Protein AF-A0AAD3DLG8-F1 (afdb_monomer_lite)

Secondary structure (DSSP, 8-state):
-HHHHTTT----HHHHHTT--------------TT---THHHHSTT----------------SSHHHHHHTT--PPPPPPPPP---------PPPP-PPPPPPPPP------TT-----TTHHHHHHHHHHHHHHHHHHHHHHHHTTT--S--SS-----HHHHHHHHHHHHHHHTGGGTTTS-EEE--HHHHHHHHHHHHHHHHHHHHHHHHHHHTS-------PPBPTTSSBPBPTTSHHHHHHHHHHHHHIIIIIIIIHHHHHHHSSTTTT-TTSHHHHHHHHHHHHHHHHHHHHTTB-EEEEETTEEEEE--HHHHHHHHHHHSSHHHHHHHHHHHHHHHHHHHHTTTS---THHHHHHHHHHGGGHHHHHHHHHHHHHHHHTT---HHHHHS-HHHHHHHHHHHHHHHHHHHHHHHHHHHHHHH-STTSTTTT-TTS-TTTS-HHHHHHHHHHHHHHHHTT--

Organism: NCBI:txid47775

InterPro domains:
  IPR045319 Potassium channel KAT/AKT [PTHR45743] (227-468)

Structure (mmCIF, N/CA/C/O backbone):
data_AF-A0AAD3DLG8-F1
#
_entry.id   AF-A0AAD3DLG8-F1
#
loop_
_atom_site.group_PDB
_atom_site.id
_atom_site.type_symbol
_atom_site.label_atom_id
_atom_site.label_alt_id
_atom_site.label_comp_id
_atom_site.label_asym_id
_atom_site.label_entity_id
_atom_site.label_seq_id
_atom_site.pdbx_PDB_ins_code
_atom_site.Cartn_x
_atom_site.Cartn_y
_atom_site.Cartn_z
_atom_site.occupancy
_atom_site.B_iso_or_equiv
_atom_site.auth_seq_id
_atom_site.auth_comp_id
_atom_site.auth_asym_id
_atom_site.auth_atom_id
_atom_site.pdbx_PDB_model_num
ATOM 1 N N . LEU A 1 1 ? 9.004 18.865 -30.058 1.00 33.94 1 LEU A N 1
ATOM 2 C CA . LEU A 1 1 ? 8.272 17.715 -29.467 1.00 33.94 1 LEU A CA 1
ATOM 3 C C . LEU A 1 1 ? 8.240 17.766 -27.930 1.00 33.94 1 LEU A C 1
ATOM 5 O O . LEU A 1 1 ? 7.163 17.664 -27.359 1.00 33.94 1 LEU A O 1
ATOM 9 N N . THR A 1 2 ? 9.367 18.032 -27.261 1.00 30.72 2 THR A N 1
ATOM 10 C CA . THR A 1 2 ? 9.490 18.245 -25.797 1.00 30.72 2 THR A CA 1
ATOM 11 C C . THR A 1 2 ? 8.631 19.395 -25.248 1.00 30.72 2 THR A C 1
ATOM 13 O O . THR A 1 2 ? 7.982 19.227 -24.222 1.00 30.72 2 THR A O 1
ATOM 16 N N . LYS A 1 3 ? 8.484 20.511 -25.980 1.00 27.61 3 LYS A N 1
ATOM 17 C CA . LYS A 1 3 ? 7.552 21.598 -25.599 1.00 27.61 3 LYS A CA 1
ATOM 18 C C . LYS A 1 3 ? 6.062 21.222 -25.681 1.00 27.61 3 LYS A C 1
ATOM 20 O O . LYS A 1 3 ? 5.253 21.828 -24.991 1.00 27.61 3 LYS A O 1
ATOM 25 N N . HIS A 1 4 ? 5.686 20.222 -26.486 1.00 29.34 4 HIS A N 1
ATOM 26 C CA . HIS A 1 4 ? 4.276 19.849 -26.677 1.00 29.34 4 HIS A CA 1
ATOM 27 C C . HIS A 1 4 ? 3.800 18.731 -25.737 1.00 29.34 4 HIS A C 1
ATOM 29 O O . HIS A 1 4 ? 2.608 18.655 -25.448 1.00 29.34 4 HIS A O 1
ATOM 35 N N . LEU A 1 5 ? 4.716 17.903 -25.221 1.00 29.98 5 LEU A N 1
ATOM 36 C CA . LEU A 1 5 ? 4.410 16.875 -24.216 1.00 29.98 5 LEU A CA 1
ATOM 37 C C . LEU A 1 5 ? 4.395 17.438 -22.784 1.00 29.98 5 LEU A C 1
ATOM 39 O O . LEU A 1 5 ? 3.574 17.003 -21.978 1.00 29.98 5 LEU A O 1
ATOM 43 N N . ALA A 1 6 ? 5.198 18.469 -22.493 1.00 31.70 6 ALA A N 1
ATOM 44 C CA . ALA A 1 6 ? 5.201 19.135 -21.187 1.00 31.70 6 ALA A CA 1
ATOM 45 C C . ALA A 1 6 ? 3.881 19.868 -20.865 1.00 31.70 6 ALA A C 1
ATOM 47 O O . ALA A 1 6 ? 3.528 20.004 -19.701 1.00 31.70 6 ALA A O 1
ATOM 48 N N . SER A 1 7 ? 3.104 20.290 -21.873 1.00 28.27 7 SER A N 1
ATOM 49 C CA . SER A 1 7 ? 1.857 21.043 -21.651 1.00 28.27 7 SER A CA 1
ATOM 50 C C . SER A 1 7 ? 0.609 20.169 -21.445 1.00 28.27 7 SER A C 1
ATOM 52 O O . SER A 1 7 ? -0.453 20.709 -21.138 1.00 28.27 7 SER A O 1
ATOM 54 N N . ARG A 1 8 ? 0.685 18.845 -21.655 1.00 29.75 8 ARG A N 1
ATOM 55 C CA . ARG A 1 8 ? -0.499 17.956 -21.606 1.00 29.75 8 ARG A CA 1
ATOM 56 C C . ARG A 1 8 ? -0.412 16.810 -20.596 1.00 29.75 8 ARG A C 1
ATOM 58 O O . ARG A 1 8 ? -1.425 16.173 -20.338 1.00 29.75 8 ARG A O 1
ATOM 65 N N . CYS A 1 9 ? 0.751 16.601 -19.982 1.00 27.88 9 CYS A N 1
ATOM 66 C CA . CYS A 1 9 ? 0.955 15.667 -18.873 1.00 27.88 9 CYS A CA 1
ATOM 67 C C . CYS A 1 9 ? 1.584 16.377 -17.668 1.00 27.88 9 CYS A C 1
ATOM 69 O O . CYS A 1 9 ? 2.534 15.882 -17.071 1.00 27.88 9 CYS A O 1
ATOM 71 N N . VAL A 1 10 ? 1.049 17.535 -17.282 1.00 29.94 10 VAL A N 1
ATOM 72 C CA . VAL A 1 10 ? 1.199 17.966 -15.891 1.00 29.94 10 VAL A CA 1
ATOM 73 C C . VAL A 1 10 ? 0.147 17.185 -15.118 1.00 29.94 10 VAL A C 1
ATOM 75 O O . VAL A 1 10 ? -1.040 17.495 -15.173 1.00 29.94 10 VAL A O 1
ATOM 78 N N . ILE A 1 11 ? 0.571 16.110 -14.452 1.00 32.16 11 ILE A N 1
ATOM 79 C CA . ILE A 1 11 ? -0.170 15.640 -13.285 1.00 32.16 11 ILE A CA 1
ATOM 80 C C . ILE A 1 11 ? -0.136 16.832 -12.339 1.00 32.16 11 ILE A C 1
ATOM 82 O O . ILE A 1 11 ? 0.924 17.179 -11.825 1.00 32.16 11 ILE A O 1
ATOM 86 N N . ASP A 1 12 ? -1.266 17.512 -12.194 1.00 30.84 12 ASP A N 1
ATOM 87 C CA . ASP A 1 12 ? -1.404 18.594 -11.236 1.00 30.84 12 ASP A CA 1
ATOM 88 C C . ASP A 1 12 ? -1.341 17.967 -9.835 1.00 30.84 12 ASP A C 1
ATOM 90 O O . ASP A 1 12 ? -2.344 17.526 -9.269 1.00 30.84 12 ASP A O 1
ATOM 94 N N . VAL A 1 13 ? -0.117 17.830 -9.312 1.00 35.28 13 VAL A N 1
ATOM 95 C CA . VAL A 1 13 ? 0.181 17.268 -7.984 1.00 35.28 13 VAL A CA 1
ATOM 96 C C . VAL A 1 13 ? -0.584 18.039 -6.902 1.00 35.28 13 VAL A C 1
ATOM 98 O O . VAL A 1 13 ? -0.978 17.469 -5.886 1.00 35.28 13 VAL A O 1
ATOM 101 N N . THR A 1 14 ? -0.912 19.304 -7.165 1.00 33.06 14 THR A N 1
ATOM 102 C CA . THR A 1 14 ? -1.756 20.144 -6.318 1.00 33.06 14 THR A CA 1
ATOM 103 C C . THR A 1 14 ? -3.177 19.577 -6.173 1.00 33.06 14 THR A C 1
ATOM 105 O O . THR A 1 14 ? -3.701 19.533 -5.061 1.00 33.06 14 THR A O 1
ATOM 108 N N . GLN A 1 15 ? -3.795 19.013 -7.220 1.00 36.56 15 GLN A N 1
ATOM 109 C CA . GLN A 1 15 ? -5.122 18.383 -7.086 1.00 36.56 15 GLN A CA 1
ATOM 110 C C . GLN A 1 15 ? -5.102 17.073 -6.287 1.00 36.56 15 GLN A C 1
ATOM 112 O O . GLN A 1 15 ? -6.091 16.738 -5.630 1.00 36.56 15 GLN A O 1
ATOM 117 N N . VAL A 1 16 ? -3.976 16.354 -6.287 1.00 40.12 16 VAL A N 1
ATOM 118 C CA . VAL A 1 16 ? -3.799 15.134 -5.479 1.00 40.12 16 VAL A CA 1
ATOM 119 C C . VAL A 1 16 ? -3.734 15.468 -3.981 1.00 40.12 16 VAL A C 1
ATOM 121 O O . VAL A 1 16 ? -4.196 14.677 -3.156 1.00 40.12 16 VAL A O 1
ATOM 124 N N . LEU A 1 17 ? -3.231 16.654 -3.622 1.00 35.53 17 LEU A N 1
ATOM 125 C CA . LEU A 1 17 ? -3.059 17.089 -2.232 1.00 35.53 17 LEU A CA 1
ATOM 126 C C . LEU A 1 17 ? -4.314 17.751 -1.622 1.00 35.53 17 LEU A C 1
ATOM 128 O O . LEU A 1 17 ? -4.545 17.599 -0.424 1.00 35.53 17 LEU A O 1
ATOM 132 N N . TYR A 1 18 ? -5.175 18.406 -2.415 1.00 33.59 18 TYR A N 1
ATOM 133 C CA . TYR A 1 18 ? -6.282 19.240 -1.899 1.00 33.59 18 TYR A CA 1
ATOM 134 C C . TYR A 1 18 ? -7.674 18.577 -1.781 1.00 33.59 18 TYR A C 1
ATOM 136 O O . TYR A 1 18 ? -8.673 19.256 -1.564 1.00 33.59 18 TYR A O 1
ATOM 144 N N . GLY A 1 19 ? -7.777 17.246 -1.827 1.00 35.56 19 GLY A N 1
ATOM 145 C CA . GLY A 1 19 ? -8.959 16.559 -1.280 1.00 35.56 19 GLY A CA 1
ATOM 146 C C . GLY A 1 19 ? -10.269 16.679 -2.074 1.00 35.56 19 GLY A C 1
ATOM 147 O O . GLY A 1 19 ? -11.343 16.621 -1.474 1.00 35.56 19 GLY A O 1
ATOM 148 N N . TYR A 1 20 ? -10.222 16.758 -3.405 1.00 28.61 20 TYR A N 1
ATOM 149 C CA . TYR A 1 20 ? -11.436 16.629 -4.214 1.00 28.61 20 TYR A CA 1
ATOM 150 C C . TYR A 1 20 ? -11.901 15.169 -4.343 1.00 28.61 20 TYR A C 1
ATOM 152 O O . TYR A 1 20 ? -11.121 14.217 -4.380 1.00 28.61 20 TYR A O 1
ATOM 160 N N . LYS A 1 21 ? -13.226 15.003 -4.380 1.00 30.28 21 LYS A N 1
ATOM 161 C CA . LYS A 1 21 ? -13.953 13.745 -4.595 1.00 30.28 21 LYS A CA 1
ATOM 162 C C . LYS A 1 21 ? -13.419 13.056 -5.862 1.00 30.28 21 LYS A C 1
ATOM 164 O O . LYS A 1 21 ? -13.547 13.602 -6.954 1.00 30.28 21 LYS A O 1
ATOM 169 N N . TRP A 1 22 ? -12.850 11.858 -5.728 1.00 29.28 22 TRP A N 1
ATOM 170 C CA . TRP A 1 22 ? -12.370 11.071 -6.867 1.00 29.28 22 TRP A CA 1
ATOM 171 C C . TRP A 1 22 ? -13.564 10.634 -7.726 1.00 29.28 22 TRP A C 1
ATOM 173 O O . TRP A 1 22 ? -14.292 9.711 -7.370 1.00 29.28 22 TRP A O 1
ATOM 183 N N . SER A 1 23 ? -13.784 11.316 -8.849 1.00 25.92 23 SER A N 1
ATOM 184 C CA . SER A 1 23 ? -14.665 10.856 -9.920 1.00 25.92 23 SER A CA 1
ATOM 185 C C . SER A 1 23 ? -13.781 10.403 -11.074 1.00 25.92 23 SER A C 1
ATOM 187 O O . SER A 1 23 ? -13.117 11.218 -11.712 1.00 25.92 23 SER A O 1
ATOM 189 N N . TRP A 1 24 ? -13.734 9.094 -11.321 1.00 26.17 24 TRP A N 1
ATOM 190 C CA . TRP A 1 24 ? -13.016 8.523 -12.457 1.00 26.17 24 TRP A CA 1
ATOM 191 C C . TRP A 1 24 ? -13.777 8.848 -13.749 1.00 26.17 24 TRP A C 1
ATOM 193 O O . TRP A 1 24 ? -14.564 8.045 -14.241 1.00 26.17 24 TRP A O 1
ATOM 203 N N . LYS A 1 25 ? -13.554 10.034 -14.323 1.00 26.19 25 LYS A N 1
ATOM 204 C CA . LYS A 1 25 ? -13.780 10.246 -15.758 1.00 26.19 25 LYS A CA 1
ATOM 205 C C . LYS A 1 25 ? -12.484 9.893 -16.476 1.00 26.19 25 LYS A C 1
ATOM 207 O O . LYS A 1 25 ? -11.546 10.682 -16.504 1.00 26.19 25 LYS A O 1
ATOM 212 N N . CYS A 1 26 ? -12.419 8.678 -17.017 1.00 26.58 26 CYS A N 1
ATOM 213 C CA . CYS A 1 26 ? -11.320 8.240 -17.871 1.00 26.58 26 CYS A CA 1
ATOM 214 C C . CYS A 1 26 ? -11.215 9.139 -19.115 1.00 26.58 26 CYS A C 1
ATOM 216 O O . CYS A 1 26 ? -11.919 8.927 -20.097 1.00 26.58 26 CYS A O 1
ATOM 218 N N . CYS A 1 27 ? -10.291 10.099 -19.102 1.00 26.02 27 CYS A N 1
ATOM 219 C CA . CYS A 1 27 ? -9.741 10.705 -20.315 1.00 26.02 27 CYS A CA 1
ATOM 220 C C . CYS A 1 27 ? -8.628 9.801 -20.865 1.00 26.02 27 CYS A C 1
ATOM 222 O O . CYS A 1 27 ? -7.448 10.123 -20.803 1.00 26.02 27 CYS A O 1
ATOM 224 N N . LEU A 1 28 ? -9.017 8.634 -21.373 1.00 27.25 28 LEU A N 1
ATOM 225 C CA . LEU A 1 28 ? -8.188 7.787 -22.229 1.00 27.25 28 LEU A CA 1
ATOM 226 C C . LEU A 1 28 ? -9.082 7.320 -23.378 1.00 27.25 28 LEU A C 1
ATOM 228 O O . LEU A 1 28 ? -9.632 6.226 -23.351 1.00 27.25 28 LEU A O 1
ATOM 232 N N . THR A 1 29 ? -9.250 8.170 -24.387 1.00 26.81 29 THR A N 1
ATOM 233 C CA . THR A 1 29 ? -9.666 7.737 -25.723 1.00 26.81 29 THR A CA 1
ATOM 234 C C . THR A 1 29 ? -8.423 7.639 -26.604 1.00 26.81 29 THR A C 1
ATOM 236 O O . THR A 1 29 ? -8.066 8.604 -27.279 1.00 26.81 29 THR A O 1
ATOM 239 N N . PRO A 1 30 ? -7.723 6.492 -26.638 1.00 35.53 30 PRO A N 1
ATOM 240 C CA . PRO A 1 30 ? -6.946 6.174 -27.817 1.00 35.53 30 PRO A CA 1
ATOM 241 C C . PRO A 1 30 ? -7.926 5.843 -28.951 1.00 35.53 30 PRO A C 1
AT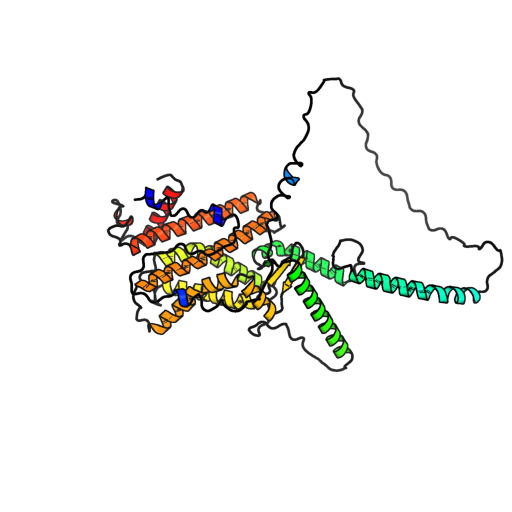OM 243 O O . PRO A 1 30 ? -8.931 5.158 -28.750 1.00 35.53 30 PRO A O 1
ATOM 246 N N . ARG A 1 31 ? -7.629 6.330 -30.158 1.00 33.31 31 ARG A N 1
ATOM 247 C CA . ARG A 1 31 ? -8.188 5.785 -31.400 1.00 33.31 31 ARG A CA 1
ATOM 248 C C . ARG A 1 31 ? -7.796 4.300 -31.434 1.00 33.31 31 ARG A C 1
ATOM 250 O O . ARG A 1 31 ? -6.625 3.988 -31.620 1.00 33.31 31 ARG A O 1
ATOM 257 N N . LEU A 1 32 ? -8.744 3.415 -31.134 1.00 34.94 32 LEU A N 1
ATOM 258 C CA . LEU A 1 32 ? -8.570 1.963 -31.182 1.00 34.94 32 LEU A CA 1
ATOM 259 C C . LEU A 1 32 ? -8.808 1.477 -32.614 1.00 34.94 32 LEU A C 1
ATOM 261 O O . LEU A 1 32 ? -9.820 1.826 -33.221 1.00 34.94 32 LEU A O 1
ATOM 265 N N . ASP A 1 33 ? -7.882 0.664 -33.121 1.00 33.91 33 ASP A N 1
ATOM 266 C CA . ASP A 1 33 ? -8.068 -0.128 -34.336 1.00 33.91 33 ASP A CA 1
ATOM 267 C C . ASP A 1 33 ? -9.276 -1.080 -34.197 1.00 33.91 33 ASP A C 1
ATOM 269 O O . ASP A 1 33 ? -9.522 -1.619 -33.106 1.00 33.91 33 ASP A O 1
ATOM 273 N N . PRO A 1 34 ? -10.027 -1.335 -35.285 1.00 38.38 34 PRO A N 1
ATOM 274 C CA . PRO A 1 34 ? -11.205 -2.196 -35.276 1.00 38.38 34 PRO A CA 1
ATOM 275 C C . PRO A 1 34 ? -10.788 -3.674 -35.199 1.00 38.38 34 PRO A C 1
ATOM 277 O O . PRO A 1 34 ? -10.686 -4.363 -36.208 1.00 38.38 34 PRO A O 1
ATOM 280 N N . GLY A 1 35 ? -10.511 -4.170 -33.991 1.00 35.41 35 GLY A N 1
ATOM 281 C CA . GLY A 1 35 ? -10.180 -5.587 -33.790 1.00 35.41 35 GLY A CA 1
ATOM 282 C C . GLY A 1 35 ? -10.023 -6.080 -32.347 1.00 35.41 35 GLY A C 1
ATOM 283 O O . GLY A 1 35 ? -9.716 -7.254 -32.155 1.00 35.41 35 GLY A O 1
ATOM 284 N N . MET A 1 36 ? -10.216 -5.242 -31.320 1.00 35.12 36 MET A N 1
ATOM 285 C CA . MET A 1 36 ? -10.103 -5.680 -29.919 1.00 35.12 36 MET A CA 1
ATOM 286 C C . MET A 1 36 ? -11.465 -6.002 -29.275 1.00 35.12 36 MET A C 1
ATOM 288 O O . MET A 1 36 ? -12.389 -5.194 -29.379 1.00 35.12 36 MET A O 1
ATOM 292 N N . PRO A 1 37 ? -11.596 -7.122 -28.535 1.00 40.72 37 PRO A N 1
ATOM 293 C CA . PRO A 1 37 ? -12.753 -7.377 -27.685 1.00 40.72 37 PRO A CA 1
ATOM 294 C C . PRO A 1 37 ? -12.784 -6.432 -26.470 1.00 40.72 37 PRO A C 1
ATOM 296 O O . PRO A 1 37 ? -11.765 -6.081 -25.874 1.00 40.72 37 PRO A O 1
ATOM 299 N N . ASN A 1 38 ? -13.995 -6.005 -26.117 1.00 37.72 38 ASN A N 1
ATOM 300 C CA . ASN A 1 38 ? -14.296 -4.876 -25.241 1.00 37.72 38 ASN A CA 1
ATOM 301 C C . ASN A 1 38 ? -14.111 -5.225 -23.742 1.00 37.72 38 ASN A C 1
ATOM 303 O O . ASN A 1 38 ? -15.034 -5.698 -23.080 1.00 37.72 38 ASN A O 1
ATOM 307 N N . ILE A 1 39 ? -12.916 -4.993 -23.183 1.00 40.03 39 ILE A N 1
ATOM 308 C CA . ILE A 1 39 ? -12.570 -5.302 -21.772 1.00 40.03 39 ILE A CA 1
ATOM 309 C C . ILE A 1 39 ? -13.311 -4.416 -20.750 1.00 40.03 39 ILE A C 1
ATOM 311 O O . ILE A 1 39 ? -13.474 -4.803 -19.592 1.00 40.03 39 ILE A O 1
ATOM 315 N N . LEU A 1 40 ? -13.864 -3.275 -21.173 1.00 36.97 40 LEU A N 1
ATOM 316 C CA . LEU A 1 40 ? -14.707 -2.426 -20.320 1.00 36.97 40 LEU A CA 1
ATOM 317 C C . LEU A 1 40 ? -16.016 -3.111 -19.872 1.00 36.97 40 LEU A C 1
ATOM 319 O O . LEU A 1 40 ? -16.623 -2.670 -18.900 1.00 36.97 40 LEU A O 1
ATOM 323 N N . GLY A 1 41 ? -16.424 -4.218 -20.507 1.00 37.03 41 GLY A N 1
ATOM 324 C CA . GLY A 1 41 ? -17.600 -4.996 -20.099 1.00 37.03 41 GLY A CA 1
ATOM 325 C C . GLY A 1 41 ? -17.428 -5.782 -18.790 1.00 37.03 41 GLY A C 1
ATOM 326 O O . GLY A 1 41 ? -18.399 -5.955 -18.058 1.00 37.03 41 GLY A O 1
ATOM 327 N N . LEU A 1 42 ? -16.205 -6.203 -18.443 1.00 34.19 42 LEU A N 1
ATOM 328 C CA . LEU A 1 42 ? -15.946 -7.044 -17.259 1.00 34.19 42 LEU A CA 1
ATOM 329 C C . LEU A 1 42 ? -15.830 -6.248 -15.951 1.00 34.19 42 LEU A C 1
ATOM 331 O O . LEU A 1 42 ? -16.123 -6.779 -14.885 1.00 34.19 42 LEU A O 1
ATOM 335 N N . LEU A 1 43 ? -15.470 -4.963 -16.018 1.00 33.28 43 LEU A N 1
ATOM 336 C CA . LEU A 1 43 ? -15.455 -4.075 -14.846 1.00 33.28 43 LEU A CA 1
ATOM 337 C C . LEU A 1 43 ? -16.818 -3.421 -14.570 1.00 33.28 43 LEU A C 1
ATOM 339 O O . LEU A 1 43 ? -17.030 -2.893 -13.482 1.00 33.28 43 LEU A O 1
ATOM 343 N N . ASN A 1 44 ? -17.760 -3.494 -15.515 1.00 32.16 44 ASN A N 1
ATOM 344 C CA . ASN A 1 44 ? -19.086 -2.880 -15.392 1.00 32.16 44 ASN A CA 1
ATOM 345 C C . ASN A 1 44 ? -20.174 -3.854 -14.882 1.00 32.16 44 ASN A C 1
ATOM 347 O O . ASN A 1 44 ? -21.318 -3.459 -14.679 1.00 32.16 44 ASN A O 1
ATOM 351 N N . TRP A 1 45 ? -19.835 -5.127 -14.644 1.00 30.22 45 TRP A N 1
ATOM 352 C CA . TRP A 1 45 ? -20.797 -6.184 -14.284 1.00 30.22 45 TRP A CA 1
ATOM 353 C C . TRP A 1 45 ? -21.092 -6.332 -12.778 1.00 30.22 45 TRP A C 1
ATOM 355 O O . TRP A 1 45 ? -21.858 -7.205 -12.384 1.00 30.22 45 TRP A O 1
ATOM 365 N N . GLY A 1 46 ? -20.532 -5.474 -11.918 1.00 31.31 46 GLY A N 1
ATOM 366 C CA . GLY A 1 46 ? -20.705 -5.565 -10.458 1.00 31.31 46 GLY A CA 1
ATOM 367 C C . GLY A 1 46 ? -21.550 -4.469 -9.800 1.00 31.31 46 GLY A C 1
ATOM 368 O O . GLY A 1 46 ? -21.706 -4.486 -8.582 1.00 31.31 46 GLY A O 1
ATOM 369 N N . TRP A 1 47 ? -22.064 -3.490 -10.553 1.00 32.75 47 TRP A N 1
ATOM 370 C CA . TRP A 1 47 ? -22.527 -2.224 -9.961 1.00 32.75 47 TRP A CA 1
ATOM 371 C C . TRP A 1 47 ? -23.834 -1.697 -10.566 1.00 32.75 47 TRP A C 1
ATOM 373 O O . TRP A 1 47 ? -23.954 -0.551 -10.989 1.00 32.75 47 TRP A O 1
ATOM 383 N N . SER A 1 48 ? -24.858 -2.547 -10.621 1.00 29.78 48 SER A N 1
ATOM 384 C CA . SER A 1 48 ? -26.219 -2.150 -11.009 1.00 29.78 48 SER A CA 1
ATOM 385 C C . SER A 1 48 ? -27.247 -2.924 -10.190 1.00 29.78 48 SER A C 1
ATOM 387 O O . SER A 1 48 ? -27.826 -3.899 -10.652 1.00 29.78 48 SER A O 1
ATOM 389 N N . GLY A 1 49 ? -27.448 -2.511 -8.938 1.00 31.19 49 GLY A N 1
ATOM 390 C CA . GLY A 1 49 ? -28.344 -3.218 -8.025 1.00 31.19 49 GLY A CA 1
ATOM 391 C C . GLY A 1 49 ? -28.781 -2.414 -6.806 1.00 31.19 49 GLY A C 1
ATOM 392 O O . GLY A 1 49 ? -28.735 -2.944 -5.706 1.00 31.19 49 GLY A O 1
ATOM 393 N N . ALA A 1 50 ? -29.175 -1.148 -6.978 1.00 29.67 50 ALA A N 1
ATOM 394 C CA . ALA A 1 50 ? -30.029 -0.434 -6.020 1.00 29.67 50 ALA A CA 1
ATOM 395 C C . ALA A 1 50 ? -30.581 0.857 -6.654 1.00 29.67 50 ALA A C 1
ATOM 397 O O . ALA A 1 50 ? -29.929 1.897 -6.639 1.00 29.67 50 ALA A O 1
ATOM 398 N N . ARG A 1 51 ? -31.796 0.800 -7.212 1.00 33.28 51 ARG A N 1
ATOM 399 C CA . ARG A 1 51 ? -32.631 1.998 -7.404 1.00 33.28 51 ARG A CA 1
ATOM 400 C C . ARG A 1 51 ? -33.473 2.199 -6.145 1.00 33.28 51 ARG A C 1
ATOM 402 O O . ARG A 1 51 ? -34.031 1.222 -5.649 1.00 33.28 51 ARG A O 1
ATOM 409 N N . PRO A 1 52 ? -33.702 3.451 -5.737 1.00 36.50 52 PRO A N 1
ATOM 410 C CA . PRO A 1 52 ? -35.035 3.837 -5.314 1.00 36.50 52 PRO A CA 1
ATOM 411 C C . PRO A 1 52 ? -35.612 4.913 -6.242 1.00 36.50 52 PRO A C 1
ATOM 413 O O . PRO A 1 52 ? -34.913 5.789 -6.749 1.00 36.50 52 PRO A O 1
ATOM 416 N N . LEU A 1 53 ? -36.913 4.771 -6.486 1.00 33.00 53 LEU A N 1
ATOM 417 C CA . LEU A 1 53 ? -37.787 5.681 -7.217 1.00 33.00 53 LEU A CA 1
ATOM 418 C C . LEU A 1 53 ? -37.952 7.037 -6.502 1.00 33.00 53 LEU A C 1
ATOM 420 O O . LEU A 1 53 ? -38.071 7.045 -5.283 1.00 33.00 53 LEU A O 1
ATOM 424 N N . ALA A 1 54 ? -38.035 8.104 -7.320 1.00 33.19 54 ALA A N 1
ATOM 425 C CA . ALA A 1 54 ? -38.941 9.278 -7.275 1.00 33.19 54 ALA A CA 1
ATOM 426 C C . ALA A 1 54 ? -39.118 10.049 -5.940 1.00 33.19 54 ALA A C 1
ATOM 428 O O . ALA A 1 54 ? -39.280 9.463 -4.886 1.00 33.19 54 ALA A O 1
ATOM 429 N N . THR A 1 55 ? -39.237 11.374 -5.829 1.00 33.22 55 THR A N 1
ATOM 430 C CA . THR A 1 55 ? -39.369 12.555 -6.708 1.00 33.22 55 THR A CA 1
ATOM 431 C C . THR A 1 55 ? -39.433 13.750 -5.742 1.00 33.22 55 THR A C 1
ATOM 433 O O . THR A 1 55 ? -40.136 13.637 -4.739 1.00 33.22 55 THR A O 1
ATOM 436 N N . LYS A 1 56 ? -38.810 14.895 -6.052 1.00 29.25 56 LYS A N 1
ATOM 437 C CA . LYS A 1 56 ? -39.432 16.242 -6.019 1.00 29.25 56 LYS A CA 1
ATOM 438 C C . LYS A 1 56 ? -38.400 17.328 -6.336 1.00 29.25 56 LYS A C 1
ATOM 440 O O . LYS A 1 56 ? -37.251 17.256 -5.916 1.00 29.25 56 LYS A O 1
ATOM 445 N N . ALA A 1 57 ? -38.854 18.295 -7.126 1.00 42.09 57 ALA A N 1
ATOM 446 C CA . ALA A 1 57 ? -38.123 19.450 -7.623 1.00 42.09 57 ALA A CA 1
ATOM 447 C C . ALA A 1 57 ? -37.588 20.351 -6.498 1.00 42.09 57 ALA A C 1
ATOM 449 O O . ALA A 1 57 ? -38.264 20.554 -5.490 1.00 42.09 57 ALA A O 1
ATOM 450 N N . GLN A 1 58 ? -36.409 20.939 -6.715 1.00 32.94 58 GLN A N 1
ATOM 451 C CA . GLN A 1 58 ? -35.845 21.977 -5.857 1.00 32.94 58 GLN A CA 1
ATOM 452 C C . GLN A 1 58 ? -35.254 23.093 -6.729 1.00 32.94 58 GLN A C 1
ATOM 454 O O . GLN A 1 58 ? -34.358 22.860 -7.538 1.00 32.94 58 GLN A O 1
ATOM 459 N N . ALA A 1 59 ? -35.836 24.283 -6.584 1.00 36.81 59 ALA A N 1
ATOM 460 C CA . ALA A 1 59 ? -35.389 25.551 -7.153 1.00 36.81 59 ALA A CA 1
ATOM 461 C C . ALA A 1 59 ? -34.157 26.093 -6.388 1.00 36.81 59 ALA A C 1
ATOM 463 O O . ALA A 1 59 ? -33.927 25.677 -5.248 1.00 36.81 59 ALA A O 1
ATOM 464 N N . PRO A 1 60 ? -33.357 27.005 -6.973 1.00 40.72 60 PRO A N 1
ATOM 465 C CA . PRO A 1 60 ? -32.072 27.395 -6.403 1.00 40.72 60 PRO A CA 1
ATOM 466 C C . PRO A 1 60 ? -32.223 28.471 -5.315 1.00 40.72 60 PRO A C 1
ATOM 468 O O . PRO A 1 60 ? -32.589 29.609 -5.593 1.00 40.72 60 PRO A O 1
ATOM 471 N N . LEU A 1 61 ? -31.880 28.119 -4.072 1.00 40.38 61 LEU A N 1
ATOM 472 C CA . LEU A 1 61 ? -31.538 29.062 -3.002 1.00 40.38 61 LEU A CA 1
ATOM 473 C C . LEU A 1 61 ? -30.016 29.262 -3.034 1.00 40.38 61 LEU A C 1
ATOM 475 O O . LEU A 1 61 ? -29.274 28.450 -2.488 1.00 40.38 61 LEU A O 1
ATOM 479 N N . GLN A 1 62 ? -29.548 30.311 -3.710 1.00 41.53 62 GLN A N 1
ATOM 480 C CA . GLN A 1 62 ? -28.122 30.670 -3.735 1.00 41.53 62 GLN A CA 1
ATOM 481 C C . GLN A 1 62 ? -27.829 32.128 -3.355 1.00 41.53 62 GLN A C 1
ATOM 483 O O . GLN A 1 62 ? -26.675 32.525 -3.358 1.00 41.53 62 GLN A O 1
ATOM 488 N N . THR A 1 63 ? -28.824 32.920 -2.952 1.00 43.66 63 THR A N 1
ATOM 489 C CA . THR A 1 63 ? -28.643 34.373 -2.765 1.00 43.66 63 THR A CA 1
ATOM 490 C C . THR A 1 63 ? -28.645 34.873 -1.319 1.00 43.66 63 THR A C 1
ATOM 492 O O . THR A 1 63 ? -28.439 36.059 -1.107 1.00 43.66 63 THR A O 1
ATOM 495 N N . VAL A 1 64 ? -28.813 34.017 -0.304 1.00 45.75 64 VAL A N 1
ATOM 496 C CA . VAL A 1 64 ? -28.904 34.483 1.102 1.00 45.75 64 VAL A CA 1
ATOM 497 C C . VAL A 1 64 ? -27.585 34.339 1.876 1.00 45.75 64 VAL A C 1
ATOM 499 O O . VAL A 1 64 ? -27.359 35.041 2.856 1.00 45.75 64 VAL A O 1
ATOM 502 N N . GLN A 1 65 ? -26.666 33.481 1.427 1.00 43.84 65 GLN A N 1
ATOM 503 C CA . GLN A 1 65 ? -25.440 33.195 2.182 1.00 43.84 65 GLN A CA 1
ATOM 504 C C . GLN A 1 65 ? -24.295 34.181 1.886 1.00 43.84 65 GLN A C 1
ATOM 506 O O . GLN A 1 65 ? -23.439 34.393 2.736 1.00 43.84 65 GLN A O 1
ATOM 511 N N . GLU A 1 66 ? -24.328 34.853 0.732 1.00 46.44 66 GLU A N 1
ATOM 512 C CA . GLU A 1 66 ? -23.289 35.807 0.312 1.00 46.44 66 GLU A CA 1
ATOM 513 C C . GLU A 1 66 ? -23.479 37.217 0.913 1.00 46.44 66 GLU A C 1
ATOM 515 O O . GLU A 1 66 ? -22.528 37.990 1.022 1.00 46.44 66 GLU A O 1
ATOM 520 N N . GLN A 1 67 ? -24.691 37.549 1.377 1.00 43.53 67 GLN A N 1
ATOM 521 C CA . GLN A 1 67 ? -24.960 38.810 2.083 1.00 43.53 67 GLN A CA 1
ATOM 522 C C . GLN A 1 67 ? -24.537 38.770 3.560 1.00 43.53 67 GLN A C 1
ATOM 524 O O . GLN A 1 67 ? -24.103 39.789 4.089 1.00 43.53 67 GLN A O 1
ATOM 529 N N . ALA A 1 68 ? -24.564 37.599 4.204 1.00 43.84 68 ALA A N 1
ATOM 530 C CA . ALA A 1 68 ? -24.203 37.457 5.617 1.00 43.84 68 ALA A CA 1
ATOM 531 C C . ALA A 1 68 ? -22.683 37.535 5.885 1.00 43.84 68 ALA A C 1
ATOM 533 O O . ALA A 1 68 ? -22.270 37.856 6.998 1.00 43.84 68 ALA A O 1
ATOM 534 N N . GLU A 1 69 ? -21.831 37.275 4.885 1.00 48.41 69 GLU A N 1
ATOM 535 C CA . GLU A 1 69 ? -20.369 37.393 5.033 1.00 48.41 69 GLU A CA 1
ATOM 536 C C . GLU A 1 69 ? -19.839 38.812 4.777 1.00 48.41 69 GLU A C 1
ATOM 538 O O . GLU A 1 69 ? -18.772 39.163 5.286 1.00 48.41 69 GLU A O 1
ATOM 543 N N . ARG A 1 70 ? -20.590 39.666 4.066 1.00 45.94 70 ARG A N 1
ATOM 544 C CA . ARG A 1 70 ? -20.182 41.059 3.805 1.00 45.94 70 ARG A CA 1
ATOM 545 C C . ARG A 1 70 ? -20.376 41.996 4.997 1.00 45.94 70 ARG A C 1
ATOM 547 O O . ARG A 1 70 ? -19.654 42.982 5.097 1.00 45.94 70 ARG A O 1
ATOM 554 N N . GLU A 1 71 ? -21.270 41.679 5.929 1.00 48.22 71 GLU A N 1
ATOM 555 C CA . GLU A 1 71 ? -21.490 42.501 7.131 1.00 48.22 71 GLU A CA 1
ATOM 556 C C . GLU A 1 71 ? -20.473 42.230 8.254 1.00 48.22 71 GLU A C 1
ATOM 558 O O . GLU A 1 71 ? -20.422 42.963 9.238 1.00 48.22 71 GLU A O 1
ATOM 563 N N . ARG A 1 72 ? -19.609 41.213 8.115 1.00 43.03 72 ARG A N 1
ATOM 564 C CA . ARG A 1 72 ? -18.698 40.784 9.192 1.00 43.03 72 ARG A CA 1
ATOM 565 C C . ARG A 1 72 ? -17.349 41.514 9.249 1.00 43.03 72 ARG A C 1
ATOM 567 O O . ARG A 1 72 ? -16.593 41.265 10.182 1.00 43.03 72 ARG A O 1
ATOM 574 N N . TRP A 1 73 ? -17.041 42.396 8.292 1.00 47.38 73 TRP A N 1
ATOM 575 C CA . TRP A 1 73 ? -15.703 43.002 8.145 1.00 47.38 73 TRP A CA 1
ATOM 576 C C . TRP A 1 73 ? -15.660 44.540 8.126 1.00 47.38 73 TRP A C 1
ATOM 578 O O . TRP A 1 73 ? -14.629 45.116 7.789 1.00 47.38 73 TRP A O 1
ATOM 588 N N . ALA A 1 74 ? -16.727 45.230 8.528 1.00 45.16 74 ALA A N 1
ATOM 589 C CA . ALA A 1 74 ? -16.691 46.686 8.682 1.00 45.16 74 ALA A CA 1
ATOM 590 C C . ALA A 1 74 ? -16.271 47.075 10.114 1.00 45.16 74 ALA A C 1
ATOM 592 O O . ALA A 1 74 ? -17.110 47.176 11.006 1.00 45.16 74 ALA A O 1
ATOM 593 N N . LEU A 1 75 ? -14.970 47.289 10.340 1.00 50.94 75 LEU A N 1
ATOM 594 C CA . LEU A 1 75 ? -14.458 47.993 11.525 1.00 50.94 75 LEU A CA 1
ATOM 595 C C . LEU A 1 75 ? -14.277 49.493 11.210 1.00 50.94 75 LEU A C 1
ATOM 597 O O . LEU A 1 75 ? -13.883 49.825 10.089 1.00 50.94 75 LEU A O 1
ATOM 601 N N . PRO A 1 76 ? -14.553 50.403 12.164 1.00 49.16 76 PRO A N 1
ATOM 602 C CA . PRO A 1 76 ? -14.393 51.844 11.972 1.00 49.16 76 PRO A CA 1
ATOM 603 C C . PRO A 1 76 ? -12.923 52.296 12.120 1.00 49.16 76 PRO A C 1
ATOM 605 O O . PRO A 1 76 ? -12.136 51.611 12.773 1.00 49.16 76 PRO A O 1
ATOM 608 N N . PRO A 1 77 ? -12.540 53.446 11.530 1.00 45.97 77 PRO A N 1
ATOM 609 C CA . PRO A 1 77 ? -11.159 53.928 11.532 1.00 45.97 77 PRO A CA 1
ATOM 610 C C . PRO A 1 77 ? -10.737 54.526 12.885 1.00 45.97 77 PRO A C 1
ATOM 612 O O . PRO A 1 77 ? -11.452 55.343 13.466 1.00 45.97 77 PRO A O 1
ATOM 615 N N . GLU A 1 78 ? -9.544 54.148 13.350 1.00 38.91 78 GLU A N 1
ATOM 616 C CA . GLU A 1 78 ? -8.874 54.728 14.518 1.00 38.91 78 GLU A CA 1
ATOM 617 C C . GLU A 1 78 ? -8.288 56.116 14.202 1.00 38.91 78 GLU A C 1
ATOM 619 O O . GLU A 1 78 ? -7.653 56.328 13.166 1.00 38.91 78 GLU A O 1
ATOM 624 N N . GLY A 1 79 ? -8.512 57.068 15.112 1.00 47.38 79 GLY A N 1
ATOM 625 C CA . GLY A 1 79 ? -7.903 58.399 15.102 1.00 47.38 79 GLY A CA 1
ATOM 626 C C . GLY A 1 79 ? -6.538 58.436 15.813 1.00 47.38 79 GLY A C 1
ATOM 627 O O . GLY A 1 79 ? -6.212 57.524 16.571 1.00 47.38 79 GLY A O 1
ATOM 628 N N . PRO A 1 80 ? -5.724 59.483 15.576 1.00 47.84 80 PRO A N 1
ATOM 629 C CA . PRO A 1 80 ? -4.322 59.530 15.992 1.00 47.84 80 PRO A CA 1
ATOM 630 C C . PRO A 1 80 ? -4.123 59.872 17.486 1.00 47.84 80 PRO A C 1
ATOM 632 O O . PRO A 1 80 ? -4.983 60.514 18.093 1.00 47.84 80 PRO A O 1
ATOM 635 N N . PRO A 1 81 ? -2.972 59.492 18.081 1.00 46.59 81 PRO A N 1
ATOM 636 C CA . PRO A 1 81 ? -2.752 59.572 19.521 1.00 46.59 81 PRO A CA 1
ATOM 637 C C . PRO A 1 81 ? -2.215 60.937 19.974 1.00 46.59 81 PRO A C 1
ATOM 639 O O . PRO A 1 81 ? -1.289 61.495 19.385 1.00 46.59 81 PRO A O 1
ATOM 642 N N . SER A 1 82 ? -2.752 61.436 21.089 1.00 39.69 82 SER A N 1
ATOM 643 C CA . SER A 1 82 ? -2.226 62.578 21.840 1.00 39.69 82 SER A CA 1
ATOM 644 C C . SER A 1 82 ? -1.369 62.120 23.025 1.00 39.69 82 SER A C 1
ATOM 646 O O . SER A 1 82 ? -1.796 61.298 23.835 1.00 39.69 82 SER A O 1
ATOM 648 N N . LEU A 1 83 ? -0.176 62.707 23.130 1.00 45.19 83 LEU A N 1
ATOM 649 C CA . LEU A 1 83 ? 0.747 62.649 24.266 1.00 45.19 83 LEU A CA 1
ATOM 650 C C . LEU A 1 83 ? 0.183 63.344 25.519 1.00 45.19 83 LEU A C 1
ATOM 652 O O . LEU A 1 83 ? -0.231 64.495 25.424 1.00 45.19 83 LEU A O 1
ATOM 656 N N . ALA A 1 84 ? 0.294 62.700 26.686 1.00 35.41 84 ALA A N 1
ATOM 657 C CA . ALA A 1 84 ? 0.436 63.319 28.018 1.00 35.41 84 ALA A CA 1
ATOM 658 C C . ALA A 1 84 ? 0.755 62.200 29.036 1.00 35.41 84 ALA A C 1
ATOM 660 O O . ALA A 1 84 ? 0.023 61.225 29.137 1.00 35.41 84 ALA A O 1
ATOM 661 N N . SER A 1 85 ? 1.973 62.157 29.584 1.00 34.97 85 SER A N 1
ATOM 662 C CA . SER A 1 85 ? 2.387 62.718 30.887 1.00 34.97 85 SER A CA 1
ATOM 663 C C . SER A 1 85 ? 2.271 61.710 32.038 1.00 34.97 85 SER A C 1
ATOM 665 O O . SER A 1 85 ? 1.205 61.159 32.293 1.00 34.97 85 SER A O 1
ATOM 667 N N . GLY A 1 86 ? 3.404 61.466 32.697 1.00 38.62 86 GLY A N 1
ATOM 668 C CA . GLY A 1 86 ? 3.605 60.398 33.668 1.00 38.62 86 GLY A CA 1
ATOM 669 C C . GLY A 1 86 ? 3.105 60.664 35.087 1.00 38.62 86 GLY A C 1
ATOM 670 O O . GLY A 1 86 ? 2.761 61.778 35.470 1.00 38.62 86 GLY A O 1
ATOM 671 N N . GLY A 1 87 ? 3.156 59.593 35.874 1.00 35.34 87 GLY A N 1
ATOM 672 C CA . GLY A 1 87 ? 2.993 59.563 37.323 1.00 35.34 87 GLY A CA 1
ATOM 673 C C . GLY A 1 87 ? 3.440 58.187 37.842 1.00 35.34 87 GLY A C 1
ATOM 674 O O . GLY A 1 87 ? 3.045 57.183 37.247 1.00 35.34 87 GLY A O 1
ATOM 675 N N . PRO A 1 88 ? 4.291 58.102 38.882 1.00 48.78 88 PRO A N 1
ATOM 676 C CA . PRO A 1 88 ? 4.826 56.838 39.378 1.00 48.78 88 PRO A CA 1
ATOM 677 C C . PRO A 1 88 ? 3.891 56.250 40.440 1.00 48.78 88 PRO A C 1
ATOM 679 O O . PRO A 1 88 ? 3.466 56.961 41.350 1.00 48.78 88 PRO A O 1
ATOM 682 N N . VAL A 1 89 ? 3.590 54.952 40.363 1.00 39.56 89 VAL A N 1
ATOM 683 C CA . VAL A 1 89 ? 2.854 54.252 41.425 1.00 39.56 89 VAL A CA 1
ATOM 684 C C . VAL A 1 89 ? 3.591 52.983 41.834 1.00 39.56 89 VAL A C 1
ATOM 686 O O . VAL A 1 89 ? 4.068 52.206 41.011 1.00 39.56 89 VAL A O 1
ATOM 689 N N . ALA A 1 90 ? 3.701 52.875 43.153 1.00 37.03 90 ALA A N 1
ATOM 690 C CA . ALA A 1 90 ? 4.447 51.942 43.967 1.00 37.03 90 ALA A CA 1
ATOM 691 C C . ALA A 1 90 ? 4.142 50.454 43.732 1.00 37.03 90 ALA A C 1
ATOM 693 O O . ALA A 1 90 ? 3.015 50.044 43.461 1.00 37.03 90 ALA A O 1
ATOM 694 N N . SER A 1 91 ? 5.184 49.653 43.954 1.00 46.47 91 SER A N 1
ATOM 695 C CA . SER A 1 91 ? 5.164 48.203 44.130 1.00 46.47 91 SER A CA 1
ATOM 696 C C . SER A 1 91 ? 4.292 47.772 45.317 1.00 46.47 91 SER A C 1
ATOM 698 O O . SER A 1 91 ? 4.395 48.394 46.378 1.00 46.47 91 SER A O 1
ATOM 700 N N . PRO A 1 92 ? 3.556 46.649 45.228 1.00 40.59 92 PRO A N 1
ATOM 701 C CA . PRO A 1 92 ? 3.059 45.964 46.403 1.00 40.59 92 PRO A CA 1
ATOM 702 C C . PRO A 1 92 ? 3.855 44.693 46.712 1.00 40.59 92 PRO A C 1
ATOM 704 O O . PRO A 1 92 ? 4.173 43.858 45.865 1.00 40.59 92 PRO A O 1
ATOM 707 N N . SER A 1 93 ? 4.142 44.615 47.999 1.00 33.28 93 SER A N 1
ATOM 708 C CA . SER A 1 93 ? 4.736 43.564 48.802 1.00 33.28 93 SER A CA 1
ATOM 709 C C . SER A 1 93 ? 3.977 42.235 48.772 1.00 33.28 93 SER A C 1
ATOM 711 O O . SER A 1 93 ? 2.749 42.173 48.776 1.00 33.28 93 SER A O 1
ATOM 713 N N . SER A 1 94 ? 4.763 41.166 48.841 1.00 36.03 94 SER A N 1
ATOM 714 C CA . SER A 1 94 ? 4.387 39.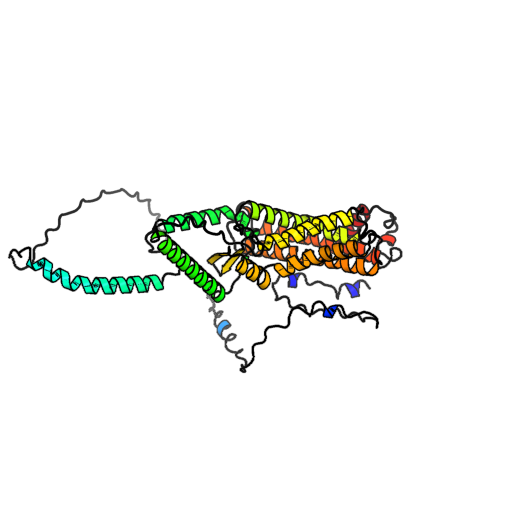782 49.110 1.00 36.03 94 SER A CA 1
ATOM 715 C C . SER A 1 94 ? 3.673 39.618 50.458 1.00 36.03 94 SER A C 1
ATOM 717 O O . SER A 1 94 ? 4.270 39.894 51.500 1.00 36.03 94 SER A O 1
ATOM 719 N N . HIS A 1 95 ? 2.441 39.101 50.444 1.00 37.28 95 HIS A N 1
ATOM 720 C CA . HIS A 1 95 ? 1.753 38.605 51.638 1.00 37.28 95 HIS A CA 1
ATOM 721 C C . HIS A 1 95 ? 1.776 37.074 51.695 1.00 37.28 95 HIS A C 1
ATOM 723 O O . HIS A 1 95 ? 1.376 36.370 50.770 1.00 37.28 95 HIS A O 1
ATOM 729 N N . GLN A 1 96 ? 2.281 36.606 52.829 1.00 32.00 96 GLN A N 1
ATOM 730 C CA . GLN A 1 96 ? 2.438 35.239 53.294 1.00 32.00 96 GLN A CA 1
ATOM 731 C C . GLN A 1 96 ? 1.105 34.769 53.903 1.00 32.00 96 GLN A C 1
ATOM 733 O O . GLN A 1 96 ? 0.587 35.415 54.811 1.00 32.00 96 GLN A O 1
ATOM 738 N N . TYR A 1 97 ? 0.532 33.672 53.399 1.00 34.34 97 TYR A N 1
ATOM 739 C CA . TYR A 1 97 ? -0.678 33.064 53.965 1.00 34.34 97 TYR A CA 1
ATOM 740 C C . TYR A 1 97 ? -0.309 32.200 55.182 1.00 34.34 97 TYR A C 1
ATOM 742 O O . TYR A 1 97 ? 0.402 31.203 55.050 1.00 34.34 97 TYR A O 1
ATOM 750 N N . GLN A 1 98 ? -0.792 32.601 56.360 1.00 31.70 98 GLN A N 1
ATOM 751 C CA . GLN A 1 98 ? -0.870 31.784 57.573 1.00 31.70 98 GLN A CA 1
ATOM 752 C C . GLN A 1 98 ? -2.179 30.983 57.568 1.00 31.70 98 GLN A C 1
ATOM 754 O O . GLN A 1 98 ? -3.238 31.499 57.221 1.00 31.70 98 GLN A O 1
ATOM 759 N N . SER A 1 99 ? -2.084 29.714 57.953 1.00 34.06 99 SER A N 1
ATOM 760 C CA . SER A 1 99 ? -3.185 28.771 58.144 1.00 34.06 99 SER A CA 1
ATOM 761 C C . SER A 1 99 ? -3.793 28.901 59.548 1.00 34.06 99 SER A C 1
ATOM 763 O O . SER A 1 99 ? -3.062 28.746 60.528 1.00 34.06 99 SER A O 1
ATOM 765 N N . GLU A 1 100 ? -5.110 29.107 59.644 1.00 38.44 100 GLU A N 1
ATOM 766 C CA . GLU A 1 100 ? -5.900 28.975 60.883 1.00 38.44 100 GLU A CA 1
ATOM 767 C C . GLU A 1 100 ? -6.677 27.638 60.935 1.00 38.44 100 GLU A C 1
ATOM 769 O O . GLU A 1 100 ? -6.963 27.061 59.881 1.00 38.44 100 GLU A O 1
ATOM 774 N N . PRO A 1 101 ? -7.003 27.120 62.140 1.00 43.72 101 PRO A N 1
ATOM 775 C CA . PRO A 1 101 ? -7.595 25.795 62.333 1.00 43.72 101 PRO A CA 1
ATOM 776 C C . PRO A 1 101 ? -9.137 25.781 62.356 1.00 43.72 101 PRO A C 1
ATOM 778 O O . PRO A 1 101 ? -9.793 26.757 62.713 1.00 43.72 101 PRO A O 1
ATOM 781 N N . GLU A 1 102 ? -9.701 24.618 62.012 1.00 39.12 102 GLU A N 1
ATOM 782 C CA . GLU A 1 102 ? -11.142 24.331 61.959 1.00 39.12 102 GLU A CA 1
ATOM 783 C C . GLU A 1 102 ? -11.871 24.403 63.320 1.00 39.12 102 GLU A C 1
ATOM 785 O O . GLU A 1 102 ? -11.342 23.926 64.329 1.00 39.12 102 GLU A O 1
ATOM 790 N N . PRO A 1 103 ? -13.139 24.869 63.352 1.00 42.66 103 PRO A N 1
ATOM 791 C CA . PRO A 1 103 ? -14.030 24.704 64.494 1.00 42.66 103 PRO A CA 1
ATOM 792 C C . PRO A 1 103 ? -14.883 23.423 64.386 1.00 42.66 103 PRO A C 1
ATOM 794 O O . PRO A 1 103 ? -15.454 23.106 63.342 1.00 42.66 103 PRO A O 1
ATOM 797 N N . GLY A 1 104 ? -14.992 22.693 65.501 1.00 43.25 104 GLY A N 1
ATOM 798 C CA . GLY A 1 104 ? -15.785 21.465 65.633 1.00 43.25 104 GLY A CA 1
ATOM 799 C C . GLY A 1 104 ? -17.313 21.676 65.609 1.00 43.25 104 GLY A C 1
ATOM 800 O O . GLY A 1 104 ? -17.795 22.806 65.696 1.00 43.25 104 GLY A O 1
ATOM 801 N N . PRO A 1 105 ? -18.106 20.592 65.494 1.00 49.16 105 PRO A N 1
ATOM 802 C CA . PRO A 1 105 ? -19.527 20.698 65.185 1.00 49.16 105 PRO A CA 1
ATOM 803 C C . PRO A 1 105 ? -20.407 20.920 66.425 1.00 49.16 105 PRO A C 1
ATOM 805 O O . PRO A 1 105 ? -20.481 20.082 67.328 1.00 49.16 105 PRO A O 1
ATOM 808 N N . ASP A 1 106 ? -21.159 22.020 66.395 1.00 38.16 106 ASP A N 1
ATOM 809 C CA . ASP A 1 106 ? -22.212 22.359 67.351 1.00 38.16 106 ASP A CA 1
ATOM 810 C C . ASP A 1 106 ? -23.476 21.499 67.176 1.00 38.16 106 ASP A C 1
ATOM 812 O O . ASP A 1 106 ? -24.068 21.374 66.098 1.00 38.16 106 ASP A O 1
ATOM 816 N N . ARG A 1 107 ? -23.945 20.944 68.296 1.00 39.88 107 ARG A N 1
ATOM 817 C CA . ARG A 1 107 ? -25.189 20.174 68.422 1.00 39.88 107 ARG A CA 1
ATOM 818 C C . ARG A 1 107 ? -26.394 21.125 68.415 1.00 39.88 107 ARG A C 1
ATOM 820 O O . ARG A 1 107 ? -26.746 21.705 69.440 1.00 39.88 107 ARG A O 1
ATOM 827 N N . LYS A 1 108 ? -27.084 21.254 67.277 1.00 38.78 108 LYS A N 1
ATOM 828 C CA . LYS A 1 108 ? -28.361 21.989 67.201 1.00 38.78 108 LYS A CA 1
ATOM 829 C C . LYS A 1 108 ? -29.506 21.177 67.817 1.00 38.78 108 LYS A C 1
ATOM 831 O O . LYS A 1 108 ? -29.858 20.099 67.343 1.00 38.78 108 LYS A O 1
ATOM 836 N N . SER A 1 109 ? -30.091 21.729 68.877 1.00 41.19 109 SER A N 1
ATOM 837 C CA . SER A 1 109 ? -31.311 21.256 69.534 1.00 41.19 109 SER A CA 1
ATOM 838 C C . SER A 1 109 ? -32.530 21.887 68.857 1.00 41.19 109 SER A C 1
ATOM 840 O O . SER A 1 109 ? -32.696 23.105 68.890 1.00 41.19 109 SER A O 1
ATOM 842 N N . TYR A 1 110 ? -33.381 21.075 68.228 1.00 41.53 110 TYR A N 1
ATOM 843 C CA . TYR A 1 110 ? -34.650 21.533 67.660 1.00 41.53 110 TYR A CA 1
ATOM 844 C C . TYR A 1 110 ? -35.742 21.494 68.739 1.00 41.53 110 TYR A C 1
ATOM 846 O O . TYR A 1 110 ? -36.154 20.421 69.182 1.00 41.53 110 TYR A O 1
ATOM 854 N N . ARG A 1 111 ? -36.233 22.668 69.155 1.00 43.16 111 ARG A N 1
ATOM 855 C CA . ARG A 1 111 ? -37.499 22.826 69.891 1.00 43.16 111 ARG A CA 1
ATOM 856 C C . ARG A 1 111 ? -38.554 23.396 68.946 1.00 43.16 111 ARG A C 1
ATOM 858 O O . ARG A 1 111 ? -38.288 24.371 68.253 1.00 43.16 111 ARG A O 1
ATOM 865 N N . ASN A 1 112 ? -39.754 22.818 68.962 1.00 48.03 112 ASN A N 1
ATOM 866 C CA . ASN A 1 112 ? -40.919 23.382 68.280 1.00 48.03 112 ASN A CA 1
ATOM 867 C C . ASN A 1 112 ? -41.613 24.460 69.131 1.00 48.03 112 ASN A C 1
ATOM 869 O O . ASN A 1 112 ? -41.618 24.405 70.362 1.00 48.03 112 ASN A O 1
ATOM 873 N N . LEU A 1 113 ? -42.259 25.394 68.429 1.00 54.03 113 LEU A N 1
ATOM 874 C CA . LEU A 1 113 ? -42.923 26.622 68.895 1.00 54.03 113 LEU A CA 1
ATOM 875 C C . LEU A 1 113 ? -44.205 26.440 69.745 1.00 54.03 113 LEU A C 1
ATOM 877 O O . LEU A 1 113 ? -44.981 27.379 69.874 1.00 54.03 113 LEU A O 1
ATOM 881 N N . SER A 1 114 ? -44.457 25.280 70.359 1.00 54.28 114 SER A N 1
ATOM 882 C CA . SER A 1 114 ? -45.680 25.075 71.169 1.00 54.28 114 SER A CA 1
ATOM 883 C C . SER A 1 114 ? -45.506 24.312 72.486 1.00 54.28 114 SER A C 1
ATOM 885 O O . SER A 1 114 ? -46.494 23.995 73.143 1.00 54.28 114 SER A O 1
ATOM 887 N N . GLY A 1 115 ? -44.270 24.053 72.929 1.00 47.00 115 GLY A N 1
ATOM 888 C CA . GLY A 1 115 ? -44.000 23.689 74.328 1.00 47.00 115 GLY A CA 1
ATOM 889 C C . GLY A 1 115 ? -44.724 22.447 74.874 1.00 47.00 115 GLY A C 1
ATOM 890 O O . GLY A 1 115 ? -44.942 22.367 76.081 1.00 47.00 115 GLY A O 1
ATOM 891 N N . ARG A 1 116 ? -45.093 21.467 74.035 1.00 45.66 116 ARG A N 1
ATOM 892 C CA . ARG A 1 116 ? -45.641 20.176 74.490 1.00 45.66 116 ARG A CA 1
ATOM 893 C C . ARG A 1 116 ? -44.898 18.985 73.869 1.00 45.66 116 ARG A C 1
ATOM 895 O O . ARG A 1 116 ? -44.575 19.032 72.682 1.00 45.66 116 ARG A O 1
ATOM 902 N N . PRO A 1 117 ? -44.627 17.915 74.642 1.00 40.66 117 PRO A N 1
ATOM 903 C CA . PRO A 1 117 ? -43.983 16.712 74.127 1.00 40.66 117 PRO A CA 1
ATOM 904 C C . PRO A 1 117 ? -44.944 15.950 73.203 1.00 40.66 117 PRO A C 1
ATOM 906 O O . PRO A 1 117 ? -45.985 15.458 73.633 1.00 40.66 117 PRO A O 1
ATOM 909 N N . LEU A 1 118 ? -44.591 15.865 71.919 1.00 48.25 118 LEU A N 1
ATOM 910 C CA . LEU A 1 118 ? -45.280 15.037 70.928 1.00 48.25 118 LEU A CA 1
ATOM 911 C C . LEU A 1 118 ? -44.950 13.560 71.172 1.00 48.25 118 LEU A C 1
ATOM 913 O O . LEU A 1 118 ? -43.780 13.185 71.277 1.00 48.25 118 LEU A O 1
ATOM 917 N N . SER A 1 119 ? -45.983 12.719 71.262 1.00 57.09 119 SER A N 1
ATOM 918 C CA . SER A 1 119 ? -45.803 11.277 71.417 1.00 57.09 119 SER A CA 1
ATOM 919 C C . SER A 1 119 ? -45.218 10.667 70.137 1.00 57.09 119 SER A C 1
ATOM 921 O O . SER A 1 119 ? -45.543 11.047 69.010 1.00 57.09 119 SER A O 1
ATOM 923 N N . ARG A 1 120 ? -44.314 9.703 70.333 1.00 53.31 120 ARG A N 1
ATOM 924 C CA . ARG A 1 120 ? -43.449 9.092 69.311 1.00 53.31 120 ARG A CA 1
ATOM 925 C C . ARG A 1 120 ? -44.206 8.321 68.219 1.00 53.31 120 ARG A C 1
ATOM 927 O O . ARG A 1 120 ? -43.597 7.924 67.230 1.00 53.31 120 ARG A O 1
ATOM 934 N N . THR A 1 121 ? -45.503 8.090 68.402 1.00 56.00 121 THR A N 1
ATOM 935 C CA . THR A 1 121 ? -46.357 7.314 67.497 1.00 56.00 121 THR A CA 1
ATOM 936 C C . THR A 1 121 ? -47.096 8.182 66.478 1.00 56.00 121 THR A C 1
ATOM 938 O O . THR A 1 121 ? -47.250 7.746 65.347 1.00 56.00 121 THR A O 1
ATOM 941 N N . ALA A 1 122 ? -47.436 9.437 66.790 1.00 53.62 122 ALA A N 1
ATOM 942 C CA . ALA A 1 122 ? -48.164 10.305 65.851 1.00 53.62 122 ALA A CA 1
ATOM 943 C C . ALA A 1 122 ? -47.282 10.892 64.727 1.00 53.62 122 ALA A C 1
ATOM 945 O O . ALA A 1 122 ? -47.771 11.203 63.644 1.00 53.62 122 ALA A O 1
ATOM 946 N N . LEU A 1 123 ? -45.966 11.006 64.949 1.00 50.34 123 LEU A N 1
ATOM 947 C CA . LEU A 1 123 ? -45.022 11.537 63.953 1.00 50.34 123 LEU A CA 1
ATOM 948 C C . LEU A 1 123 ? -44.686 10.518 62.844 1.00 50.34 123 LEU A C 1
ATOM 950 O O . LEU A 1 123 ? -44.219 10.897 61.774 1.00 50.34 123 LEU A O 1
ATOM 954 N N . LYS A 1 124 ? -44.903 9.219 63.088 1.00 53.00 124 LYS A N 1
ATOM 955 C CA . LYS A 1 124 ? -44.551 8.155 62.134 1.00 53.00 124 LYS A CA 1
ATOM 956 C C . LYS A 1 124 ? -45.581 7.993 61.015 1.00 53.00 124 LYS A C 1
ATOM 958 O O . LYS A 1 124 ? -45.190 7.688 59.892 1.00 53.00 124 LYS A O 1
ATOM 963 N N . ASP A 1 125 ? -46.849 8.277 61.296 1.00 53.75 125 ASP A N 1
ATOM 964 C CA . ASP A 1 125 ? -47.931 8.042 60.335 1.00 53.75 125 ASP A CA 1
ATOM 965 C C . ASP A 1 125 ? -48.133 9.220 59.368 1.00 53.75 125 ASP A C 1
ATOM 967 O O . ASP A 1 125 ? -48.481 9.006 58.209 1.00 53.75 125 ASP A O 1
ATOM 971 N N . GLN A 1 126 ? -47.805 10.457 59.770 1.00 51.41 126 GLN A N 1
ATOM 972 C CA . GLN A 1 126 ? -47.833 11.611 58.855 1.00 51.41 126 GLN A CA 1
ATOM 973 C C . GLN A 1 126 ? -46.611 11.691 57.926 1.00 51.41 126 GLN A C 1
ATOM 975 O O . GLN A 1 126 ? -46.752 12.109 56.780 1.00 51.41 126 GLN A O 1
ATOM 980 N N . LEU A 1 127 ? -45.430 11.233 58.358 1.00 54.28 127 LEU A N 1
ATOM 981 C CA . LEU A 1 127 ? -44.244 11.182 57.489 1.00 54.28 127 LEU A CA 1
ATOM 982 C C . LEU A 1 127 ? -44.248 9.993 56.509 1.00 54.28 127 LEU A C 1
ATOM 984 O O . LEU A 1 127 ? -43.460 9.984 55.566 1.00 54.28 127 LEU A O 1
ATOM 988 N N . GLY A 1 128 ? -45.122 8.998 56.693 1.00 49.53 128 GLY A N 1
ATOM 989 C CA . GLY A 1 128 ? -45.198 7.823 55.818 1.00 49.53 128 GLY A CA 1
ATOM 990 C C . GLY A 1 128 ? -45.939 8.057 54.496 1.00 49.53 128 GLY A C 1
ATOM 991 O O . GLY A 1 128 ? -45.575 7.463 53.482 1.00 49.53 128 GLY A O 1
ATOM 992 N N . ALA A 1 129 ? -46.951 8.929 54.484 1.00 50.31 129 ALA A N 1
ATOM 993 C CA . ALA A 1 129 ? -47.816 9.121 53.316 1.00 50.31 129 ALA A CA 1
ATOM 994 C C . ALA A 1 129 ? -47.235 10.098 52.275 1.00 50.31 129 ALA A C 1
ATOM 996 O O . ALA A 1 129 ? -47.412 9.890 51.075 1.00 50.31 129 ALA A O 1
ATOM 997 N N . ASP A 1 130 ? -46.479 11.111 52.708 1.00 49.16 130 ASP A N 1
ATOM 998 C CA . ASP A 1 130 ? -45.946 12.151 51.812 1.00 49.16 130 ASP A CA 1
ATOM 999 C C . ASP A 1 130 ? -44.613 11.741 51.142 1.00 49.16 130 ASP A C 1
ATOM 1001 O O . ASP A 1 130 ? -44.271 12.157 50.035 1.00 49.16 130 ASP A O 1
ATOM 1005 N N . TYR A 1 131 ? -43.881 10.799 51.751 1.00 52.22 131 TYR A N 1
ATOM 1006 C CA . TYR A 1 131 ? -42.632 10.268 51.193 1.00 52.22 131 TYR A CA 1
ATOM 1007 C C . TYR A 1 131 ? -42.832 9.350 49.976 1.00 52.22 131 TYR A C 1
ATOM 1009 O O . TYR A 1 131 ? -41.893 9.147 49.203 1.00 52.22 131 TYR A O 1
ATOM 1017 N N . GLY A 1 132 ? -44.032 8.795 49.775 1.00 52.53 132 GLY A N 1
ATOM 1018 C CA . GLY A 1 132 ? -44.322 7.892 48.655 1.00 52.53 132 GLY A CA 1
ATOM 1019 C C . GLY A 1 132 ? -44.385 8.608 47.304 1.00 52.53 132 GLY A C 1
ATOM 1020 O O . GL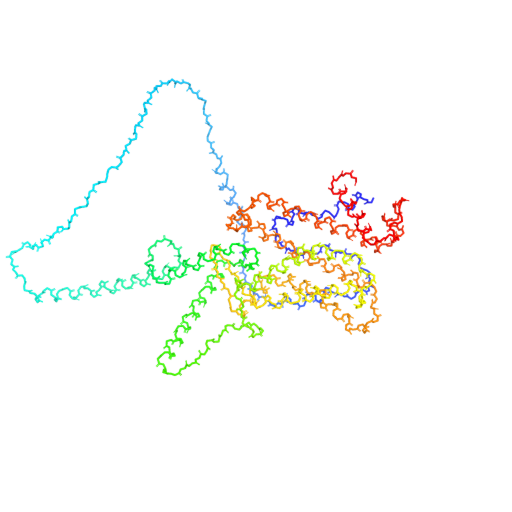Y A 1 132 ? -43.830 8.125 46.314 1.00 52.53 132 GLY A O 1
ATOM 1021 N N . HIS A 1 133 ? -45.002 9.793 47.269 1.00 54.28 133 HIS A N 1
ATOM 1022 C CA . HIS A 1 133 ? -45.191 10.558 46.034 1.00 54.28 133 HIS A CA 1
ATOM 1023 C C . HIS A 1 133 ? -43.897 11.239 45.566 1.00 54.28 133 HIS A C 1
ATOM 1025 O O . HIS A 1 133 ? -43.599 11.245 44.368 1.00 54.28 133 HIS A O 1
ATOM 1031 N N . VAL A 1 134 ? -43.076 11.711 46.511 1.00 61.28 134 VAL A N 1
ATOM 1032 C CA . VAL A 1 134 ? -41.754 12.289 46.223 1.00 61.28 134 VAL A CA 1
ATOM 1033 C C . VAL A 1 134 ? -40.783 11.219 45.715 1.00 61.28 134 VAL A C 1
ATOM 1035 O O . VAL A 1 134 ? -40.032 11.481 44.780 1.00 61.28 134 VAL A O 1
ATOM 1038 N N . ARG A 1 135 ? -40.834 9.980 46.229 1.00 62.69 135 ARG A N 1
ATOM 1039 C CA . ARG A 1 135 ? -39.986 8.879 45.729 1.00 62.69 135 ARG A CA 1
ATOM 1040 C C . ARG A 1 135 ? -40.348 8.435 44.314 1.00 62.69 135 ARG A C 1
ATOM 1042 O O . ARG A 1 135 ? -39.452 8.124 43.536 1.00 62.69 135 ARG A O 1
ATOM 1049 N N . LEU A 1 136 ? -41.636 8.416 43.968 1.00 66.94 136 LEU A N 1
ATOM 1050 C CA . LEU A 1 136 ? -42.095 8.069 42.619 1.00 66.94 136 LEU A CA 1
ATOM 1051 C C . LEU A 1 136 ? -41.769 9.167 41.598 1.00 66.94 136 LEU A C 1
ATOM 1053 O O . LEU A 1 136 ? -41.352 8.847 40.485 1.00 66.94 136 LEU A O 1
ATOM 1057 N N . GLN A 1 137 ? -41.879 10.445 41.975 1.00 67.00 137 GLN A N 1
ATOM 1058 C CA . GLN A 1 137 ? -41.451 11.556 41.118 1.00 67.00 137 GLN A CA 1
ATOM 1059 C C . GLN A 1 137 ? -39.926 11.659 41.006 1.00 67.00 137 GLN A C 1
ATOM 1061 O O . GLN A 1 137 ? -39.432 11.890 39.906 1.00 67.00 137 GLN A O 1
ATOM 1066 N N . ALA A 1 138 ? -39.175 11.405 42.082 1.00 64.38 138 ALA A N 1
ATOM 1067 C CA . ALA A 1 138 ? -37.713 11.346 42.046 1.00 64.38 138 ALA A CA 1
ATOM 1068 C C . ALA A 1 138 ? -37.213 10.171 41.191 1.00 64.38 138 ALA A C 1
ATOM 1070 O O . ALA A 1 138 ? -36.347 10.370 40.348 1.00 64.38 138 ALA A O 1
ATOM 1071 N N . ALA A 1 139 ? -37.824 8.985 41.300 1.00 67.31 139 ALA A N 1
ATOM 1072 C CA . ALA A 1 139 ? -37.482 7.834 40.463 1.00 67.31 139 ALA A CA 1
ATOM 1073 C C . ALA A 1 139 ? -37.866 8.044 38.984 1.00 67.31 139 ALA A C 1
ATOM 1075 O O . ALA A 1 139 ? -37.148 7.608 38.083 1.00 67.31 139 ALA A O 1
ATOM 1076 N N . ALA A 1 140 ? -38.978 8.736 38.704 1.00 65.25 140 ALA A N 1
ATOM 1077 C CA . ALA A 1 140 ? -39.364 9.104 37.341 1.00 65.25 140 ALA A CA 1
ATOM 1078 C C . ALA A 1 140 ? -38.461 10.207 36.755 1.00 65.25 140 ALA A C 1
ATOM 1080 O O . ALA A 1 140 ? -38.136 10.156 35.567 1.00 65.25 140 ALA A O 1
ATOM 1081 N N . ALA A 1 141 ? -38.015 11.162 37.577 1.00 60.12 141 ALA A N 1
ATOM 1082 C CA . ALA A 1 141 ? -37.059 12.201 37.203 1.00 60.12 141 ALA A CA 1
ATOM 1083 C C . ALA A 1 141 ? -35.646 11.629 36.991 1.00 60.12 141 ALA A C 1
ATOM 1085 O O . ALA A 1 141 ? -35.019 11.965 35.990 1.00 60.12 141 ALA A O 1
ATOM 1086 N N . GLU A 1 142 ? -35.186 10.690 37.825 1.00 58.47 142 GLU A N 1
ATOM 1087 C CA . GLU A 1 142 ? -33.950 9.922 37.609 1.00 58.47 142 GLU A CA 1
ATOM 1088 C C . GLU A 1 142 ? -34.038 9.065 36.344 1.00 58.47 142 GLU A C 1
ATOM 1090 O O . GLU A 1 142 ? -33.108 9.052 35.542 1.00 58.47 142 GLU A O 1
ATOM 1095 N N . ALA A 1 143 ? -35.168 8.400 36.088 1.00 54.53 143 ALA A N 1
ATOM 1096 C CA . ALA A 1 143 ? -35.360 7.622 34.864 1.00 54.53 143 ALA A CA 1
ATOM 1097 C C . ALA A 1 143 ? -35.454 8.504 33.600 1.00 54.53 143 ALA A C 1
ATOM 1099 O O . ALA A 1 143 ? -35.090 8.060 32.505 1.00 54.53 143 ALA A O 1
ATOM 1100 N N . ALA A 1 144 ? -35.927 9.749 33.726 1.00 49.31 144 ALA A N 1
ATOM 1101 C CA . ALA A 1 144 ? -35.947 10.739 32.650 1.00 49.31 144 ALA A CA 1
ATOM 1102 C C . ALA A 1 144 ? -34.571 11.403 32.436 1.00 49.31 144 ALA A C 1
ATOM 1104 O O . ALA A 1 144 ? -34.179 11.629 31.288 1.00 49.31 144 ALA A O 1
ATOM 1105 N N . ALA A 1 145 ? -33.803 11.635 33.505 1.00 46.47 145 ALA A N 1
ATOM 1106 C CA . ALA A 1 145 ? -32.427 12.132 33.468 1.00 46.47 145 ALA A CA 1
ATOM 1107 C C . ALA A 1 145 ? -31.451 11.071 32.922 1.00 46.47 145 ALA A C 1
ATOM 1109 O O . ALA A 1 145 ? -30.651 11.361 32.031 1.00 46.47 145 ALA A O 1
ATOM 1110 N N . ALA A 1 146 ? -31.616 9.804 33.312 1.00 44.09 146 ALA A N 1
ATOM 1111 C CA . ALA A 1 146 ? -30.866 8.662 32.782 1.00 44.09 146 ALA A CA 1
ATOM 1112 C C . ALA A 1 146 ? -31.137 8.402 31.287 1.00 44.09 146 ALA A C 1
ATOM 1114 O O . ALA A 1 146 ? -30.314 7.803 30.595 1.00 44.09 146 ALA A O 1
ATOM 1115 N N . LYS A 1 147 ? -32.266 8.885 30.748 1.00 44.22 147 LYS A N 1
ATOM 1116 C CA . LYS A 1 147 ? -32.551 8.864 29.302 1.00 44.22 147 LYS A CA 1
ATOM 1117 C C . LYS A 1 147 ? -31.926 10.038 28.536 1.00 44.22 147 LYS A C 1
ATOM 1119 O O . LYS A 1 147 ? -31.857 9.962 27.309 1.00 44.22 147 LYS A O 1
ATOM 1124 N N . ARG A 1 148 ? -31.449 11.091 29.215 1.00 36.72 148 ARG A N 1
ATOM 1125 C CA . ARG A 1 148 ? -30.766 12.249 28.599 1.00 36.72 148 ARG A CA 1
ATOM 1126 C C . ARG A 1 148 ? -29.236 12.206 28.699 1.00 36.72 148 ARG A C 1
ATOM 1128 O O . ARG A 1 148 ? -28.576 12.875 27.909 1.00 36.72 148 ARG A O 1
ATOM 1135 N N . ALA A 1 149 ? -28.661 11.363 29.552 1.00 34.94 149 ALA A N 1
ATOM 1136 C CA . ALA A 1 149 ? -27.212 11.223 29.697 1.00 34.94 149 ALA A CA 1
ATOM 1137 C C . ALA A 1 149 ? -26.619 10.133 28.774 1.00 34.94 149 ALA A C 1
ATOM 1139 O O . ALA A 1 149 ? -26.197 9.064 29.204 1.00 34.94 149 ALA A O 1
ATOM 1140 N N . VAL A 1 150 ? -26.564 10.415 27.467 1.00 38.97 150 VAL A N 1
ATOM 1141 C CA . VAL A 1 150 ? -25.572 9.806 26.549 1.00 38.97 150 VAL A CA 1
ATOM 1142 C C . VAL A 1 150 ? -24.731 10.926 25.938 1.00 38.97 150 VAL A C 1
ATOM 1144 O O . VAL A 1 150 ? -24.568 11.066 24.723 1.00 38.97 150 VAL A O 1
ATOM 1147 N N . TYR A 1 151 ? -24.209 11.763 26.822 1.00 34.22 151 TYR A N 1
ATOM 1148 C CA . TYR A 1 151 ? -23.086 12.643 26.570 1.00 34.22 151 TYR A CA 1
ATOM 1149 C C . TYR A 1 151 ? -22.204 12.505 27.801 1.00 34.22 151 TYR A C 1
ATOM 1151 O O . TYR A 1 151 ? -22.657 12.750 28.912 1.00 34.22 151 TYR A O 1
ATOM 1159 N N . ILE A 1 152 ? -20.980 12.018 27.598 1.00 37.06 152 ILE A N 1
ATOM 1160 C CA . ILE A 1 152 ? -19.919 12.194 28.583 1.00 37.06 152 ILE A CA 1
ATOM 1161 C C . ILE A 1 152 ? -19.651 13.696 28.555 1.00 37.06 152 ILE A C 1
ATOM 1163 O O . ILE A 1 152 ? -18.988 14.194 27.648 1.00 37.06 152 ILE A O 1
ATOM 1167 N N . GLN A 1 153 ? -20.325 14.405 29.447 1.00 33.19 153 GLN A N 1
ATOM 1168 C CA . GLN A 1 153 ? -19.940 15.723 29.895 1.00 33.19 153 GLN A CA 1
ATOM 1169 C C . GLN A 1 153 ? -19.304 15.454 31.256 1.00 33.19 153 GLN A C 1
ATOM 1171 O O . GLN A 1 153 ? -19.918 14.813 32.107 1.00 33.19 153 GLN A O 1
ATOM 1176 N N . GLU A 1 154 ? -18.025 15.792 31.388 1.00 39.44 154 GLU A N 1
ATOM 1177 C CA . GLU A 1 154 ? -17.303 15.722 32.655 1.00 39.44 154 GLU A CA 1
ATOM 1178 C C . GLU A 1 154 ? -18.051 16.590 33.671 1.00 39.44 154 GLU A C 1
ATOM 1180 O O . GLU A 1 154 ? -18.104 17.809 33.534 1.00 39.44 154 GLU A O 1
ATOM 1185 N N . GLY A 1 155 ? -18.711 15.945 34.628 1.00 38.75 155 GLY A N 1
ATOM 1186 C CA . GLY A 1 155 ? -19.529 16.603 35.641 1.00 38.75 155 GLY A CA 1
ATOM 1187 C C . GLY A 1 155 ? -20.719 15.729 36.021 1.00 38.75 155 GLY A C 1
ATOM 1188 O O . GLY A 1 155 ? -21.650 15.570 35.241 1.00 38.75 155 GLY A O 1
ATOM 1189 N N . ASP A 1 156 ? -20.662 15.169 37.226 1.00 30.73 156 ASP A N 1
ATOM 1190 C CA . ASP A 1 156 ? -21.792 14.596 37.975 1.00 30.73 156 ASP A CA 1
ATOM 1191 C C . ASP A 1 156 ? -22.280 13.181 37.615 1.00 30.73 156 ASP A C 1
ATOM 1193 O O . ASP A 1 156 ? -23.463 12.862 37.738 1.00 30.73 156 ASP A O 1
ATOM 1197 N N . VAL A 1 157 ? -21.365 12.269 37.275 1.00 40.09 157 VAL A N 1
ATOM 1198 C CA . VAL A 1 157 ? -21.613 10.828 37.464 1.00 40.09 157 VAL A CA 1
ATOM 1199 C C . VAL A 1 157 ? -20.749 10.360 38.625 1.00 40.09 157 VAL A C 1
ATOM 1201 O O . VAL A 1 157 ? -19.523 10.365 38.510 1.00 40.09 157 VAL A O 1
ATOM 1204 N N . GLU A 1 158 ? -21.370 9.955 39.739 1.00 41.50 158 GLU A N 1
ATOM 1205 C CA . GLU A 1 158 ? -20.634 9.287 40.814 1.00 41.50 158 GLU A CA 1
ATOM 1206 C C . GLU A 1 158 ? -19.865 8.098 40.219 1.00 41.50 158 GLU A C 1
ATOM 1208 O O . GLU A 1 158 ? -20.464 7.253 39.538 1.00 41.50 158 GLU A O 1
ATOM 1213 N N . PRO A 1 159 ? -18.537 8.032 40.410 1.00 46.88 159 PRO A N 1
ATOM 1214 C CA . PRO A 1 159 ? -17.701 7.062 39.732 1.00 46.88 159 PRO A CA 1
ATOM 1215 C C . PRO A 1 159 ? -17.937 5.678 40.338 1.00 46.88 159 PRO A C 1
ATOM 1217 O O . PRO A 1 159 ? -17.207 5.223 41.217 1.00 46.88 159 PRO A O 1
ATOM 1220 N N . GLY A 1 160 ? -18.949 4.975 39.832 1.00 61.59 160 GLY A N 1
ATOM 1221 C CA . GLY A 1 160 ? -19.051 3.532 39.997 1.00 61.59 160 GLY A CA 1
ATOM 1222 C C . GLY A 1 160 ? -17.782 2.861 39.463 1.00 61.59 160 GLY A C 1
ATOM 1223 O O . GLY A 1 160 ? -17.073 3.425 38.628 1.00 61.59 160 GLY A O 1
ATOM 1224 N N . ASN A 1 161 ? -17.483 1.642 39.916 1.00 68.19 161 ASN A N 1
ATOM 1225 C CA . ASN A 1 161 ? -16.279 0.906 39.495 1.00 68.19 161 ASN A CA 1
ATOM 1226 C C . ASN A 1 161 ? -16.120 0.812 37.957 1.00 68.19 161 ASN A C 1
ATOM 1228 O O . ASN A 1 161 ? -14.994 0.810 37.461 1.00 68.19 161 ASN A O 1
ATOM 1232 N N . ASP A 1 162 ? -17.225 0.861 37.205 1.00 58.09 162 ASP A N 1
ATOM 1233 C CA . ASP A 1 162 ? -17.243 0.941 35.738 1.00 58.09 162 ASP A CA 1
ATOM 1234 C C . ASP A 1 162 ? -16.583 2.222 35.185 1.00 58.09 162 ASP A C 1
ATOM 1236 O O . ASP A 1 162 ? -15.952 2.184 34.128 1.00 58.09 162 ASP A O 1
ATOM 1240 N N . PHE A 1 163 ? -16.678 3.360 35.881 1.00 62.41 163 PHE A N 1
ATOM 1241 C CA . PHE A 1 163 ? -16.053 4.619 35.465 1.00 62.41 163 PHE A CA 1
ATOM 1242 C C . PHE A 1 163 ? -14.535 4.563 35.610 1.00 62.41 163 PHE A C 1
ATOM 1244 O O . PHE A 1 163 ? -13.828 4.904 34.669 1.00 62.41 163 PHE A O 1
ATOM 1251 N N . LYS A 1 164 ? -14.019 4.055 36.739 1.00 66.25 164 LYS A N 1
ATOM 1252 C CA . LYS A 1 164 ? -12.568 3.875 36.931 1.00 66.25 164 LYS A CA 1
ATOM 1253 C C . LYS A 1 164 ? -11.974 2.946 35.876 1.00 66.25 164 LYS A C 1
ATOM 1255 O O . LYS A 1 164 ? -10.889 3.217 35.376 1.00 66.25 164 LYS A O 1
ATOM 1260 N N . GLN A 1 165 ? -12.701 1.896 35.500 1.00 68.56 165 GLN A N 1
ATOM 1261 C CA . GLN A 1 165 ? -12.276 0.988 34.440 1.00 68.56 165 GLN A CA 1
ATOM 1262 C C . GLN A 1 165 ? -12.338 1.655 33.060 1.00 68.56 165 GLN A C 1
ATOM 1264 O O . GLN A 1 165 ? -11.407 1.516 32.278 1.00 68.56 165 GLN A O 1
ATOM 1269 N N . THR A 1 166 ? -13.363 2.471 32.800 1.00 61.59 166 THR A N 1
ATOM 1270 C CA . THR A 1 166 ? -13.470 3.257 31.560 1.00 61.59 166 THR A CA 1
ATOM 1271 C C . THR A 1 166 ? -12.357 4.303 31.449 1.00 61.59 166 THR A C 1
ATOM 1273 O O . THR A 1 166 ? -11.788 4.467 30.378 1.00 61.59 166 THR A O 1
ATOM 1276 N N . VAL A 1 167 ? -12.008 4.987 32.542 1.00 60.56 167 VAL A N 1
ATOM 1277 C CA . VAL A 1 167 ? -10.908 5.964 32.586 1.00 60.56 167 VAL A CA 1
ATOM 1278 C C . VAL A 1 167 ? -9.552 5.272 32.461 1.00 60.56 167 VAL A C 1
ATOM 1280 O O . VAL A 1 167 ? -8.699 5.755 31.728 1.00 60.56 167 VAL A O 1
ATOM 1283 N N . ALA A 1 168 ? -9.353 4.115 33.097 1.00 65.44 168 ALA A N 1
ATOM 1284 C CA . ALA A 1 168 ? -8.135 3.321 32.930 1.00 65.44 168 ALA A CA 1
ATOM 1285 C C . ALA A 1 168 ? -7.983 2.773 31.499 1.00 65.44 168 ALA A C 1
ATOM 1287 O O . ALA A 1 168 ? -6.874 2.747 30.968 1.00 65.44 168 ALA A O 1
ATOM 1288 N N . ASP A 1 169 ? -9.085 2.378 30.858 1.00 60.88 169 ASP A N 1
ATOM 1289 C CA . ASP A 1 169 ? -9.096 1.962 29.454 1.00 60.88 169 ASP A CA 1
ATOM 1290 C C . ASP A 1 169 ? -8.832 3.151 28.513 1.00 60.88 169 ASP A C 1
ATOM 1292 O O . ASP A 1 169 ? -8.105 2.996 27.534 1.00 60.88 169 ASP A O 1
ATOM 1296 N N . LEU A 1 170 ? -9.346 4.347 28.828 1.00 56.91 170 LEU A N 1
ATOM 1297 C CA . LEU A 1 170 ? -9.061 5.583 28.084 1.00 56.91 170 LEU A CA 1
ATOM 1298 C C . LEU A 1 170 ? -7.600 6.035 28.241 1.00 56.91 170 LEU A C 1
ATOM 1300 O O . LEU A 1 170 ? -6.971 6.399 27.252 1.00 56.91 170 LEU A O 1
ATOM 1304 N N . LEU A 1 171 ? -7.037 5.945 29.449 1.00 57.62 171 LEU A N 1
ATOM 1305 C CA . LEU A 1 171 ? -5.621 6.230 29.713 1.00 57.62 171 LEU A CA 1
ATOM 1306 C C . LEU A 1 171 ? -4.704 5.219 29.008 1.00 57.62 171 LEU A C 1
ATOM 1308 O O . LEU A 1 171 ? -3.691 5.604 28.428 1.00 57.62 171 LEU A O 1
ATOM 1312 N N . LYS A 1 172 ? -5.089 3.935 28.959 1.00 60.66 172 LYS A N 1
ATOM 1313 C CA . LYS A 1 172 ? -4.403 2.943 28.114 1.00 60.66 172 LYS A CA 1
ATOM 1314 C C . LYS A 1 172 ? -4.525 3.269 26.625 1.00 60.66 172 LYS A C 1
ATOM 1316 O O . LYS A 1 172 ? -3.566 3.075 25.886 1.00 60.66 172 LYS A O 1
ATOM 1321 N N . GLU A 1 173 ? -5.671 3.771 26.159 1.00 56.34 173 GLU A N 1
ATOM 1322 C CA . GLU A 1 173 ? -5.845 4.207 24.764 1.00 56.34 173 GLU A CA 1
ATOM 1323 C C . GLU A 1 173 ? -4.967 5.417 24.387 1.00 56.34 173 GLU A C 1
ATOM 1325 O O . GLU A 1 173 ? -4.596 5.542 23.214 1.00 56.34 173 GLU A O 1
ATOM 1330 N N . GLU A 1 174 ? -4.608 6.287 25.336 1.00 55.47 174 GLU A N 1
ATOM 1331 C CA . GLU A 1 174 ? -3.633 7.370 25.123 1.00 55.47 174 GLU A CA 1
ATOM 1332 C C . GLU A 1 174 ? -2.193 6.854 25.025 1.00 55.47 174 GLU A C 1
ATOM 1334 O O . GLU A 1 174 ? -1.432 7.303 24.164 1.00 55.47 174 GLU A O 1
ATOM 1339 N N . GLU A 1 175 ? -1.837 5.842 25.818 1.00 54.53 175 GLU A N 1
ATOM 1340 C CA . GLU A 1 175 ? -0.506 5.219 25.794 1.00 54.53 175 GLU A CA 1
ATOM 1341 C C . GLU A 1 175 ? -0.189 4.565 24.430 1.00 54.53 175 GLU A C 1
ATOM 1343 O O . GLU A 1 175 ? 0.955 4.529 23.974 1.00 54.53 175 GLU A O 1
ATOM 1348 N N . TYR A 1 176 ? -1.225 4.146 23.699 1.00 51.88 176 TYR A N 1
ATOM 1349 C CA . TYR A 1 176 ? -1.130 3.580 22.352 1.00 51.88 176 TYR A CA 1
ATOM 1350 C C . TYR A 1 176 ? -1.056 4.623 21.222 1.00 51.88 176 TYR A C 1
ATOM 1352 O O . TYR A 1 176 ? -1.327 4.297 20.063 1.00 51.88 176 TYR A O 1
ATOM 1360 N N . GLY A 1 177 ? -0.653 5.867 21.507 1.00 49.06 177 GLY A N 1
ATOM 1361 C CA . GLY A 1 177 ? -0.558 6.959 20.527 1.00 49.06 177 GLY A CA 1
ATOM 1362 C C . GLY A 1 177 ? 0.222 6.626 19.241 1.00 49.06 177 GLY A C 1
ATOM 1363 O O . GLY A 1 177 ? -0.143 7.107 18.172 1.00 49.06 177 GLY A O 1
ATOM 1364 N N . VAL A 1 178 ? 1.224 5.735 19.301 1.00 45.28 178 VAL A N 1
ATOM 1365 C CA . VAL A 1 178 ? 1.980 5.231 18.124 1.00 45.28 178 VAL A CA 1
ATOM 1366 C C . VAL A 1 178 ? 1.082 4.503 17.114 1.00 45.28 178 VAL A C 1
ATOM 1368 O O . VAL A 1 178 ? 1.366 4.451 15.920 1.00 45.28 178 VAL A O 1
ATOM 1371 N N . LEU A 1 179 ? -0.025 3.933 17.578 1.00 53.72 179 LEU A N 1
ATOM 1372 C CA . LEU A 1 179 ? -0.783 2.918 16.854 1.00 53.72 179 LEU A CA 1
ATOM 1373 C C . LEU A 1 179 ? -2.002 3.494 16.137 1.00 53.72 179 LEU A C 1
ATOM 1375 O O . LEU A 1 179 ? -2.620 2.800 15.332 1.00 53.72 179 LEU A O 1
ATOM 1379 N N . ARG A 1 180 ? -2.326 4.777 16.354 1.00 55.81 180 ARG A N 1
ATOM 1380 C CA . ARG A 1 180 ? -3.401 5.476 15.625 1.00 55.81 180 ARG A CA 1
ATOM 1381 C C . ARG A 1 180 ? -3.117 5.602 14.131 1.00 55.81 180 ARG A C 1
ATOM 1383 O O . ARG A 1 180 ? -4.036 5.453 13.333 1.00 55.81 180 ARG A O 1
ATOM 1390 N N . LEU A 1 181 ? -1.850 5.787 13.768 1.00 55.06 181 LEU A N 1
ATOM 1391 C CA . LEU A 1 181 ? -1.369 5.793 12.383 1.00 55.06 181 LEU A CA 1
ATOM 1392 C C . LEU A 1 181 ? -1.633 4.476 11.653 1.00 55.06 181 LEU A C 1
ATOM 1394 O O . LEU A 1 181 ? -1.805 4.439 10.434 1.00 55.06 181 LEU A O 1
ATOM 1398 N N . VAL A 1 182 ? -1.657 3.397 12.425 1.00 59.94 182 VAL A N 1
ATOM 1399 C CA . VAL A 1 182 ? -1.626 2.036 11.922 1.00 59.94 182 VAL A CA 1
ATOM 1400 C C . VAL A 1 182 ? -3.037 1.438 11.907 1.00 59.94 182 VAL A C 1
ATOM 1402 O O . VAL A 1 182 ? -3.412 0.761 10.951 1.00 59.94 182 VAL A O 1
ATOM 1405 N N . VAL A 1 183 ? -3.854 1.745 12.919 1.00 74.19 183 VAL A N 1
ATOM 1406 C CA . VAL A 1 183 ? -5.216 1.220 13.044 1.00 74.19 183 VAL A CA 1
ATOM 1407 C C . VAL A 1 183 ? -6.147 1.873 12.009 1.00 74.19 183 VAL A C 1
ATOM 1409 O O . VAL A 1 183 ? -6.330 3.095 12.014 1.00 74.19 183 VAL A O 1
ATOM 1412 N N . PRO A 1 184 ? -6.799 1.088 11.133 1.00 77.56 184 PRO A N 1
ATOM 1413 C CA . PRO A 1 184 ? -7.742 1.627 10.169 1.00 77.56 184 PRO A CA 1
ATOM 1414 C C . PRO A 1 184 ? -8.934 2.251 10.899 1.00 77.56 184 PRO A C 1
ATOM 1416 O O . PRO A 1 184 ? -9.593 1.604 11.720 1.00 77.56 184 PRO A O 1
ATOM 1419 N N . HIS A 1 185 ? -9.222 3.511 10.569 1.00 84.38 185 HIS A N 1
ATOM 1420 C CA . HIS A 1 185 ? -10.412 4.203 11.034 1.00 84.38 185 HIS A CA 1
ATOM 1421 C C . HIS A 1 185 ? -11.372 4.467 9.878 1.00 84.38 185 HIS A C 1
ATOM 1423 O O . HIS A 1 185 ? -10.958 4.827 8.775 1.00 84.38 185 HIS A O 1
ATOM 1429 N N . ILE A 1 186 ? -12.664 4.296 10.142 1.00 87.94 186 ILE A N 1
ATOM 1430 C CA . ILE A 1 186 ? -13.732 4.689 9.220 1.00 87.94 186 ILE A CA 1
ATOM 1431 C C . ILE A 1 186 ? -14.497 5.837 9.861 1.00 87.94 186 ILE A C 1
ATOM 1433 O O . ILE A 1 186 ? -15.019 5.701 10.972 1.00 87.94 186 ILE A O 1
ATOM 1437 N N . SER A 1 187 ? -14.558 6.962 9.151 1.00 88.12 187 SER A N 1
ATOM 1438 C CA . SER A 1 187 ? -15.420 8.077 9.514 1.00 88.12 187 SER A CA 1
ATOM 1439 C C . SER A 1 187 ? -16.855 7.743 9.120 1.00 88.12 187 SER A C 1
ATOM 1441 O O . SER A 1 187 ? -17.182 7.583 7.944 1.00 88.12 187 SER A O 1
ATOM 1443 N N . LEU A 1 188 ? -17.724 7.604 10.117 1.00 90.75 188 LEU A N 1
ATOM 1444 C CA . LEU A 1 188 ? -19.160 7.480 9.883 1.00 90.75 188 LEU A CA 1
ATOM 1445 C C . LEU A 1 188 ? -19.839 8.827 10.096 1.00 90.75 188 LEU A C 1
ATOM 1447 O O . LEU A 1 188 ? -19.422 9.628 10.934 1.00 90.75 188 LEU A O 1
ATOM 1451 N N . SER A 1 189 ? -20.935 9.047 9.371 1.00 93.12 189 SER A N 1
ATOM 1452 C CA . SER A 1 189 ? -21.849 10.136 9.714 1.00 93.12 189 SER A CA 1
ATOM 1453 C C . SER A 1 189 ? -22.405 9.931 11.127 1.00 93.12 189 SER A C 1
ATOM 1455 O O . SER A 1 189 ? -22.581 8.793 11.579 1.00 93.12 189 SER A O 1
ATOM 1457 N N . ARG A 1 190 ? -22.735 11.032 11.813 1.00 92.88 190 ARG A N 1
ATOM 1458 C CA . ARG A 1 190 ? -23.288 11.004 13.177 1.00 92.88 190 ARG A CA 1
ATOM 1459 C C . ARG A 1 190 ? -24.483 10.054 13.293 1.00 92.88 190 ARG A C 1
ATOM 1461 O O . ARG A 1 190 ? -24.538 9.235 14.202 1.00 92.88 190 ARG A O 1
ATOM 1468 N N . GLU A 1 191 ? -25.391 10.081 12.321 1.00 95.38 191 GLU A N 1
ATOM 1469 C CA . GLU A 1 191 ? -26.566 9.206 12.306 1.00 95.38 191 GLU A CA 1
ATOM 1470 C C . GLU A 1 191 ? -26.231 7.717 12.152 1.00 95.38 191 GLU A C 1
ATOM 1472 O O . GLU A 1 191 ? -26.886 6.863 12.757 1.00 95.38 191 GLU A O 1
ATOM 1477 N N . GLN A 1 192 ? -25.254 7.379 11.305 1.00 92.38 192 GLN A N 1
ATOM 1478 C CA . GLN A 1 192 ? -24.798 5.998 11.125 1.00 92.38 192 GLN A CA 1
ATOM 1479 C C . GLN A 1 192 ? -24.086 5.502 12.384 1.00 92.38 192 GLN A C 1
ATOM 1481 O O . GLN A 1 192 ? -24.329 4.377 12.826 1.00 92.38 192 GLN A O 1
ATOM 1486 N N . PHE A 1 193 ? -23.271 6.361 12.996 1.00 93.19 193 PHE A N 1
ATOM 1487 C CA . PHE A 1 193 ? -22.607 6.082 14.260 1.00 93.19 193 PHE A CA 1
ATOM 1488 C C . PHE A 1 193 ? -23.616 5.838 15.388 1.00 93.19 193 PHE A C 1
ATOM 1490 O O . PHE A 1 193 ? -23.555 4.811 16.060 1.00 93.19 193 PHE A O 1
ATOM 1497 N N . ASP A 1 194 ? -24.607 6.715 15.550 1.00 93.00 194 ASP A N 1
ATOM 1498 C CA . ASP A 1 194 ? -25.633 6.580 16.588 1.00 93.00 194 ASP A CA 1
ATOM 1499 C C . ASP A 1 194 ? -26.524 5.350 16.359 1.00 93.00 194 ASP A C 1
ATOM 1501 O O . ASP A 1 194 ? -26.932 4.677 17.310 1.00 93.00 194 ASP A O 1
ATOM 1505 N N . ARG A 1 195 ? -26.815 4.995 15.098 1.00 93.94 195 ARG A N 1
ATOM 1506 C CA . ARG A 1 195 ? -27.465 3.715 14.757 1.00 93.94 195 ARG A CA 1
ATOM 1507 C C . ARG A 1 195 ? -26.613 2.520 15.185 1.00 93.94 195 ARG A C 1
ATOM 1509 O O . ARG A 1 195 ? -27.143 1.576 15.774 1.00 93.94 195 ARG A O 1
ATOM 1516 N N . TYR A 1 196 ? -25.307 2.565 14.930 1.00 90.44 196 TYR A N 1
ATOM 1517 C CA . TYR A 1 196 ? -24.380 1.511 15.332 1.00 90.44 196 TYR A CA 1
ATOM 1518 C C . TYR A 1 196 ? -24.301 1.364 16.860 1.00 90.44 196 TYR A C 1
ATOM 1520 O O . TYR A 1 196 ? -24.450 0.253 17.372 1.00 90.44 196 TYR A O 1
ATOM 1528 N N . VAL A 1 197 ? -24.160 2.472 17.595 1.00 91.38 197 VAL A N 1
ATOM 1529 C CA . VAL A 1 197 ? -24.109 2.482 19.067 1.00 91.38 197 VAL A CA 1
ATOM 1530 C C . VAL A 1 197 ? -25.410 1.961 19.676 1.00 91.38 197 VAL A C 1
ATOM 1532 O O . VAL A 1 197 ? -25.368 1.123 20.577 1.00 91.38 197 VAL A O 1
ATOM 1535 N N . ARG A 1 198 ? -26.573 2.389 19.165 1.00 94.50 198 ARG A N 1
ATOM 1536 C CA . ARG A 1 198 ? -27.875 1.884 19.632 1.00 94.50 198 ARG A CA 1
ATOM 1537 C C . ARG A 1 198 ? -27.991 0.375 19.469 1.00 94.50 198 ARG A C 1
ATOM 1539 O O . ARG A 1 198 ? -28.385 -0.306 20.413 1.00 94.50 198 ARG A O 1
ATOM 1546 N N . TRP A 1 199 ? -27.605 -0.156 18.311 1.00 93.25 199 TRP A N 1
ATOM 1547 C CA . TRP A 1 199 ? -27.587 -1.601 18.101 1.00 93.25 199 TRP A CA 1
ATOM 1548 C C . TRP A 1 199 ? -26.637 -2.318 19.072 1.00 93.25 199 TRP A C 1
ATOM 1550 O O . TRP A 1 199 ? -26.989 -3.359 19.624 1.00 93.25 199 TRP A O 1
ATOM 1560 N N . LEU A 1 200 ? -25.449 -1.760 19.315 1.00 90.19 200 LEU A N 1
ATOM 1561 C CA . LEU A 1 200 ? -24.460 -2.364 20.209 1.00 90.19 200 LEU A CA 1
ATOM 1562 C C . LEU A 1 200 ? -24.980 -2.424 21.652 1.00 90.19 200 LEU A C 1
ATOM 1564 O O . LEU A 1 200 ? -24.826 -3.437 22.334 1.00 90.19 200 LEU A O 1
ATOM 1568 N N . ASN A 1 201 ? -25.678 -1.375 22.090 1.00 91.06 201 ASN A N 1
ATOM 1569 C CA . ASN A 1 201 ? -26.351 -1.348 23.386 1.00 91.06 201 ASN A CA 1
ATOM 1570 C C . ASN A 1 201 ? -27.488 -2.380 23.462 1.00 91.06 201 ASN A C 1
ATOM 1572 O O . ASN A 1 201 ? -27.607 -3.070 24.473 1.00 91.06 201 ASN A O 1
ATOM 1576 N N . GLN A 1 202 ? -28.274 -2.551 22.392 1.00 94.00 202 GLN A N 1
ATOM 1577 C CA . GLN A 1 202 ? -29.304 -3.595 22.322 1.00 94.00 202 GLN A CA 1
ATOM 1578 C C . GLN A 1 202 ? -28.702 -5.004 22.435 1.00 94.00 202 GLN A C 1
ATOM 1580 O O . GLN A 1 202 ? -29.233 -5.833 23.170 1.00 94.00 202 GLN A O 1
ATOM 1585 N N . GLN A 1 203 ? -27.574 -5.275 21.771 1.00 90.00 203 GLN A N 1
ATOM 1586 C CA . GLN A 1 203 ? -26.877 -6.563 21.877 1.00 90.00 203 GLN A CA 1
ATOM 1587 C C . GLN A 1 203 ? -26.366 -6.828 23.294 1.00 90.00 203 GLN A C 1
ATOM 1589 O O . GLN A 1 203 ? -26.609 -7.903 23.839 1.00 90.00 203 GLN A O 1
ATOM 1594 N N . LYS A 1 204 ? -25.736 -5.835 23.934 1.00 88.31 204 LYS A N 1
ATOM 1595 C CA . LYS A 1 204 ? -25.302 -5.950 25.336 1.00 88.31 204 LYS A CA 1
ATOM 1596 C C . LYS A 1 204 ? -26.475 -6.224 26.277 1.00 88.31 204 LYS A C 1
ATOM 1598 O O . LYS A 1 204 ? -26.369 -7.064 27.164 1.00 88.31 204 LYS A O 1
ATOM 1603 N N . GLN A 1 205 ? -27.611 -5.554 26.076 1.00 93.00 205 GLN A N 1
ATOM 1604 C CA . GLN A 1 205 ? -28.823 -5.811 26.859 1.00 93.00 205 GLN A CA 1
ATOM 1605 C C . GLN A 1 205 ? -29.363 -7.229 26.634 1.00 93.00 205 GLN A C 1
ATOM 1607 O O . GLN A 1 205 ? -29.731 -7.897 27.598 1.00 93.00 205 GLN A O 1
ATOM 1612 N N . GLN A 1 206 ? -29.378 -7.719 25.391 1.00 92.50 206 GLN A N 1
ATOM 1613 C CA . GLN A 1 206 ? -29.773 -9.098 25.087 1.00 92.50 206 GLN A CA 1
ATOM 1614 C C . GLN A 1 206 ? -28.826 -10.120 25.729 1.00 92.50 206 GLN A C 1
ATOM 1616 O O . GLN A 1 206 ? -29.297 -11.110 26.283 1.00 92.50 206 GLN A O 1
ATOM 1621 N N . GLN A 1 207 ? -27.514 -9.871 25.710 1.00 89.38 207 GLN A N 1
ATOM 1622 C CA . GLN A 1 207 ? -26.524 -10.710 26.390 1.00 89.38 207 GLN A CA 1
ATOM 1623 C C . GLN A 1 207 ? -26.748 -10.730 27.901 1.00 89.38 207 GLN A C 1
ATOM 1625 O O . GLN A 1 207 ? -26.832 -11.811 28.473 1.00 89.38 207 GLN A O 1
ATOM 1630 N N . ARG A 1 208 ? -26.950 -9.568 28.536 1.00 91.25 208 ARG A N 1
ATOM 1631 C CA . ARG A 1 208 ? -27.272 -9.482 29.970 1.00 91.25 208 ARG A CA 1
ATOM 1632 C C . ARG A 1 208 ? -28.549 -10.247 30.316 1.00 91.25 208 ARG A C 1
ATOM 1634 O O . ARG A 1 208 ? -28.560 -10.991 31.288 1.00 91.25 208 ARG A O 1
ATOM 1641 N N . ARG A 1 209 ? -29.603 -10.134 29.498 1.00 93.25 209 ARG A N 1
ATOM 1642 C CA . ARG A 1 209 ? -30.847 -10.905 29.683 1.00 93.25 209 ARG A CA 1
ATOM 1643 C C . ARG A 1 209 ? -30.609 -12.410 29.572 1.00 93.25 209 ARG A C 1
ATOM 1645 O O . ARG A 1 209 ? -31.113 -13.159 30.399 1.00 93.25 209 ARG A O 1
ATOM 1652 N N . ARG A 1 210 ? -29.817 -12.856 28.591 1.00 89.12 210 ARG A N 1
ATOM 1653 C CA . ARG A 1 210 ? -29.443 -14.273 28.445 1.00 89.12 210 ARG A CA 1
ATOM 1654 C C . ARG A 1 210 ? -28.611 -14.762 29.628 1.00 89.12 210 ARG A C 1
ATOM 1656 O O . ARG A 1 210 ? -28.872 -15.844 30.132 1.00 89.12 210 ARG A O 1
ATOM 1663 N N . GLN A 1 211 ? -27.656 -13.963 30.098 1.00 88.31 211 GLN A N 1
ATOM 1664 C CA . GLN A 1 211 ? -26.849 -14.279 31.277 1.00 88.31 211 GLN A CA 1
ATOM 1665 C C . GLN A 1 211 ? -27.715 -14.385 32.538 1.00 88.31 211 GLN A C 1
ATOM 1667 O O . GLN A 1 211 ? -27.579 -15.350 33.279 1.00 88.31 211 GLN A O 1
ATOM 1672 N N . GLN A 1 212 ? -28.658 -13.461 32.746 1.00 91.31 212 GLN A N 1
ATOM 1673 C CA . GLN A 1 212 ? -29.610 -13.518 33.863 1.00 91.31 212 GLN A CA 1
ATOM 1674 C C . GLN A 1 212 ? -30.514 -14.756 33.792 1.00 91.31 212 GLN A C 1
ATOM 1676 O O . GLN A 1 212 ? -30.709 -15.432 34.797 1.00 91.31 212 GLN A O 1
ATOM 1681 N N . GLN A 1 213 ? -31.021 -15.098 32.603 1.00 90.38 213 GLN A N 1
ATOM 1682 C CA . GLN A 1 213 ? -31.805 -16.320 32.395 1.00 90.38 213 GLN A CA 1
ATOM 1683 C C . GLN A 1 213 ? -30.981 -17.586 32.665 1.00 90.38 213 GLN A C 1
ATOM 1685 O O . GLN A 1 213 ? -31.480 -18.521 33.284 1.00 90.38 213 GLN A O 1
ATOM 1690 N N . HIS A 1 214 ? -29.714 -17.616 32.243 1.00 85.94 214 HIS A N 1
ATOM 1691 C CA . HIS A 1 214 ? -28.814 -18.734 32.522 1.00 85.94 214 HIS A CA 1
ATOM 1692 C C . HIS A 1 214 ? -28.457 -18.850 34.008 1.00 85.94 214 HIS A C 1
ATOM 1694 O O . HIS A 1 214 ? -28.407 -19.966 34.518 1.00 85.94 214 HIS A O 1
ATOM 1700 N N . ALA A 1 215 ? -28.272 -17.729 34.710 1.00 86.69 215 A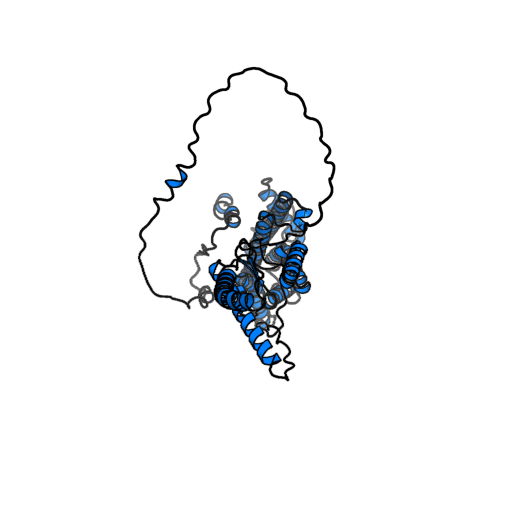LA A N 1
ATOM 1701 C CA . ALA A 1 215 ? -28.020 -17.718 36.149 1.00 86.69 215 ALA A CA 1
ATOM 1702 C C . ALA A 1 215 ? -29.215 -18.258 36.955 1.00 86.69 215 ALA A C 1
ATOM 1704 O O . ALA A 1 215 ? -29.018 -18.965 37.937 1.00 86.69 215 ALA A O 1
ATOM 1705 N N . ALA A 1 216 ? -30.448 -17.988 36.513 1.00 90.00 216 ALA A N 1
ATOM 1706 C CA . ALA A 1 216 ? -31.657 -18.530 37.136 1.00 90.00 216 ALA A CA 1
ATOM 1707 C C . ALA A 1 216 ? -31.894 -20.025 36.826 1.00 90.00 216 ALA A C 1
ATOM 1709 O O . ALA A 1 216 ? -32.594 -20.704 37.569 1.00 90.00 216 ALA A O 1
ATOM 1710 N N . GLY A 1 217 ? -31.320 -20.541 35.733 1.00 86.19 217 GLY A N 1
ATOM 1711 C CA . GLY A 1 217 ? -31.580 -21.887 35.207 1.00 86.19 217 GLY A CA 1
ATOM 1712 C C . GLY A 1 217 ? -30.684 -23.018 35.728 1.00 86.19 217 GLY A C 1
ATOM 1713 O O . GLY A 1 217 ? -30.752 -24.117 35.188 1.00 86.19 217 GLY A O 1
ATOM 1714 N N . GLY A 1 218 ? -29.827 -22.784 36.727 1.00 75.31 218 GLY A N 1
ATOM 1715 C CA . GLY A 1 218 ? -29.138 -23.826 37.511 1.00 75.31 218 GLY A CA 1
ATOM 1716 C C . GLY A 1 218 ? -28.040 -24.661 36.829 1.00 75.31 218 GLY A C 1
ATOM 1717 O O . GLY A 1 218 ? -27.131 -25.114 37.516 1.00 75.31 218 GLY A O 1
ATOM 1718 N N . THR A 1 219 ? -28.029 -24.849 35.507 1.00 72.81 219 THR A N 1
ATOM 1719 C CA . THR A 1 219 ? -27.005 -25.679 34.840 1.00 72.81 219 THR A CA 1
ATOM 1720 C C . THR A 1 219 ? -26.717 -25.213 33.413 1.00 72.81 219 THR A C 1
ATOM 1722 O O . THR A 1 219 ? -27.385 -25.644 32.475 1.00 72.81 219 THR A O 1
ATOM 1725 N N . ALA A 1 220 ? -25.698 -24.372 33.200 1.00 58.25 220 ALA A N 1
ATOM 1726 C CA . ALA A 1 220 ? -25.099 -24.225 31.867 1.00 58.25 220 ALA A CA 1
ATOM 1727 C C . ALA A 1 220 ? -23.691 -23.604 31.897 1.00 58.25 220 ALA A C 1
ATOM 1729 O O . ALA A 1 220 ? -23.535 -22.385 31.924 1.00 58.25 220 ALA A O 1
ATOM 1730 N N . LYS A 1 221 ? -22.657 -24.444 31.744 1.00 64.81 221 LYS A N 1
ATOM 1731 C CA . LYS A 1 221 ? -21.366 -24.034 31.165 1.00 64.81 221 LYS A CA 1
ATOM 1732 C C . LYS A 1 221 ? -21.571 -23.774 29.668 1.00 64.81 221 LYS A C 1
ATOM 1734 O O . LYS A 1 221 ? -21.270 -24.630 28.841 1.00 64.81 221 LYS A O 1
ATOM 1739 N N . LYS A 1 222 ? -22.122 -22.620 29.293 1.00 62.12 222 LYS A N 1
ATOM 1740 C CA . LYS A 1 222 ? -22.073 -22.172 27.897 1.00 62.12 222 LYS A CA 1
ATOM 1741 C C . LYS A 1 222 ? -20.842 -21.295 27.755 1.00 62.12 222 LYS A C 1
ATOM 1743 O O . LYS A 1 222 ? -20.841 -20.161 28.214 1.00 62.12 222 LYS A O 1
ATOM 1748 N N . ALA A 1 223 ? -19.784 -21.859 27.175 1.00 68.31 223 ALA A N 1
ATOM 1749 C CA . ALA A 1 223 ? -18.644 -21.076 26.729 1.00 68.31 223 ALA A CA 1
ATOM 1750 C C . ALA A 1 223 ? -19.183 -19.967 25.820 1.00 68.31 223 ALA A C 1
ATOM 1752 O O . ALA A 1 223 ? -19.810 -20.266 24.799 1.00 68.31 223 ALA A O 1
ATOM 1753 N N . ASP A 1 224 ? -19.010 -18.711 26.233 1.00 70.50 224 ASP A N 1
ATOM 1754 C CA . ASP A 1 224 ? -19.366 -17.559 25.420 1.00 70.50 224 ASP A CA 1
ATOM 1755 C C . ASP A 1 224 ? -18.683 -17.731 24.068 1.00 70.50 224 ASP A C 1
ATOM 1757 O O . ASP A 1 224 ? -17.455 -17.723 23.956 1.00 70.50 224 ASP A O 1
ATOM 1761 N N . SER A 1 225 ? -19.482 -17.984 23.031 1.00 76.69 225 SER A N 1
ATOM 1762 C CA . SER A 1 225 ? -18.955 -18.136 21.688 1.00 76.69 225 SER A CA 1
ATOM 1763 C C . SER A 1 225 ? -18.361 -16.791 21.302 1.00 76.69 225 SER A C 1
ATOM 1765 O O . SER A 1 225 ? -19.107 -15.847 21.024 1.00 76.69 225 SER A O 1
ATOM 1767 N N . LEU A 1 226 ? -17.030 -16.703 21.329 1.00 81.75 226 LEU A N 1
ATOM 1768 C CA . LEU A 1 226 ? -16.308 -15.525 20.876 1.00 81.75 226 LEU A CA 1
ATOM 1769 C C . LEU A 1 226 ? -16.846 -15.121 19.498 1.00 81.75 226 LEU A C 1
ATOM 1771 O O . LEU A 1 226 ? -17.122 -16.002 18.671 1.00 81.75 226 LEU A O 1
ATOM 1775 N N . PRO A 1 227 ? -17.039 -13.815 19.250 1.00 82.31 227 PRO A N 1
ATOM 1776 C CA . PRO A 1 227 ? -17.521 -13.342 17.964 1.00 82.31 227 PRO A CA 1
ATOM 1777 C C . PRO A 1 227 ? -16.609 -13.886 16.858 1.00 82.31 227 PRO A C 1
ATOM 1779 O O . PRO A 1 227 ? -15.400 -13.650 16.844 1.00 82.31 227 PRO A O 1
ATOM 1782 N N . ARG A 1 228 ? -17.198 -14.678 15.958 1.00 89.50 228 ARG A N 1
ATOM 1783 C CA . ARG A 1 228 ? -16.487 -15.306 14.842 1.00 89.50 228 ARG A CA 1
ATOM 1784 C C . ARG A 1 228 ? -16.453 -14.346 13.654 1.00 89.50 228 ARG A C 1
ATOM 1786 O O . ARG A 1 228 ? -17.449 -13.688 13.346 1.00 89.50 228 ARG A O 1
ATOM 1793 N N . SER A 1 229 ? -15.309 -14.277 12.985 1.00 92.31 229 SER A N 1
ATOM 1794 C CA . SER A 1 229 ? -15.133 -13.584 11.707 1.00 92.31 229 SER A CA 1
ATOM 1795 C C . SER A 1 229 ? -15.913 -14.280 10.586 1.00 92.31 229 SER A C 1
ATOM 1797 O O . SER A 1 229 ? -16.449 -15.377 10.765 1.00 92.31 229 SER A O 1
ATOM 1799 N N . LEU A 1 230 ? -15.943 -13.667 9.397 1.00 91.06 230 LEU A N 1
ATOM 1800 C CA . LEU A 1 230 ? -16.507 -14.286 8.190 1.00 91.06 230 LEU A CA 1
ATOM 1801 C C . LEU A 1 230 ? -15.858 -15.651 7.880 1.00 91.06 230 LEU A C 1
ATOM 1803 O O . LEU A 1 230 ? -16.519 -16.550 7.374 1.00 91.06 230 LEU A O 1
ATOM 1807 N N . LEU A 1 231 ? -14.578 -15.806 8.235 1.00 92.44 231 LEU A N 1
ATOM 1808 C CA . LEU A 1 231 ? -13.786 -17.023 8.046 1.00 92.44 231 LEU A CA 1
ATOM 1809 C C . LEU A 1 231 ? -13.914 -18.008 9.221 1.00 92.44 231 LEU A C 1
ATOM 1811 O O . LEU A 1 231 ? -13.190 -18.995 9.284 1.00 92.44 231 LEU A O 1
ATOM 1815 N N . GLY A 1 232 ? -14.785 -17.731 10.195 1.00 92.56 232 GLY A N 1
ATOM 1816 C CA . GLY A 1 232 ? -14.954 -18.554 11.394 1.00 92.56 232 GLY A CA 1
ATOM 1817 C C . GLY A 1 232 ? -13.862 -18.378 12.458 1.00 92.56 232 GLY A C 1
ATOM 1818 O O . GLY A 1 232 ? -14.028 -18.871 13.571 1.00 92.56 232 GLY A O 1
ATOM 1819 N N . LEU A 1 233 ? -12.788 -17.644 12.152 1.00 94.31 233 LEU A N 1
ATOM 1820 C CA . LEU A 1 233 ? -11.675 -17.337 13.060 1.00 94.31 233 LEU A CA 1
ATOM 1821 C C . LEU A 1 233 ? -12.037 -16.216 14.051 1.00 94.31 233 LEU A C 1
ATOM 1823 O O . LEU A 1 233 ? -12.882 -15.383 13.714 1.00 94.31 233 LEU A O 1
ATOM 1827 N N . PRO A 1 234 ? -11.433 -16.155 15.251 1.00 94.25 234 PRO A N 1
ATOM 1828 C CA . PRO A 1 234 ? -11.684 -15.075 16.205 1.00 94.25 234 PRO A CA 1
ATOM 1829 C C . PRO A 1 234 ? -11.234 -13.718 15.643 1.00 94.25 234 PRO A C 1
ATOM 1831 O O . PRO A 1 234 ? -10.170 -13.613 15.036 1.00 94.25 234 PRO A O 1
ATOM 1834 N N . VAL A 1 235 ? -12.048 -12.679 15.846 1.00 95.25 235 VAL A N 1
ATOM 1835 C CA . VAL A 1 235 ? -11.690 -11.307 15.451 1.00 95.25 235 VAL A CA 1
ATOM 1836 C C . VAL A 1 235 ? -10.645 -10.762 16.422 1.00 95.25 235 VAL A C 1
ATOM 1838 O O . VAL A 1 235 ? -10.870 -10.728 17.633 1.00 95.25 235 VAL A O 1
ATOM 1841 N N . VAL A 1 236 ? -9.504 -10.331 15.890 1.00 95.31 236 VAL A N 1
ATOM 1842 C CA . VAL A 1 236 ? -8.391 -9.795 16.680 1.00 95.31 236 VAL A CA 1
ATOM 1843 C C . VAL A 1 236 ? -8.657 -8.314 16.960 1.00 95.31 236 VAL A C 1
ATOM 1845 O O . VAL A 1 236 ? -8.917 -7.563 16.017 1.00 95.31 236 VAL A O 1
ATOM 1848 N N . PRO A 1 237 ? -8.604 -7.848 18.221 1.00 93.75 237 PRO A N 1
ATOM 1849 C CA . PRO A 1 237 ? -8.810 -6.438 18.514 1.00 93.75 237 PRO A CA 1
ATOM 1850 C C . PRO A 1 237 ? -7.712 -5.575 17.864 1.00 93.75 237 PRO A C 1
ATOM 1852 O O . PRO A 1 237 ? -6.558 -6.003 17.795 1.00 93.75 237 PRO A O 1
ATOM 1855 N N . PRO A 1 238 ? -8.037 -4.352 17.405 1.00 91.25 238 PRO A N 1
ATOM 1856 C CA . PRO A 1 238 ? -7.119 -3.523 16.616 1.00 91.25 238 PRO A CA 1
ATOM 1857 C C . PRO A 1 238 ? -5.806 -3.213 17.342 1.00 91.25 238 PRO A C 1
ATOM 1859 O O . PRO A 1 238 ? -4.755 -3.163 16.707 1.00 91.25 238 PRO A O 1
ATOM 1862 N N . TYR A 1 239 ? -5.871 -3.063 18.667 1.00 89.88 239 TYR A N 1
ATOM 1863 C CA . TYR A 1 239 ? -4.742 -2.751 19.549 1.00 89.88 239 TYR A CA 1
ATOM 1864 C C . TYR A 1 239 ? -3.976 -3.984 20.038 1.00 89.88 239 TYR A C 1
ATOM 1866 O O . TYR A 1 239 ? -3.066 -3.868 20.852 1.00 89.88 239 TYR A O 1
ATOM 1874 N N . HIS A 1 240 ? -4.331 -5.182 19.572 1.00 92.44 240 HIS A N 1
ATOM 1875 C CA . HIS A 1 240 ? -3.567 -6.374 19.908 1.00 92.44 240 HIS A CA 1
ATOM 1876 C C . HIS A 1 240 ? -2.155 -6.278 19.300 1.00 92.44 240 HIS A C 1
ATOM 1878 O O . HIS A 1 240 ? -2.049 -5.959 18.114 1.00 92.44 240 HIS A O 1
ATOM 1884 N N . PRO A 1 241 ? -1.072 -6.624 20.021 1.00 91.62 241 PRO A N 1
ATOM 1885 C CA . PRO A 1 241 ? 0.304 -6.511 19.520 1.00 91.62 241 PRO A CA 1
ATOM 1886 C C . PRO A 1 241 ? 0.515 -7.202 18.168 1.00 91.62 241 PRO A C 1
ATOM 1888 O O . PRO A 1 241 ? 1.204 -6.668 17.309 1.00 91.62 241 PRO A O 1
ATOM 1891 N N . LEU A 1 242 ? -0.146 -8.340 17.931 1.00 93.81 242 LEU A N 1
ATOM 1892 C CA . LEU A 1 242 ? -0.107 -9.026 16.633 1.00 93.81 242 LEU A CA 1
ATOM 1893 C C . LEU A 1 242 ? -0.700 -8.187 15.488 1.00 93.81 242 LEU A C 1
ATOM 1895 O O . LEU A 1 242 ? -0.116 -8.122 14.412 1.00 93.81 242 LEU A O 1
ATOM 1899 N N . SER A 1 243 ? -1.850 -7.545 15.722 1.00 93.25 243 SER A N 1
ATOM 1900 C CA . SER A 1 243 ? -2.503 -6.659 14.749 1.00 93.25 243 SER A CA 1
ATOM 1901 C C . SER A 1 243 ? -1.569 -5.501 14.397 1.00 93.25 243 SER A C 1
ATOM 1903 O O . SER A 1 243 ? -1.313 -5.208 13.232 1.00 93.25 243 SER A O 1
ATOM 1905 N N . LEU A 1 244 ? -0.978 -4.898 15.423 1.00 90.56 244 LEU A N 1
ATOM 1906 C CA . LEU A 1 244 ? -0.063 -3.771 15.306 1.00 90.56 244 LEU A CA 1
ATOM 1907 C C . LEU A 1 244 ? 1.239 -4.136 14.594 1.00 90.56 244 LEU A C 1
ATOM 1909 O O . LEU A 1 244 ? 1.697 -3.379 13.739 1.00 90.56 244 LEU A O 1
ATOM 1913 N N . ALA A 1 245 ? 1.805 -5.301 14.910 1.00 94.06 245 ALA A N 1
ATOM 1914 C CA . ALA A 1 245 ? 2.985 -5.838 14.247 1.00 94.06 245 ALA A CA 1
ATOM 1915 C C . ALA A 1 245 ? 2.700 -6.112 12.767 1.00 94.06 245 ALA A C 1
ATOM 1917 O O . ALA A 1 245 ? 3.475 -5.695 11.911 1.00 94.06 245 ALA A O 1
ATOM 1918 N N . TRP A 1 246 ? 1.562 -6.738 12.452 1.00 95.69 246 TRP A N 1
ATOM 1919 C CA . TRP A 1 246 ? 1.158 -7.016 11.075 1.00 95.69 246 TRP A CA 1
ATOM 1920 C C . TRP A 1 246 ? 0.959 -5.739 10.257 1.00 95.69 246 TRP A C 1
ATOM 1922 O O . TRP A 1 246 ? 1.494 -5.602 9.159 1.00 95.69 246 TRP A O 1
ATOM 1932 N N . MET A 1 247 ? 0.219 -4.771 10.793 1.00 92.88 247 MET A N 1
ATOM 1933 C CA . MET A 1 247 ? -0.028 -3.516 10.092 1.00 92.88 247 MET A CA 1
ATOM 1934 C C . MET A 1 247 ? 1.251 -2.665 9.963 1.00 92.88 247 MET A C 1
ATOM 1936 O O . MET A 1 247 ? 1.459 -2.029 8.928 1.00 92.88 247 MET A O 1
ATOM 1940 N N . SER A 1 248 ? 2.143 -2.691 10.962 1.00 91.88 248 SER A N 1
ATOM 1941 C CA . SER A 1 248 ? 3.476 -2.072 10.872 1.00 91.88 248 SER A CA 1
ATOM 1942 C C . SER A 1 248 ? 4.328 -2.736 9.792 1.00 91.88 248 SER A C 1
ATOM 1944 O O . SER A 1 248 ? 4.925 -2.046 8.969 1.00 91.88 248 SER A O 1
ATOM 1946 N N . PHE A 1 249 ? 4.329 -4.071 9.737 1.00 95.75 249 PHE A N 1
ATOM 1947 C CA . PHE A 1 249 ? 5.002 -4.838 8.692 1.00 95.75 249 PHE A CA 1
ATOM 1948 C C . PHE A 1 249 ? 4.476 -4.466 7.303 1.00 95.75 249 PHE A C 1
ATOM 1950 O O . PHE A 1 249 ? 5.260 -4.131 6.420 1.00 95.75 249 PHE A O 1
ATOM 1957 N N . MET A 1 250 ? 3.156 -4.428 7.118 1.00 95.31 250 MET A N 1
ATOM 1958 C CA . MET A 1 250 ? 2.553 -4.031 5.844 1.00 95.31 250 MET A CA 1
ATOM 1959 C C . MET A 1 250 ? 2.873 -2.586 5.465 1.00 95.31 250 MET A C 1
ATOM 1961 O O . MET A 1 250 ? 3.111 -2.303 4.295 1.00 95.31 250 MET A O 1
ATOM 1965 N N . THR A 1 251 ? 2.939 -1.682 6.443 1.00 92.56 251 THR A N 1
ATOM 1966 C CA . THR A 1 251 ? 3.373 -0.298 6.215 1.00 92.56 251 THR A CA 1
ATOM 1967 C C . THR A 1 251 ? 4.830 -0.253 5.755 1.00 92.56 251 THR A C 1
ATOM 1969 O O . THR A 1 251 ? 5.146 0.448 4.798 1.00 92.56 251 THR A O 1
ATOM 1972 N N . ALA A 1 252 ? 5.716 -1.040 6.371 1.00 94.50 252 ALA A N 1
ATOM 1973 C CA . ALA A 1 252 ? 7.113 -1.137 5.956 1.00 94.50 252 ALA A CA 1
ATOM 1974 C C . ALA A 1 252 ? 7.248 -1.716 4.538 1.00 94.50 252 ALA A C 1
ATOM 1976 O O . ALA A 1 252 ? 7.998 -1.172 3.728 1.00 94.50 252 ALA A O 1
ATOM 1977 N N . VAL A 1 253 ? 6.486 -2.765 4.208 1.00 95.75 253 VAL A N 1
ATOM 1978 C CA . VAL A 1 253 ? 6.419 -3.333 2.851 1.00 95.75 253 VAL A CA 1
ATOM 1979 C C . VAL A 1 253 ? 5.936 -2.286 1.846 1.00 95.75 253 VAL A C 1
ATOM 1981 O O . VAL A 1 253 ? 6.530 -2.147 0.779 1.00 95.75 253 VAL A O 1
ATOM 1984 N N . ASP A 1 254 ? 4.909 -1.505 2.183 1.00 94.31 254 ASP A N 1
ATOM 1985 C CA . ASP A 1 254 ? 4.410 -0.450 1.303 1.00 94.31 254 ASP A CA 1
ATOM 1986 C C . ASP A 1 254 ? 5.487 0.629 1.066 1.00 94.31 254 ASP A C 1
ATOM 1988 O O . ASP A 1 254 ? 5.800 0.946 -0.085 1.00 94.31 254 ASP A O 1
ATOM 1992 N N . LEU A 1 255 ? 6.108 1.140 2.135 1.00 94.00 255 LEU A N 1
ATOM 1993 C CA . LEU A 1 255 ? 7.105 2.219 2.076 1.00 94.00 255 LEU A CA 1
ATOM 1994 C C . LEU A 1 255 ? 8.435 1.816 1.426 1.00 94.00 255 LEU A C 1
ATOM 1996 O O . LEU A 1 255 ? 9.133 2.680 0.904 1.00 94.00 255 LEU A O 1
ATOM 2000 N N . THR A 1 256 ? 8.804 0.536 1.462 1.00 95.31 256 THR A N 1
ATOM 2001 C CA . THR A 1 256 ? 10.073 0.049 0.897 1.00 95.31 256 THR A CA 1
ATOM 2002 C C . THR A 1 256 ? 9.847 -0.625 -0.451 1.00 95.31 256 THR A C 1
ATOM 2004 O O . THR A 1 256 ? 10.251 -0.116 -1.497 1.00 95.31 256 THR A O 1
ATOM 2007 N N . TRP A 1 257 ? 9.152 -1.758 -0.451 1.00 96.12 257 TRP A N 1
ATOM 2008 C CA . TRP A 1 257 ? 8.965 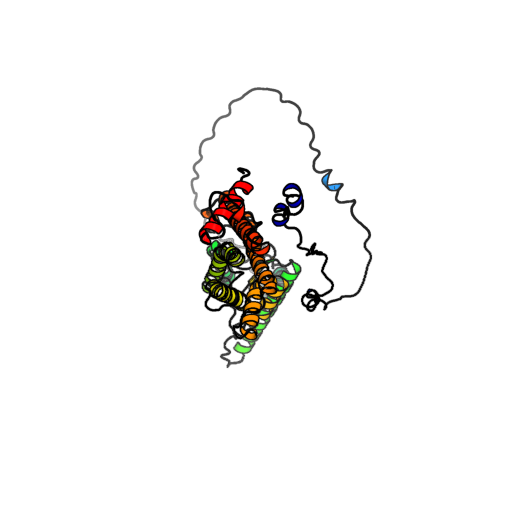-2.572 -1.640 1.00 96.12 257 TRP A CA 1
ATOM 2009 C C . TRP A 1 257 ? 8.027 -1.919 -2.650 1.00 96.12 257 TRP A C 1
ATOM 2011 O O . TRP A 1 257 ? 8.364 -1.837 -3.829 1.00 96.12 257 TRP A O 1
ATOM 2021 N N . THR A 1 258 ? 6.865 -1.424 -2.225 1.00 95.44 258 THR A N 1
ATOM 2022 C CA . THR A 1 258 ? 5.922 -0.830 -3.186 1.00 95.44 258 THR A CA 1
ATOM 2023 C C . THR A 1 258 ? 6.406 0.507 -3.717 1.00 95.44 258 THR A C 1
ATOM 2025 O O . THR A 1 258 ? 6.262 0.758 -4.909 1.00 95.44 258 THR A O 1
ATOM 2028 N N . ALA A 1 259 ? 7.039 1.331 -2.886 1.00 95.94 259 ALA A N 1
ATOM 2029 C CA . ALA A 1 259 ? 7.601 2.605 -3.324 1.00 95.94 259 ALA A CA 1
ATOM 2030 C C . ALA A 1 259 ? 8.775 2.456 -4.306 1.00 95.94 259 ALA A C 1
ATOM 2032 O O . ALA A 1 259 ? 8.836 3.176 -5.305 1.00 95.94 259 ALA A O 1
ATOM 2033 N N . PHE A 1 260 ? 9.697 1.524 -4.045 1.00 97.00 260 PHE A N 1
ATOM 2034 C CA . PHE A 1 260 ? 10.944 1.416 -4.807 1.00 97.00 260 PHE A CA 1
ATOM 2035 C C . PHE A 1 260 ? 11.020 0.162 -5.671 1.00 97.00 260 PHE A C 1
ATOM 2037 O O . PHE A 1 260 ? 11.282 0.250 -6.870 1.00 97.00 260 PHE A O 1
ATOM 2044 N N . GLY A 1 261 ? 10.744 -0.997 -5.075 1.00 96.12 261 GLY A N 1
ATOM 2045 C CA . GLY A 1 261 ? 10.838 -2.296 -5.737 1.00 96.12 261 GLY A CA 1
ATOM 2046 C C . GLY A 1 261 ? 9.851 -2.462 -6.889 1.00 96.12 261 GLY A C 1
ATOM 2047 O O . GLY A 1 261 ? 10.239 -2.929 -7.956 1.00 96.12 261 GLY A O 1
ATOM 2048 N N . VAL A 1 262 ? 8.593 -2.032 -6.729 1.00 95.75 262 VAL A N 1
ATOM 2049 C CA . VAL A 1 262 ? 7.570 -2.195 -7.778 1.00 95.75 262 VAL A CA 1
ATOM 2050 C C . VAL A 1 262 ? 7.928 -1.435 -9.065 1.00 95.75 262 VAL A C 1
ATOM 2052 O O . VAL A 1 262 ? 7.950 -2.090 -10.107 1.00 95.75 262 VAL A O 1
ATOM 2055 N N . PRO A 1 263 ? 8.246 -0.122 -9.059 1.00 96.62 263 PRO A N 1
ATOM 2056 C CA . PRO A 1 263 ? 8.674 0.578 -10.276 1.00 96.62 263 PRO A CA 1
ATOM 2057 C C . PRO A 1 263 ? 9.904 -0.050 -10.944 1.00 96.62 263 PRO A C 1
ATOM 2059 O O . PRO A 1 263 ? 9.923 -0.204 -12.166 1.00 96.62 263 PRO A O 1
ATOM 2062 N N . VAL A 1 264 ? 10.893 -0.476 -10.151 1.00 96.31 264 VAL A N 1
ATOM 2063 C CA . VAL A 1 264 ? 12.110 -1.135 -10.653 1.00 96.31 264 VAL A CA 1
ATOM 2064 C C . VAL A 1 264 ? 11.765 -2.468 -11.321 1.00 96.31 264 VAL A C 1
ATOM 2066 O O . VAL A 1 264 ? 12.169 -2.711 -12.459 1.00 96.31 264 VAL A O 1
ATOM 2069 N N . ASN A 1 265 ? 10.948 -3.306 -10.677 1.00 94.62 265 ASN A N 1
ATOM 2070 C CA . ASN A 1 265 ? 10.463 -4.549 -11.273 1.00 94.62 265 ASN A CA 1
ATOM 2071 C C . ASN A 1 265 ? 9.679 -4.277 -12.563 1.00 94.62 265 ASN A C 1
ATOM 2073 O O . ASN A 1 265 ? 9.874 -4.965 -13.562 1.00 94.62 265 ASN A O 1
ATOM 2077 N N . VAL A 1 266 ? 8.825 -3.252 -12.581 1.00 93.88 266 VAL A N 1
ATOM 2078 C CA . VAL A 1 266 ? 8.041 -2.891 -13.770 1.00 93.88 266 VAL A CA 1
ATOM 2079 C C . VAL A 1 266 ? 8.940 -2.525 -14.954 1.00 93.88 266 VAL A C 1
ATOM 2081 O O . VAL A 1 266 ? 8.664 -2.966 -16.071 1.00 93.88 266 VAL A O 1
ATOM 2084 N N . ALA A 1 267 ? 10.005 -1.756 -14.715 1.00 95.06 267 ALA A N 1
ATOM 2085 C CA . ALA A 1 267 ? 10.917 -1.287 -15.754 1.00 95.06 267 ALA A CA 1
ATOM 2086 C C . ALA A 1 267 ? 11.850 -2.386 -16.282 1.00 95.06 267 ALA A C 1
ATOM 2088 O O . ALA A 1 267 ? 12.005 -2.529 -17.492 1.00 95.06 267 ALA A O 1
ATOM 2089 N N . PHE A 1 268 ? 12.451 -3.178 -15.388 1.00 94.00 268 PHE A N 1
ATOM 2090 C CA . PHE A 1 268 ? 13.540 -4.097 -15.744 1.00 94.00 268 PHE A CA 1
ATOM 2091 C C . PHE A 1 268 ? 13.119 -5.560 -15.914 1.00 94.00 268 PHE A C 1
ATOM 2093 O O . PHE A 1 268 ? 13.893 -6.367 -16.437 1.00 94.00 268 PHE A O 1
ATOM 2100 N N . CYS A 1 269 ? 11.921 -5.940 -15.469 1.00 91.50 269 CYS A N 1
ATOM 2101 C CA . CYS A 1 269 ? 11.464 -7.330 -15.503 1.00 91.50 269 CYS A CA 1
ATOM 2102 C C . CYS A 1 269 ? 10.410 -7.627 -16.574 1.00 91.50 269 CYS A C 1
ATOM 2104 O O . CYS A 1 269 ? 9.877 -8.736 -16.600 1.00 91.50 269 CYS A O 1
ATOM 2106 N N . SER A 1 270 ? 10.108 -6.679 -17.463 1.00 85.38 270 SER A N 1
ATOM 2107 C CA . SER A 1 270 ? 9.118 -6.857 -18.536 1.00 85.38 270 SER A CA 1
ATOM 2108 C C . SER A 1 270 ? 9.474 -7.998 -19.502 1.00 85.38 270 SER A C 1
ATOM 2110 O O . SER A 1 270 ? 8.582 -8.703 -19.967 1.00 85.38 270 SER A O 1
ATOM 2112 N N . ILE A 1 271 ? 10.768 -8.229 -19.749 1.00 82.19 271 ILE A N 1
ATOM 2113 C CA . ILE A 1 271 ? 11.264 -9.199 -20.743 1.00 82.19 271 ILE A CA 1
ATOM 2114 C C . ILE A 1 271 ? 11.180 -10.651 -20.238 1.00 82.19 271 ILE A C 1
ATOM 2116 O O . ILE A 1 271 ? 10.797 -11.542 -20.986 1.00 82.19 271 ILE A O 1
ATOM 2120 N N . ASN A 1 272 ? 11.493 -10.896 -18.961 1.00 83.88 272 ASN A N 1
ATOM 2121 C CA . ASN A 1 272 ? 11.616 -12.252 -18.394 1.00 83.88 272 ASN A CA 1
ATOM 2122 C C . ASN A 1 272 ? 10.370 -12.700 -17.611 1.00 83.88 272 ASN A C 1
ATOM 2124 O O . ASN A 1 272 ? 10.452 -13.559 -16.726 1.00 83.88 272 ASN A O 1
ATOM 2128 N N . TYR A 1 273 ? 9.224 -12.079 -17.875 1.00 81.62 273 TYR A N 1
ATOM 2129 C CA . TYR A 1 273 ? 8.026 -12.305 -17.081 1.00 81.62 273 TYR A CA 1
ATOM 2130 C C . TYR A 1 273 ? 7.423 -13.693 -17.334 1.00 81.62 273 TYR A C 1
ATOM 2132 O O . TYR A 1 273 ? 7.275 -14.116 -18.476 1.00 81.62 273 TYR A O 1
ATOM 2140 N N . GLY A 1 274 ? 7.044 -14.397 -16.264 1.00 79.12 274 GLY A N 1
ATOM 2141 C CA . GLY A 1 274 ? 6.442 -15.735 -16.345 1.00 79.12 274 GLY A CA 1
ATOM 2142 C C . GLY A 1 274 ? 7.437 -16.889 -16.194 1.00 79.12 274 GLY A C 1
ATOM 2143 O O . GLY A 1 274 ? 7.023 -18.023 -15.965 1.00 79.12 274 GLY A O 1
ATOM 2144 N N . HIS A 1 275 ? 8.744 -16.618 -16.214 1.00 87.06 275 HIS A N 1
ATOM 2145 C CA . HIS A 1 275 ? 9.741 -17.615 -15.836 1.00 87.06 275 HIS A CA 1
ATOM 2146 C C . HIS A 1 275 ? 9.855 -17.696 -14.311 1.00 87.06 275 HIS A C 1
ATOM 2148 O O . HIS A 1 275 ? 10.439 -16.812 -13.683 1.00 87.06 275 HIS A O 1
ATOM 2154 N N . LEU A 1 276 ? 9.363 -18.788 -13.716 1.00 87.88 276 LEU A N 1
ATOM 2155 C CA . LEU A 1 276 ? 9.421 -19.060 -12.267 1.00 87.88 276 LEU A CA 1
ATOM 2156 C C . LEU A 1 276 ? 10.836 -18.966 -11.674 1.00 87.88 276 LEU A C 1
ATOM 2158 O O . LEU A 1 276 ? 10.993 -18.580 -10.522 1.00 87.88 276 LEU A O 1
ATOM 2162 N N . ARG A 1 277 ? 11.870 -19.284 -12.466 1.00 90.31 277 ARG A N 1
ATOM 2163 C CA . ARG A 1 277 ? 13.279 -19.190 -12.045 1.00 90.31 277 ARG A CA 1
ATOM 2164 C C . ARG A 1 277 ? 13.827 -17.760 -12.037 1.00 90.31 277 ARG A C 1
ATOM 2166 O O . ARG A 1 277 ? 14.903 -17.530 -11.496 1.00 90.31 277 ARG A O 1
ATOM 2173 N N . SER A 1 278 ? 13.127 -16.797 -12.638 1.00 92.12 278 SER A N 1
ATOM 2174 C CA . SER A 1 278 ? 13.557 -15.398 -12.620 1.00 92.12 278 SER A CA 1
ATOM 2175 C C . SER A 1 278 ? 13.285 -14.775 -11.248 1.00 92.12 278 SER A C 1
ATOM 2177 O O . SER A 1 278 ? 12.171 -14.855 -10.727 1.00 92.12 278 SER A O 1
ATOM 2179 N N . ALA A 1 279 ? 14.284 -14.088 -10.687 1.00 93.38 279 ALA A N 1
ATOM 2180 C CA . ALA A 1 279 ? 14.142 -13.367 -9.418 1.00 93.38 279 ALA A CA 1
ATOM 2181 C C . ALA A 1 279 ? 12.982 -12.350 -9.452 1.00 93.38 279 ALA A C 1
ATOM 2183 O O . ALA A 1 279 ? 12.274 -12.159 -8.467 1.00 93.38 279 ALA A O 1
ATOM 2184 N N . CYS A 1 280 ? 12.730 -11.754 -10.617 1.00 92.00 280 CYS A N 1
ATOM 2185 C CA . CYS A 1 280 ? 11.603 -10.861 -10.861 1.00 92.00 280 CYS A CA 1
ATOM 2186 C C . CYS A 1 280 ? 10.238 -11.517 -10.606 1.00 92.00 280 CYS A C 1
ATOM 2188 O O . CYS A 1 280 ? 9.416 -10.988 -9.865 1.00 92.00 280 CYS A O 1
ATOM 2190 N N . THR A 1 281 ? 9.993 -12.683 -11.213 1.00 91.75 281 THR A N 1
ATOM 2191 C CA . THR A 1 281 ? 8.712 -13.384 -11.050 1.00 91.75 281 THR A CA 1
ATOM 2192 C C . THR A 1 281 ? 8.575 -13.908 -9.620 1.00 91.75 281 THR A C 1
ATOM 2194 O O . THR A 1 281 ? 7.499 -13.815 -9.035 1.00 91.75 281 THR A O 1
ATOM 2197 N N . ALA A 1 282 ? 9.671 -14.399 -9.028 1.00 94.38 282 ALA A N 1
ATOM 2198 C CA . ALA A 1 282 ? 9.687 -14.882 -7.650 1.00 94.38 282 ALA A CA 1
ATOM 2199 C C . ALA A 1 282 ? 9.362 -13.775 -6.633 1.00 94.38 282 ALA A C 1
ATOM 2201 O O . ALA A 1 282 ? 8.522 -13.976 -5.756 1.00 94.38 282 ALA A O 1
ATOM 2202 N N . THR A 1 283 ? 9.976 -12.595 -6.765 1.00 95.19 283 THR A N 1
ATOM 2203 C CA . THR A 1 283 ? 9.705 -11.453 -5.876 1.00 95.19 283 THR A CA 1
ATOM 2204 C C . THR A 1 283 ? 8.276 -10.938 -6.037 1.00 95.19 283 THR A C 1
ATOM 2206 O O . THR A 1 283 ? 7.579 -10.755 -5.040 1.00 95.19 283 THR A O 1
ATOM 2209 N N . ASP A 1 284 ? 7.782 -10.794 -7.268 1.00 93.62 284 ASP A N 1
ATOM 2210 C CA . ASP A 1 284 ? 6.394 -10.391 -7.513 1.00 93.62 284 ASP A CA 1
ATOM 2211 C C . ASP A 1 284 ? 5.376 -11.381 -6.937 1.00 93.62 284 ASP A C 1
ATOM 2213 O O . ASP A 1 284 ? 4.344 -10.961 -6.404 1.00 93.62 284 ASP A O 1
ATOM 2217 N N . LEU A 1 285 ? 5.663 -12.683 -7.023 1.00 94.75 285 LEU A N 1
ATOM 2218 C CA . LEU A 1 285 ? 4.827 -13.730 -6.446 1.00 94.75 285 LEU A CA 1
ATOM 2219 C C . LEU A 1 285 ? 4.854 -13.673 -4.914 1.00 94.75 28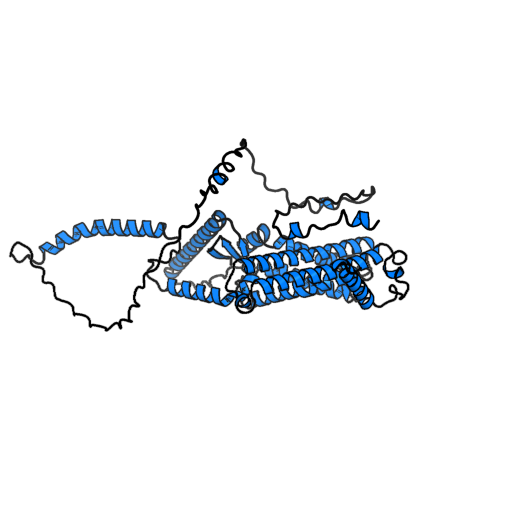5 LEU A C 1
ATOM 2221 O O . LEU A 1 285 ? 3.794 -13.705 -4.291 1.00 94.75 285 LEU A O 1
ATOM 2225 N N . ALA A 1 286 ? 6.039 -13.531 -4.314 1.00 96.56 286 ALA A N 1
ATOM 2226 C CA . ALA A 1 286 ? 6.211 -13.450 -2.866 1.00 96.56 286 ALA A CA 1
ATOM 2227 C C . ALA A 1 286 ? 5.465 -12.244 -2.274 1.00 96.56 286 ALA A C 1
ATOM 2229 O O . ALA A 1 286 ? 4.621 -12.402 -1.392 1.00 96.56 286 ALA A O 1
ATOM 2230 N N . PHE A 1 287 ? 5.695 -11.041 -2.803 1.00 96.25 287 PHE A N 1
ATOM 2231 C CA . PHE A 1 287 ? 4.999 -9.845 -2.325 1.00 96.25 287 PHE A CA 1
ATOM 2232 C C . PHE A 1 287 ? 3.520 -9.835 -2.723 1.00 96.25 287 PHE A C 1
ATOM 2234 O O . PHE A 1 287 ? 2.683 -9.338 -1.973 1.00 96.25 287 PHE A O 1
ATOM 2241 N N . GLY A 1 288 ? 3.159 -10.428 -3.863 1.00 95.75 288 GLY A N 1
ATOM 2242 C CA . GLY A 1 288 ? 1.765 -10.660 -4.232 1.00 95.75 288 GLY A CA 1
ATOM 2243 C C . GLY A 1 288 ? 1.019 -11.520 -3.208 1.00 95.75 288 GLY A C 1
ATOM 2244 O O . GLY A 1 288 ? -0.094 -11.166 -2.817 1.00 95.75 288 GLY A O 1
ATOM 2245 N N . ALA A 1 289 ? 1.657 -12.582 -2.708 1.00 97.50 289 ALA A N 1
ATOM 2246 C CA . ALA A 1 289 ? 1.114 -13.423 -1.647 1.00 97.50 289 ALA A CA 1
ATOM 2247 C C . ALA A 1 289 ? 0.975 -12.656 -0.322 1.00 97.50 289 ALA A C 1
ATOM 2249 O O . ALA A 1 289 ? -0.047 -12.790 0.349 1.00 97.50 289 ALA A O 1
ATOM 2250 N N . VAL A 1 290 ? 1.938 -11.793 0.021 1.00 97.50 290 VAL A N 1
ATOM 2251 C CA . VAL A 1 290 ? 1.839 -10.897 1.189 1.00 97.50 290 VAL A CA 1
ATOM 2252 C C . VAL A 1 290 ? 0.624 -9.966 1.072 1.00 97.50 290 VAL A C 1
ATOM 2254 O O . VAL A 1 290 ? -0.147 -9.846 2.022 1.00 97.50 290 VAL A O 1
ATOM 2257 N N . TYR A 1 291 ? 0.379 -9.365 -0.097 1.00 96.50 291 TYR A N 1
ATOM 2258 C CA . TYR A 1 291 ? -0.816 -8.538 -0.318 1.00 96.50 291 TYR A CA 1
ATOM 2259 C C . TYR A 1 291 ? -2.121 -9.338 -0.250 1.00 96.50 291 TYR A C 1
ATOM 2261 O O . TYR A 1 291 ? -3.104 -8.852 0.312 1.00 96.50 291 TYR A O 1
ATOM 2269 N N . ALA A 1 292 ? -2.138 -10.565 -0.773 1.00 97.25 292 ALA A N 1
ATOM 2270 C CA . ALA A 1 292 ? -3.292 -11.452 -0.649 1.00 97.25 292 ALA A CA 1
ATOM 2271 C C . ALA A 1 292 ? -3.560 -11.817 0.821 1.00 97.25 292 ALA A C 1
ATOM 2273 O O . ALA A 1 292 ? -4.700 -11.734 1.282 1.00 97.25 292 ALA A O 1
ATOM 2274 N N . ALA A 1 293 ? -2.512 -12.130 1.587 1.00 97.38 293 ALA A N 1
ATOM 2275 C CA . ALA A 1 293 ? -2.610 -12.362 3.023 1.00 97.38 293 ALA A CA 1
ATOM 2276 C C . ALA A 1 293 ? -3.106 -11.111 3.759 1.00 97.38 293 ALA A C 1
ATOM 2278 O O . ALA A 1 293 ? -3.956 -11.222 4.641 1.00 97.38 293 ALA A O 1
ATOM 2279 N N . ASN A 1 294 ? -2.657 -9.914 3.369 1.00 96.38 294 ASN A N 1
ATOM 2280 C CA . ASN A 1 294 ? -3.154 -8.658 3.927 1.00 96.38 294 ASN A CA 1
ATOM 2281 C C . ASN A 1 294 ? -4.657 -8.474 3.682 1.00 96.38 294 ASN A C 1
ATOM 2283 O O . ASN A 1 294 ? -5.382 -8.096 4.598 1.00 96.38 294 ASN A O 1
ATOM 2287 N N . LEU A 1 295 ? -5.145 -8.776 2.477 1.00 96.19 295 LEU A N 1
ATOM 2288 C CA . LEU A 1 295 ? -6.573 -8.696 2.168 1.00 96.19 295 LEU A CA 1
ATOM 2289 C C . LEU A 1 295 ? -7.387 -9.660 3.050 1.00 96.19 295 LEU A C 1
ATOM 2291 O O . LEU A 1 295 ? -8.403 -9.266 3.615 1.00 96.19 295 LEU A O 1
ATOM 2295 N N . LEU A 1 296 ? -6.924 -10.904 3.216 1.00 96.50 296 LEU A N 1
ATOM 2296 C CA . LEU A 1 296 ? -7.604 -11.914 4.037 1.00 96.50 296 LEU A CA 1
ATOM 2297 C C . LEU A 1 296 ? -7.567 -11.588 5.537 1.00 96.50 296 LEU A C 1
ATOM 2299 O O . LEU A 1 296 ? -8.583 -11.703 6.224 1.00 96.50 296 LEU A O 1
ATOM 2303 N N . THR A 1 297 ? -6.412 -11.159 6.046 1.00 95.88 297 THR A N 1
ATOM 2304 C CA . THR A 1 297 ? -6.244 -10.761 7.454 1.00 95.88 297 THR A CA 1
ATOM 2305 C C . THR A 1 297 ? -7.039 -9.501 7.776 1.00 95.88 297 THR A C 1
ATOM 2307 O O . THR A 1 297 ? -7.588 -9.407 8.869 1.00 95.88 297 THR A O 1
ATOM 2310 N N . SER A 1 298 ? -7.230 -8.585 6.821 1.00 95.56 298 SER A N 1
ATOM 2311 C CA . SER A 1 298 ? -8.056 -7.381 7.019 1.00 95.56 298 SER A CA 1
ATOM 2312 C C . SER A 1 298 ? -9.519 -7.685 7.378 1.00 95.56 298 SER A C 1
ATOM 2314 O O . SER A 1 298 ? -10.165 -6.868 8.026 1.00 95.56 298 SER A O 1
ATOM 2316 N N . PHE A 1 299 ? -10.043 -8.870 7.038 1.00 96.31 299 PHE A N 1
ATOM 2317 C CA . PHE A 1 299 ? -11.374 -9.316 7.483 1.00 96.31 299 PHE A CA 1
ATOM 2318 C C . PHE A 1 299 ? -11.404 -9.875 8.917 1.00 96.31 299 PHE A C 1
ATOM 2320 O O . PHE A 1 299 ? -12.484 -10.106 9.466 1.00 96.31 299 PHE A O 1
ATOM 2327 N N . GLN A 1 300 ? -10.239 -10.134 9.509 1.00 96.06 300 GLN A N 1
ATOM 2328 C CA . GLN A 1 300 ? -10.071 -10.672 10.863 1.00 96.06 300 GLN A CA 1
ATOM 2329 C C . GLN A 1 300 ? -9.601 -9.605 11.859 1.00 96.06 300 GLN A C 1
ATOM 2331 O O . GLN A 1 300 ? -9.784 -9.776 13.063 1.00 96.06 300 GLN A O 1
ATOM 2336 N N . LEU A 1 301 ? -9.008 -8.513 11.373 1.00 95.44 301 LEU A N 1
ATOM 2337 C CA . LEU A 1 301 ? -8.559 -7.393 12.192 1.00 95.44 301 LEU A CA 1
ATOM 2338 C C . LEU A 1 301 ? -9.730 -6.461 12.504 1.00 95.44 301 LEU A C 1
ATOM 2340 O O . LEU A 1 301 ? -10.389 -5.948 11.603 1.00 95.44 301 LEU A O 1
ATOM 2344 N N . GLY A 1 302 ? -9.988 -6.232 13.790 1.00 94.25 302 GLY A N 1
ATOM 2345 C CA . GLY A 1 302 ? -11.005 -5.293 14.244 1.00 94.25 302 GLY A CA 1
ATOM 2346 C C . GLY A 1 302 ? -10.737 -3.876 13.735 1.00 94.25 302 GLY A C 1
ATOM 2347 O O . GLY A 1 302 ? -9.595 -3.465 13.540 1.00 94.25 302 GLY A O 1
ATOM 2348 N N . LEU A 1 303 ? -11.810 -3.114 13.537 1.00 93.62 303 LEU A N 1
ATOM 2349 C CA . LEU A 1 303 ? -11.752 -1.772 12.963 1.00 93.62 303 LEU A CA 1
ATOM 2350 C C . LEU A 1 303 ? -12.294 -0.736 13.946 1.00 93.62 303 LEU A C 1
ATOM 2352 O O . LEU A 1 303 ? -13.275 -0.991 14.650 1.00 93.62 303 LEU A O 1
ATOM 2356 N N . MET A 1 304 ? -11.675 0.444 13.979 1.00 92.31 304 MET A N 1
ATOM 2357 C CA . MET A 1 304 ? -12.154 1.564 14.781 1.00 92.31 304 MET A CA 1
ATOM 2358 C C . MET A 1 304 ? -13.106 2.426 13.960 1.00 92.31 304 MET A C 1
ATOM 2360 O O . MET A 1 304 ? -12.773 2.942 12.895 1.00 92.31 304 MET A O 1
ATOM 2364 N N . VAL A 1 305 ? -14.314 2.609 14.470 1.00 92.56 305 VAL A N 1
ATOM 2365 C CA . VAL A 1 305 ? -15.279 3.537 13.895 1.00 92.56 305 VAL A CA 1
ATOM 2366 C C . VAL A 1 305 ? -15.210 4.843 14.672 1.00 92.56 305 VAL A C 1
ATOM 2368 O O . VAL A 1 305 ? -15.288 4.841 15.905 1.00 92.56 305 VAL A O 1
ATOM 2371 N N . VAL A 1 306 ? -15.079 5.953 13.946 1.00 89.00 306 VAL A N 1
ATOM 2372 C CA . VAL A 1 306 ? -14.921 7.295 14.514 1.00 89.00 306 VAL A CA 1
ATOM 2373 C C . VAL A 1 306 ? -16.029 8.212 13.998 1.00 89.00 306 VAL A C 1
ATOM 2375 O O . VAL A 1 306 ? -16.342 8.222 12.808 1.00 89.00 306 VAL A O 1
ATOM 2378 N N . SER A 1 307 ? -16.626 8.988 14.900 1.00 90.75 307 SER A N 1
ATOM 2379 C CA . SER A 1 307 ? -17.579 10.056 14.581 1.00 90.75 307 SER A CA 1
ATOM 2380 C C . SER A 1 307 ? -17.309 11.248 15.495 1.00 90.75 307 SER A C 1
ATOM 2382 O O . SER A 1 307 ? -17.728 11.261 16.657 1.00 90.75 307 SER A O 1
ATOM 2384 N N . GLY A 1 308 ? -16.591 12.248 14.980 1.00 86.88 308 GLY A N 1
ATOM 2385 C CA . GLY A 1 308 ? -16.077 13.355 15.790 1.00 86.88 308 GLY A CA 1
ATOM 2386 C C . GLY A 1 308 ? -15.129 12.838 16.876 1.00 86.88 308 GLY A C 1
ATOM 2387 O O . GLY A 1 308 ? -14.219 12.065 16.588 1.00 86.88 308 GLY A O 1
ATOM 2388 N N . HIS A 1 309 ? -15.381 13.203 18.133 1.00 83.81 309 HIS A N 1
ATOM 2389 C CA . HIS A 1 309 ? -14.580 12.755 19.282 1.00 83.81 309 HIS A CA 1
ATOM 2390 C C . HIS A 1 309 ? -14.926 11.341 19.779 1.00 83.81 309 HIS A C 1
ATOM 2392 O O . HIS A 1 309 ? -14.226 10.793 20.626 1.00 83.81 309 HIS A O 1
ATOM 2398 N N . ARG A 1 310 ? -16.000 10.717 19.273 1.00 86.00 310 ARG A N 1
ATOM 2399 C CA . ARG A 1 310 ? -16.436 9.390 19.730 1.00 86.00 310 ARG A CA 1
ATOM 2400 C C . ARG A 1 310 ? -15.758 8.295 18.910 1.00 86.00 310 ARG A C 1
ATOM 2402 O O . ARG A 1 310 ? -15.855 8.291 17.683 1.00 86.00 310 ARG A O 1
ATOM 2409 N N . LYS A 1 311 ? -15.135 7.334 19.597 1.00 87.81 311 LYS A N 1
ATOM 2410 C CA . LYS A 1 311 ? -14.489 6.157 18.997 1.00 87.81 311 LYS A CA 1
ATOM 2411 C C . LYS A 1 311 ? -15.097 4.877 19.561 1.00 87.81 311 LYS A C 1
ATOM 2413 O O . LYS A 1 311 ? -15.394 4.800 20.754 1.00 87.81 311 LYS A O 1
ATOM 2418 N N . LYS A 1 312 ? -15.328 3.878 18.707 1.00 90.69 312 LYS A N 1
ATOM 2419 C CA . LYS A 1 312 ? -15.761 2.535 19.122 1.00 90.69 312 LYS A CA 1
ATOM 2420 C C . LYS A 1 312 ? -15.135 1.466 18.233 1.00 90.69 312 LYS A C 1
ATOM 2422 O O . LYS A 1 312 ? -15.192 1.569 17.010 1.00 90.69 312 LYS A O 1
ATOM 2427 N N . ALA A 1 313 ? -14.607 0.417 18.857 1.00 92.44 313 ALA A N 1
ATOM 2428 C CA . ALA A 1 313 ? -14.130 -0.767 18.155 1.00 92.44 313 ALA A CA 1
ATOM 2429 C C . ALA A 1 313 ? -15.302 -1.616 17.636 1.00 92.44 313 ALA A C 1
ATOM 2431 O O . ALA A 1 313 ? -16.298 -1.838 18.335 1.00 92.44 313 ALA A O 1
ATOM 2432 N N . VAL A 1 314 ? -15.177 -2.111 16.407 1.00 92.94 314 VAL A N 1
ATOM 2433 C CA . VAL A 1 314 ? -16.078 -3.094 15.800 1.00 92.94 314 VAL A CA 1
ATOM 2434 C C . VAL A 1 314 ? -15.387 -4.452 15.837 1.00 92.94 314 VAL A C 1
ATOM 2436 O O . VAL A 1 314 ? -14.403 -4.665 15.133 1.00 92.94 314 VAL A O 1
ATOM 2439 N N . LEU A 1 315 ? -15.915 -5.366 16.656 1.00 93.44 315 LEU A N 1
ATOM 2440 C CA . LEU A 1 315 ? -15.403 -6.738 16.802 1.00 93.44 315 LEU A CA 1
ATOM 2441 C C . LEU A 1 315 ? -16.348 -7.802 16.215 1.00 93.44 315 LEU A C 1
ATOM 2443 O O . LEU A 1 315 ? -16.051 -8.990 16.259 1.00 93.44 315 LEU A O 1
ATOM 2447 N N . ASP A 1 316 ? -17.497 -7.395 15.670 1.00 93.62 316 ASP A N 1
ATOM 2448 C CA . ASP A 1 316 ? -18.429 -8.305 14.997 1.00 93.62 316 ASP A CA 1
ATOM 2449 C C . ASP A 1 316 ? -17.995 -8.522 13.541 1.00 93.62 316 ASP A C 1
ATOM 2451 O O . ASP A 1 316 ? -18.008 -7.583 12.742 1.00 93.62 316 ASP A O 1
ATOM 2455 N N . GLY A 1 317 ? -17.649 -9.763 13.188 1.00 94.31 317 GLY A N 1
ATOM 2456 C CA . GLY A 1 317 ? -17.089 -10.130 11.888 1.00 94.31 317 GLY A CA 1
ATOM 2457 C C . GLY A 1 317 ? -17.953 -9.760 10.682 1.00 94.31 317 GLY A C 1
ATOM 2458 O O . GLY A 1 317 ? -17.432 -9.287 9.673 1.00 94.31 317 GLY A O 1
ATOM 2459 N N . ARG A 1 318 ? -19.282 -9.920 10.768 1.00 95.12 318 ARG A N 1
ATOM 2460 C CA . ARG A 1 318 ? -20.176 -9.596 9.635 1.00 95.12 318 ARG A CA 1
ATOM 2461 C C . ARG A 1 318 ? -20.228 -8.095 9.377 1.00 95.12 318 ARG A C 1
ATOM 2463 O O . ARG A 1 318 ? -20.209 -7.648 8.232 1.00 95.12 318 ARG A O 1
ATOM 2470 N N . ARG A 1 319 ? -20.283 -7.309 10.451 1.00 93.19 319 ARG A N 1
ATOM 2471 C CA . ARG A 1 319 ? -20.306 -5.844 10.375 1.00 93.19 319 ARG A CA 1
ATOM 2472 C C . ARG A 1 319 ? -18.955 -5.283 9.985 1.00 93.19 319 ARG A C 1
ATOM 2474 O O . ARG A 1 319 ? -18.913 -4.354 9.190 1.00 93.19 319 ARG A O 1
ATOM 2481 N N . LEU A 1 320 ? -17.883 -5.866 10.509 1.00 94.69 320 LEU A N 1
ATOM 2482 C CA . LEU A 1 320 ? -16.516 -5.553 10.125 1.00 94.69 320 LEU A CA 1
ATOM 2483 C C . LEU A 1 320 ? -16.345 -5.698 8.610 1.00 94.69 320 LEU A C 1
ATOM 2485 O O . LEU A 1 320 ? -15.963 -4.731 7.959 1.00 94.69 320 LEU A O 1
ATOM 2489 N N . ALA A 1 321 ? -16.731 -6.846 8.042 1.00 96.00 321 ALA A N 1
ATOM 2490 C CA . ALA A 1 321 ? -16.675 -7.079 6.600 1.00 96.00 321 ALA A CA 1
ATOM 2491 C C . ALA A 1 321 ? -17.508 -6.052 5.815 1.00 96.00 321 ALA A C 1
ATOM 2493 O O . ALA A 1 321 ? -17.017 -5.464 4.856 1.00 96.00 321 ALA A O 1
ATOM 2494 N N . HIS A 1 322 ? -18.743 -5.777 6.250 1.00 95.81 322 HIS A N 1
ATOM 2495 C CA . HIS A 1 322 ? -19.596 -4.778 5.603 1.00 95.81 322 HIS A CA 1
ATOM 2496 C C . HIS A 1 322 ? -18.973 -3.372 5.621 1.00 95.81 322 HIS A C 1
ATOM 2498 O O . HIS A 1 322 ? -18.929 -2.703 4.590 1.00 95.81 322 HIS A O 1
ATOM 2504 N N . TYR A 1 323 ? -18.472 -2.916 6.772 1.00 94.88 323 TYR A N 1
ATOM 2505 C CA . TYR A 1 323 ? -17.837 -1.603 6.884 1.00 94.88 323 TYR A CA 1
ATOM 2506 C C . TYR A 1 323 ? -16.535 -1.525 6.085 1.00 94.88 323 TYR A C 1
ATOM 2508 O O . TYR A 1 323 ? -16.311 -0.528 5.403 1.00 94.88 323 TYR A O 1
ATOM 2516 N N . TYR A 1 324 ? -15.716 -2.575 6.114 1.00 95.06 324 TYR A N 1
ATOM 2517 C CA . TYR A 1 324 ? -14.470 -2.642 5.359 1.00 95.06 324 TYR A CA 1
ATOM 2518 C C . TYR A 1 324 ? -14.702 -2.585 3.841 1.00 95.06 324 TYR A C 1
ATOM 2520 O O . TYR A 1 324 ? -14.013 -1.832 3.154 1.00 95.06 324 TYR A O 1
ATOM 2528 N N . VAL A 1 325 ? -15.708 -3.307 3.332 1.00 96.31 325 VAL A N 1
ATOM 2529 C CA . VAL A 1 325 ? -16.057 -3.319 1.901 1.00 96.31 325 VAL A CA 1
ATOM 2530 C C . VAL A 1 325 ? -16.674 -1.994 1.449 1.00 96.31 325 VAL A C 1
ATOM 2532 O O . VAL A 1 325 ? -16.294 -1.478 0.402 1.00 96.31 325 VAL A O 1
ATOM 2535 N N . MET A 1 326 ? -17.609 -1.433 2.224 1.00 95.38 326 MET A N 1
ATOM 2536 C CA . MET A 1 326 ? -18.376 -0.250 1.804 1.00 95.38 326 MET A CA 1
ATOM 2537 C C . MET A 1 326 ? -17.659 1.082 2.044 1.00 95.38 326 MET A C 1
ATOM 2539 O O . MET A 1 326 ? -17.800 2.004 1.246 1.00 95.38 326 MET A O 1
ATOM 2543 N N . TYR A 1 327 ? -16.928 1.206 3.154 1.00 92.94 327 TYR A N 1
ATOM 2544 C CA . TYR A 1 327 ? -16.346 2.478 3.604 1.00 92.94 327 TYR A CA 1
ATOM 2545 C C . TYR A 1 327 ? -14.838 2.392 3.875 1.00 92.94 327 TYR A C 1
ATOM 2547 O O . TYR A 1 327 ? -14.209 3.406 4.174 1.00 92.94 327 TYR A O 1
ATOM 2555 N N . GLY A 1 328 ? -14.266 1.188 3.831 1.00 89.56 328 GLY A N 1
ATOM 2556 C CA . GLY A 1 328 ? -12.866 0.942 4.141 1.00 89.56 328 GLY A CA 1
ATOM 2557 C C . GLY A 1 328 ? -11.949 0.999 2.920 1.00 89.56 328 GLY A C 1
ATOM 2558 O O . GLY A 1 328 ? -12.237 1.622 1.900 1.00 89.56 328 GLY A O 1
ATOM 2559 N N . ARG A 1 329 ? -10.804 0.323 3.046 1.00 91.31 329 ARG A N 1
ATOM 2560 C CA . ARG A 1 329 ? -9.748 0.264 2.021 1.00 91.31 329 ARG A CA 1
ATOM 2561 C C . ARG A 1 329 ? -9.883 -0.937 1.079 1.00 91.31 329 ARG A C 1
ATOM 2563 O O . ARG A 1 329 ? -8.997 -1.159 0.261 1.00 91.31 329 ARG A O 1
ATOM 2570 N N . PHE A 1 330 ? -10.991 -1.677 1.146 1.00 95.31 330 PHE A N 1
ATOM 2571 C CA . PHE A 1 330 ? -11.186 -2.898 0.363 1.00 95.31 330 PHE A CA 1
ATOM 2572 C C . PHE A 1 330 ? -10.935 -2.728 -1.146 1.00 95.31 330 PHE A C 1
ATOM 2574 O O . PHE A 1 330 ? -10.209 -3.553 -1.692 1.00 95.31 330 PHE A O 1
ATOM 2581 N N . PRO A 1 331 ? -11.423 -1.676 -1.841 1.00 94.25 331 PRO A N 1
ATOM 2582 C CA . PRO A 1 331 ? -11.140 -1.524 -3.271 1.00 94.25 331 PRO A CA 1
ATOM 2583 C C . PRO A 1 331 ? -9.646 -1.351 -3.573 1.00 94.25 331 PRO A C 1
ATOM 2585 O O . PRO A 1 331 ? -9.159 -1.866 -4.577 1.00 94.25 331 PRO A O 1
ATOM 2588 N N . LEU A 1 332 ? -8.911 -0.658 -2.696 1.00 92.38 332 LEU A N 1
ATOM 2589 C CA . LEU A 1 332 ? -7.467 -0.457 -2.837 1.00 92.38 332 LEU A CA 1
ATOM 2590 C C . LEU A 1 332 ? -6.701 -1.760 -2.589 1.00 92.38 332 LEU A C 1
ATOM 2592 O O . LEU A 1 332 ? -5.780 -2.086 -3.336 1.00 92.38 332 LEU A O 1
ATOM 2596 N N . ASP A 1 333 ? -7.102 -2.524 -1.573 1.00 95.06 333 ASP A N 1
ATOM 2597 C CA . ASP A 1 333 ? -6.493 -3.817 -1.258 1.00 95.06 333 ASP A CA 1
ATOM 2598 C C . ASP A 1 333 ? -6.800 -4.863 -2.334 1.00 95.06 333 ASP A C 1
ATOM 2600 O O . ASP A 1 333 ? -5.911 -5.603 -2.752 1.00 95.06 333 ASP A O 1
ATOM 2604 N N . LEU A 1 334 ? -8.024 -4.866 -2.865 1.00 95.69 334 LEU A N 1
ATOM 2605 C CA . LEU A 1 334 ? -8.408 -5.706 -3.993 1.00 95.69 334 LEU A CA 1
ATOM 2606 C C . LEU A 1 334 ? -7.588 -5.352 -5.238 1.00 95.69 334 LEU A C 1
ATOM 2608 O O . LEU A 1 334 ? -6.988 -6.240 -5.841 1.00 95.69 334 LEU A O 1
ATOM 2612 N N . ALA A 1 335 ? -7.491 -4.066 -5.588 1.00 92.56 335 ALA A N 1
ATOM 2613 C CA . ALA A 1 335 ? -6.677 -3.606 -6.712 1.00 92.56 335 ALA A CA 1
ATOM 2614 C C . ALA A 1 335 ? -5.196 -3.999 -6.559 1.00 92.56 335 ALA A C 1
ATOM 2616 O O . ALA A 1 335 ? -4.546 -4.354 -7.542 1.00 92.56 335 ALA A O 1
ATOM 2617 N N . ALA A 1 336 ? -4.668 -4.014 -5.331 1.00 93.12 336 ALA A N 1
ATOM 2618 C CA . ALA A 1 336 ? -3.308 -4.469 -5.063 1.00 93.12 336 ALA A CA 1
ATOM 2619 C C . ALA A 1 336 ? -3.120 -5.985 -5.270 1.00 93.12 336 ALA A C 1
ATOM 2621 O O . ALA A 1 336 ? -2.034 -6.421 -5.671 1.00 93.12 336 ALA A O 1
ATOM 2622 N N . VAL A 1 337 ? -4.162 -6.789 -5.048 1.00 95.88 337 VAL A N 1
ATOM 2623 C CA . VAL A 1 337 ? -4.147 -8.253 -5.207 1.00 95.88 337 VAL A CA 1
ATOM 2624 C C . VAL A 1 337 ? -4.401 -8.696 -6.655 1.00 95.88 337 VAL A C 1
ATOM 2626 O O . VAL A 1 337 ? -3.894 -9.740 -7.063 1.00 95.88 337 VAL A O 1
ATOM 2629 N N . VAL A 1 338 ? -5.088 -7.894 -7.478 1.00 94.38 338 VAL A N 1
ATOM 2630 C CA . VAL A 1 338 ? -5.388 -8.223 -8.890 1.00 94.38 338 VAL A CA 1
ATOM 2631 C C . VAL A 1 338 ? -4.157 -8.676 -9.703 1.00 94.38 338 VAL A C 1
ATOM 2633 O O . VAL A 1 338 ? -4.241 -9.742 -10.319 1.00 94.38 338 VAL A O 1
ATOM 2636 N N . PRO A 1 339 ? -2.998 -7.975 -9.694 1.00 92.06 339 PRO A N 1
ATOM 2637 C CA . PRO A 1 339 ? -1.819 -8.427 -10.438 1.00 92.06 339 PRO A CA 1
ATOM 2638 C C . PRO A 1 339 ? -1.315 -9.815 -10.012 1.00 92.06 339 PRO A C 1
ATOM 2640 O O . PRO A 1 339 ? -0.797 -10.559 -10.839 1.00 92.06 339 PRO A O 1
ATOM 2643 N N . PHE A 1 340 ? -1.471 -10.170 -8.731 1.00 94.19 340 PHE A N 1
ATOM 2644 C CA . PHE A 1 340 ? -1.060 -11.469 -8.195 1.00 94.19 340 PHE A CA 1
ATOM 2645 C C . PHE A 1 340 ? -1.991 -12.591 -8.662 1.00 94.19 340 PHE A C 1
ATOM 2647 O O . PHE A 1 340 ? -1.516 -13.605 -9.163 1.00 94.19 340 PHE A O 1
ATOM 2654 N N . VAL A 1 341 ? -3.310 -12.388 -8.570 1.00 94.81 341 VAL A N 1
ATOM 2655 C CA . VAL A 1 341 ? -4.300 -13.361 -9.068 1.00 94.81 341 VAL A CA 1
ATOM 2656 C C . VAL A 1 341 ? -4.097 -13.603 -10.558 1.00 94.81 341 VAL A C 1
ATOM 2658 O O . VAL A 1 341 ? -4.084 -14.746 -11.008 1.00 94.81 341 VAL A O 1
ATOM 2661 N N . TYR A 1 342 ? -3.866 -12.536 -11.320 1.00 90.88 342 TYR A N 1
ATOM 2662 C CA . TYR A 1 342 ? -3.579 -12.654 -12.740 1.00 90.88 342 TYR A CA 1
ATOM 2663 C C . TYR A 1 342 ? -2.297 -13.462 -13.011 1.00 90.88 342 TYR A C 1
ATOM 2665 O O . TYR A 1 342 ? -2.297 -14.340 -13.873 1.00 90.88 342 TYR A O 1
ATOM 2673 N N . LEU A 1 343 ? -1.213 -13.199 -12.269 1.00 90.31 343 LEU A N 1
ATOM 2674 C CA . LEU A 1 343 ? 0.040 -13.946 -12.400 1.00 90.31 343 LEU A CA 1
ATOM 2675 C C . LEU A 1 343 ? -0.166 -15.446 -12.137 1.00 90.31 343 LEU A C 1
ATOM 2677 O O . LEU A 1 343 ? 0.339 -16.263 -12.903 1.00 90.31 343 LEU A O 1
ATOM 2681 N N . LEU A 1 344 ? -0.945 -15.810 -11.112 1.00 93.25 344 LEU A N 1
ATOM 2682 C CA . LEU A 1 344 ? -1.293 -17.207 -10.829 1.00 93.25 344 LEU A CA 1
ATOM 2683 C C . LEU A 1 344 ? -2.057 -17.856 -11.989 1.00 93.25 344 LEU A C 1
ATOM 2685 O O . LEU A 1 344 ? -1.737 -18.976 -12.379 1.00 93.25 344 LEU A O 1
ATOM 2689 N N . VAL A 1 345 ? -3.031 -17.145 -12.566 1.00 91.81 345 VAL A N 1
ATOM 2690 C CA . VAL A 1 345 ? -3.804 -17.636 -13.717 1.00 91.81 345 VAL A CA 1
ATOM 2691 C C . VAL A 1 345 ? -2.898 -17.861 -14.928 1.00 91.81 345 VAL A C 1
ATOM 2693 O O . VAL A 1 345 ? -2.979 -18.912 -15.558 1.00 91.81 345 VAL A O 1
ATOM 2696 N N . VAL A 1 346 ? -1.995 -16.927 -15.239 1.00 87.94 346 VAL A N 1
ATOM 2697 C CA . VAL A 1 346 ? -1.061 -17.091 -16.366 1.00 87.94 346 VAL A CA 1
ATOM 2698 C C . VAL A 1 346 ? -0.073 -18.224 -16.133 1.00 87.94 346 VAL A C 1
ATOM 2700 O O . VAL A 1 346 ? 0.177 -18.998 -17.056 1.00 87.94 346 VAL A O 1
ATOM 2703 N N . LEU A 1 347 ? 0.468 -18.369 -14.923 1.00 89.50 347 LEU A N 1
ATOM 2704 C CA . LEU A 1 347 ? 1.350 -19.488 -14.588 1.00 89.50 347 LEU A CA 1
ATOM 2705 C C . LEU A 1 347 ? 0.622 -20.835 -14.709 1.00 89.50 347 LEU A C 1
ATOM 2707 O O . LEU A 1 347 ? 1.185 -21.772 -15.268 1.00 89.50 347 LEU A O 1
ATOM 2711 N N . GLY A 1 348 ? -0.632 -20.913 -14.254 1.00 91.12 348 GLY A N 1
ATOM 2712 C CA . GLY A 1 348 ? -1.446 -22.126 -14.339 1.00 91.12 348 GLY A CA 1
ATOM 2713 C C . GLY A 1 348 ? -1.845 -22.496 -15.771 1.00 91.12 348 GLY A C 1
ATOM 2714 O O . GLY A 1 348 ? -1.735 -23.655 -16.154 1.00 91.12 348 GLY A O 1
ATOM 2715 N N . LEU A 1 349 ? -2.272 -21.519 -16.580 1.00 90.12 349 LEU A N 1
ATOM 2716 C CA . LEU A 1 349 ? -2.741 -21.764 -17.951 1.00 90.12 349 LEU A CA 1
ATOM 2717 C C . LEU A 1 349 ? -1.608 -21.973 -18.957 1.00 90.12 349 LEU A C 1
ATOM 2719 O O . LEU A 1 349 ? -1.783 -22.701 -19.928 1.00 90.12 349 LEU A O 1
ATOM 2723 N N . SER A 1 350 ? -0.458 -21.321 -18.767 1.00 85.44 350 SER A N 1
ATOM 2724 C CA . SER A 1 350 ? 0.634 -21.376 -19.748 1.00 85.44 350 SER A CA 1
ATOM 2725 C C . SER A 1 350 ? 1.451 -22.665 -19.694 1.00 85.44 350 SER A C 1
ATOM 2727 O O . SER A 1 350 ? 2.331 -22.838 -20.533 1.00 85.44 350 SER A O 1
ATOM 2729 N N . GLY A 1 351 ? 1.235 -23.538 -18.700 1.00 82.38 351 GLY A N 1
ATOM 2730 C CA . GLY A 1 351 ? 2.073 -24.725 -18.495 1.00 82.38 351 GLY A CA 1
ATOM 2731 C C . GLY A 1 351 ? 3.570 -24.396 -18.382 1.00 82.38 351 GLY A C 1
ATOM 2732 O O . GLY A 1 351 ? 4.412 -25.243 -18.657 1.00 82.38 351 GLY A O 1
ATOM 2733 N N . GLY A 1 352 ? 3.915 -23.144 -18.052 1.00 71.25 352 GLY A N 1
ATOM 2734 C CA . GLY A 1 352 ? 5.289 -22.642 -18.042 1.00 71.25 352 GLY A CA 1
ATOM 2735 C C . GLY A 1 352 ? 5.890 -22.272 -19.408 1.00 71.25 352 GLY A C 1
ATOM 2736 O O . GLY A 1 352 ? 7.037 -21.832 -19.435 1.00 71.25 352 GLY A O 1
ATOM 2737 N N . GLN A 1 353 ? 5.164 -22.387 -20.529 1.00 71.81 353 GLN A N 1
ATOM 2738 C CA . GLN A 1 353 ? 5.698 -22.137 -21.882 1.00 71.81 353 GLN A CA 1
ATOM 2739 C C . GLN A 1 353 ? 5.690 -20.667 -22.354 1.00 71.81 353 GLN A C 1
ATOM 2741 O O . GLN A 1 353 ? 5.997 -20.404 -23.510 1.00 71.81 353 GLN A O 1
ATOM 2746 N N . GLY A 1 354 ? 5.434 -19.694 -21.471 1.00 62.66 354 GLY A N 1
ATOM 2747 C CA . GLY A 1 354 ? 5.615 -18.262 -21.763 1.00 62.66 354 GLY A CA 1
ATOM 2748 C C . GLY A 1 354 ? 4.589 -17.690 -22.755 1.00 62.66 354 GLY A C 1
ATOM 2749 O O . GLY A 1 354 ? 4.675 -17.873 -23.966 1.00 62.66 354 GLY A O 1
ATOM 2750 N N . TYR A 1 355 ? 3.598 -16.951 -22.253 1.00 63.72 355 TYR A N 1
ATOM 2751 C CA . TYR A 1 355 ? 2.560 -16.349 -23.098 1.00 63.72 355 TYR A CA 1
ATOM 2752 C C . TYR A 1 355 ? 3.037 -15.061 -23.799 1.00 63.72 355 TYR A C 1
ATOM 2754 O O . TYR A 1 355 ? 3.826 -14.288 -23.255 1.00 63.72 355 TYR A O 1
ATOM 2762 N N . ARG A 1 356 ? 2.509 -14.815 -25.009 1.00 61.38 356 ARG A N 1
ATOM 2763 C CA . ARG A 1 356 ? 2.859 -13.713 -25.933 1.00 61.38 356 ARG A CA 1
ATOM 2764 C C . ARG A 1 356 ? 2.944 -12.326 -25.255 1.00 61.38 356 ARG A C 1
ATOM 2766 O O . ARG A 1 356 ? 1.987 -11.842 -24.650 1.00 61.38 356 ARG A O 1
ATOM 2773 N N . SER A 1 357 ? 4.070 -11.652 -25.495 1.00 66.69 357 SER A N 1
ATOM 2774 C CA . SER A 1 357 ? 4.635 -10.465 -24.820 1.00 66.69 357 SER A CA 1
ATOM 2775 C C . SER A 1 357 ? 3.784 -9.190 -24.694 1.00 66.69 357 SER A C 1
ATOM 2777 O O . SER A 1 357 ? 4.110 -8.328 -23.881 1.00 66.69 357 SER A O 1
ATOM 2779 N N . LYS A 1 358 ? 2.688 -9.017 -25.446 1.00 76.50 358 LYS A N 1
ATOM 2780 C CA . LYS A 1 358 ? 1.948 -7.734 -25.446 1.00 76.50 358 LYS A CA 1
ATOM 2781 C C . LYS A 1 358 ? 1.107 -7.510 -24.184 1.00 76.50 358 LYS A C 1
ATOM 2783 O O . LYS A 1 358 ? 1.092 -6.402 -23.653 1.00 76.50 358 LYS A O 1
ATOM 2788 N N . TRP A 1 359 ? 0.441 -8.549 -23.675 1.00 81.00 359 TRP A N 1
ATOM 2789 C CA . TRP A 1 359 ? -0.376 -8.438 -22.457 1.00 81.00 359 TRP A CA 1
ATOM 2790 C C . TRP A 1 359 ? 0.485 -8.263 -21.203 1.00 81.00 359 TRP A C 1
ATOM 2792 O O . TRP A 1 359 ? 0.103 -7.528 -20.297 1.00 81.00 359 TRP A O 1
ATOM 2802 N N . VAL A 1 360 ? 1.683 -8.857 -21.197 1.00 77.12 360 VAL A N 1
ATOM 2803 C CA . VAL A 1 360 ? 2.680 -8.753 -20.117 1.00 77.12 360 VAL A CA 1
ATOM 2804 C C . VAL A 1 360 ? 3.001 -7.297 -19.775 1.00 77.12 360 VAL A C 1
ATOM 2806 O O . VAL A 1 360 ? 3.035 -6.935 -18.599 1.00 77.12 360 VAL A O 1
ATOM 2809 N N . ASN A 1 361 ? 3.131 -6.433 -20.784 1.00 81.00 361 ASN A N 1
ATOM 2810 C CA . ASN A 1 361 ? 3.427 -5.016 -20.566 1.00 81.00 361 ASN A CA 1
ATOM 2811 C C . ASN A 1 361 ? 2.263 -4.267 -19.902 1.00 81.00 361 ASN A C 1
ATOM 2813 O O . ASN A 1 361 ? 2.480 -3.509 -18.956 1.00 81.00 361 ASN A O 1
ATOM 2817 N N . ALA A 1 362 ? 1.020 -4.526 -20.322 1.00 82.94 362 ALA A N 1
ATOM 2818 C CA . ALA A 1 362 ? -0.161 -3.932 -19.688 1.00 82.94 362 ALA A CA 1
ATOM 2819 C C . ALA A 1 362 ? -0.300 -4.365 -18.215 1.00 82.94 362 ALA A C 1
ATOM 2821 O O . ALA A 1 362 ? -0.669 -3.572 -17.349 1.00 82.94 362 ALA A O 1
ATOM 2822 N N . LEU A 1 363 ? 0.062 -5.611 -17.912 1.00 80.88 363 LEU A N 1
ATOM 2823 C CA . LEU A 1 363 ? 0.038 -6.152 -16.552 1.00 80.88 363 LEU A CA 1
ATOM 2824 C C . LEU A 1 363 ? 1.159 -5.624 -15.676 1.00 80.88 363 LEU A C 1
ATOM 2826 O O . LEU A 1 363 ? 1.009 -5.558 -14.461 1.00 80.88 363 LEU A O 1
ATOM 2830 N N . SER A 1 364 ? 2.290 -5.267 -16.273 1.00 83.94 364 SER A N 1
ATOM 2831 C CA . SER A 1 364 ? 3.338 -4.559 -15.553 1.00 83.94 364 SER A CA 1
ATOM 2832 C C . SER A 1 364 ? 2.791 -3.216 -15.059 1.00 83.94 364 SER A C 1
ATOM 2834 O O . SER A 1 364 ? 2.859 -2.910 -13.872 1.00 83.94 364 SER A O 1
ATOM 2836 N N . LEU A 1 365 ? 2.089 -2.476 -15.926 1.00 87.88 365 LEU A N 1
ATOM 2837 C CA . LEU A 1 365 ? 1.495 -1.183 -15.572 1.00 87.88 365 LEU A CA 1
ATOM 2838 C C . LEU A 1 365 ? 0.389 -1.280 -14.513 1.00 87.88 365 LEU A C 1
ATOM 2840 O O . LEU A 1 365 ? 0.311 -0.405 -13.653 1.00 87.88 365 LEU A O 1
ATOM 2844 N N . ILE A 1 366 ? -0.425 -2.345 -14.496 1.00 90.69 366 ILE A N 1
ATOM 2845 C CA . ILE A 1 366 ? -1.462 -2.504 -13.457 1.00 90.69 366 ILE A CA 1
ATOM 2846 C C . ILE A 1 366 ? -0.862 -2.617 -12.045 1.00 90.69 366 ILE A C 1
ATOM 2848 O O . ILE A 1 366 ? -1.523 -2.275 -11.069 1.00 90.69 366 ILE A O 1
ATOM 2852 N N . ARG A 1 367 ? 0.411 -3.022 -11.905 1.00 89.38 367 ARG A N 1
ATOM 2853 C CA . ARG A 1 367 ? 1.096 -3.045 -10.600 1.00 89.38 367 ARG A CA 1
ATOM 2854 C C . ARG A 1 367 ? 1.341 -1.651 -10.051 1.00 89.38 367 ARG A C 1
ATOM 2856 O O . ARG A 1 367 ? 1.352 -1.496 -8.834 1.00 89.38 367 ARG A O 1
ATOM 2863 N N . LEU A 1 368 ? 1.459 -0.638 -10.910 1.00 91.56 368 LEU A N 1
ATOM 2864 C CA . LEU A 1 368 ? 1.600 0.754 -10.480 1.00 91.56 368 LEU A CA 1
ATOM 2865 C C . LEU A 1 368 ? 0.351 1.253 -9.741 1.00 91.56 368 LEU A C 1
ATOM 2867 O O . LEU A 1 368 ? 0.459 2.156 -8.920 1.00 91.56 368 LEU A O 1
ATOM 2871 N N . VAL A 1 369 ? -0.813 0.614 -9.926 1.00 91.00 369 VAL A N 1
ATOM 2872 C CA . VAL A 1 369 ? -2.022 0.893 -9.129 1.00 91.00 369 VAL A CA 1
ATOM 2873 C C . VAL A 1 369 ? -1.771 0.666 -7.631 1.00 91.00 369 VAL A C 1
ATOM 2875 O O . VAL A 1 369 ? -2.378 1.343 -6.805 1.00 91.00 369 VAL A O 1
ATOM 2878 N N . ARG A 1 370 ? -0.816 -0.200 -7.249 1.00 90.75 370 ARG A N 1
ATOM 2879 C CA . ARG A 1 370 ? -0.406 -0.383 -5.843 1.00 90.75 370 ARG A CA 1
ATOM 2880 C C . ARG A 1 370 ? 0.157 0.895 -5.223 1.00 90.75 370 ARG A C 1
ATOM 2882 O O . ARG A 1 370 ? -0.016 1.099 -4.026 1.00 90.75 370 ARG A O 1
ATOM 2889 N N . LEU A 1 371 ? 0.744 1.791 -6.019 1.00 92.81 371 LEU A N 1
ATOM 2890 C CA . LEU A 1 371 ? 1.245 3.083 -5.540 1.00 92.81 371 LEU A CA 1
ATOM 2891 C C . LEU A 1 371 ? 0.116 3.994 -5.034 1.00 92.81 371 LEU A C 1
ATOM 2893 O O . LEU A 1 371 ? 0.367 4.855 -4.196 1.00 92.81 371 LEU A O 1
ATOM 2897 N N . LEU A 1 372 ? -1.145 3.770 -5.438 1.00 89.69 372 LEU A N 1
ATOM 2898 C CA . LEU A 1 372 ? -2.290 4.484 -4.855 1.00 89.69 372 LEU A CA 1
ATOM 2899 C C . LEU A 1 372 ? -2.420 4.233 -3.343 1.00 89.69 372 LEU A C 1
ATOM 2901 O O . LEU A 1 372 ? -2.910 5.101 -2.617 1.00 89.69 372 LEU A O 1
ATOM 2905 N N . ARG A 1 373 ? -1.941 3.083 -2.838 1.00 88.50 373 ARG A N 1
ATOM 2906 C CA . ARG A 1 373 ? -1.886 2.825 -1.390 1.00 88.50 373 ARG A CA 1
ATOM 2907 C C . ARG A 1 373 ? -0.944 3.791 -0.681 1.00 88.50 373 ARG A C 1
ATOM 2909 O O . ARG A 1 373 ? -1.308 4.275 0.386 1.00 88.50 373 ARG A O 1
ATOM 2916 N N . LEU A 1 374 ? 0.200 4.134 -1.279 1.00 90.50 374 LEU A N 1
ATOM 2917 C CA . LEU A 1 374 ? 1.133 5.108 -0.701 1.00 90.50 374 LEU A CA 1
ATOM 2918 C C . LEU A 1 374 ? 0.473 6.473 -0.533 1.00 90.50 374 LEU A C 1
ATOM 2920 O O . LEU A 1 374 ? 0.583 7.071 0.531 1.00 90.50 374 LEU A O 1
ATOM 2924 N N . VAL A 1 375 ? -0.297 6.917 -1.531 1.00 88.94 375 VAL A N 1
ATOM 2925 C CA . VAL A 1 375 ? -1.061 8.173 -1.449 1.00 88.94 375 VAL A CA 1
ATOM 2926 C C . VAL A 1 375 ? -2.066 8.123 -0.294 1.00 88.94 375 VAL A C 1
ATOM 2928 O O . VAL A 1 375 ? -2.160 9.066 0.493 1.00 88.94 375 VAL A O 1
ATOM 2931 N N . SER A 1 376 ? -2.786 7.006 -0.140 1.00 87.56 376 SER A N 1
ATOM 2932 C CA . SER A 1 376 ? -3.722 6.830 0.976 1.00 87.56 376 SER A CA 1
ATOM 2933 C C . SER A 1 376 ? -3.020 6.825 2.336 1.00 87.56 376 SER A C 1
ATOM 2935 O O . SER A 1 376 ? -3.560 7.393 3.284 1.00 87.56 376 SER A O 1
ATOM 2937 N N . VAL A 1 377 ? -1.857 6.180 2.453 1.00 86.38 377 VAL A N 1
ATOM 2938 C CA . VAL A 1 377 ? -1.070 6.135 3.694 1.00 86.38 377 VAL A CA 1
ATOM 2939 C C . VAL A 1 377 ? -0.547 7.528 4.027 1.00 86.38 377 VAL A C 1
ATOM 2941 O O . VAL A 1 377 ? -0.776 8.008 5.133 1.00 86.38 377 VAL A O 1
ATOM 2944 N N . SER A 1 378 ? 0.045 8.234 3.061 1.00 85.94 378 SER A N 1
ATOM 2945 C CA . SER A 1 378 ? 0.518 9.605 3.256 1.00 85.94 378 SER A CA 1
ATOM 2946 C C . SER A 1 378 ? -0.593 10.555 3.692 1.00 85.94 378 SER A C 1
ATOM 2948 O O . SER A 1 378 ? -0.376 11.367 4.587 1.00 85.94 378 SER A O 1
ATOM 2950 N N . LYS A 1 379 ? -1.795 10.437 3.112 1.00 88.19 379 LYS A N 1
ATOM 2951 C CA . LYS A 1 379 ? -2.949 11.249 3.517 1.00 88.19 379 LYS A CA 1
ATOM 2952 C C . LYS A 1 379 ? -3.321 11.011 4.980 1.00 88.19 379 LYS A C 1
ATOM 2954 O O . LYS A 1 379 ? -3.615 11.962 5.697 1.00 88.19 379 LYS A O 1
ATOM 2959 N N . VAL A 1 380 ? -3.319 9.753 5.417 1.00 84.19 380 VAL A N 1
ATOM 2960 C CA . VAL A 1 380 ? -3.643 9.394 6.803 1.00 84.19 380 VAL A CA 1
ATOM 2961 C C . VAL A 1 380 ? -2.581 9.926 7.759 1.00 84.19 380 VAL A C 1
ATOM 2963 O O . VAL A 1 380 ? -2.947 10.553 8.746 1.00 84.19 380 VAL A O 1
ATOM 2966 N N . ILE A 1 381 ? -1.294 9.762 7.429 1.00 84.06 381 ILE A N 1
ATOM 2967 C CA . ILE A 1 381 ? -0.184 10.317 8.219 1.00 84.06 381 ILE A CA 1
ATOM 2968 C C . ILE A 1 381 ? -0.325 11.839 8.340 1.00 84.06 381 ILE A C 1
ATOM 2970 O O . ILE A 1 381 ? -0.206 12.391 9.431 1.00 84.06 381 ILE A O 1
ATOM 2974 N N . TYR A 1 382 ? -0.615 12.521 7.230 1.00 85.38 382 TYR A N 1
ATOM 2975 C CA . TYR A 1 382 ? -0.756 13.973 7.198 1.00 85.38 382 TYR A CA 1
ATOM 2976 C C . TYR A 1 382 ? -1.918 14.469 8.066 1.00 85.38 382 TYR A C 1
ATOM 2978 O O . TYR A 1 382 ? -1.730 15.374 8.875 1.00 85.38 382 TYR A O 1
ATOM 2986 N N . ILE A 1 383 ? -3.101 13.857 7.937 1.00 84.50 383 ILE A N 1
ATOM 2987 C CA . ILE A 1 383 ? -4.276 14.225 8.741 1.00 84.50 383 ILE A CA 1
ATOM 2988 C C . ILE A 1 383 ? -4.009 13.978 10.229 1.00 84.50 383 ILE A C 1
ATOM 2990 O O . ILE A 1 383 ? -4.321 14.840 11.044 1.00 84.50 383 ILE A O 1
ATOM 2994 N N . ASP A 1 384 ? -3.408 12.841 10.585 1.00 80.75 384 ASP A N 1
ATOM 2995 C CA . ASP A 1 384 ? -3.103 12.514 11.985 1.00 80.75 384 ASP A CA 1
ATOM 2996 C C . ASP A 1 384 ? -2.099 13.508 12.594 1.00 80.75 384 ASP A C 1
ATOM 2998 O O . ASP A 1 384 ? -2.268 13.962 13.725 1.00 80.75 384 ASP A O 1
ATOM 3002 N N . SER A 1 385 ? -1.118 13.938 11.795 1.00 80.56 385 SER A N 1
ATOM 3003 C CA . SER A 1 385 ? -0.137 14.954 12.189 1.00 80.56 385 SER A CA 1
ATOM 3004 C C . SER A 1 385 ? -0.780 16.333 12.377 1.00 80.56 385 SER A C 1
ATOM 3006 O O . SER A 1 385 ? -0.484 17.033 13.342 1.00 80.56 385 SER A O 1
ATOM 3008 N N . ALA A 1 386 ? -1.684 16.726 11.474 1.00 82.00 386 ALA A N 1
ATOM 3009 C CA . ALA A 1 386 ? -2.339 18.034 11.502 1.00 82.00 386 ALA A CA 1
ATOM 3010 C C . ALA A 1 386 ? -3.318 18.197 12.676 1.00 82.00 386 ALA A C 1
ATOM 3012 O O . ALA A 1 386 ? -3.507 19.304 13.169 1.00 82.00 386 ALA A O 1
ATOM 3013 N N . VAL A 1 387 ? -3.926 17.102 13.144 1.00 80.38 387 VAL A N 1
ATOM 3014 C CA . VAL A 1 387 ? -4.877 17.119 14.269 1.00 80.38 387 VAL A CA 1
ATOM 3015 C C . VAL A 1 387 ? -4.171 17.305 15.625 1.00 80.38 387 VAL A C 1
ATOM 3017 O O . VAL A 1 387 ? -4.838 17.449 16.645 1.00 80.38 387 VAL A O 1
ATOM 3020 N N . GLY A 1 388 ? -2.832 17.361 15.664 1.00 66.19 388 GLY A N 1
ATOM 3021 C CA . GLY A 1 388 ? -2.082 17.650 16.892 1.00 66.19 388 GLY A CA 1
ATOM 3022 C C . GLY A 1 388 ? -2.215 16.555 17.951 1.00 66.19 388 GLY A C 1
ATOM 3023 O O . GLY A 1 388 ? -2.064 16.821 19.138 1.00 66.19 388 GLY A O 1
ATOM 3024 N N . SER A 1 389 ? -2.528 15.322 17.535 1.00 63.81 389 SER A N 1
ATOM 3025 C CA . SER A 1 389 ? -2.646 14.193 18.456 1.00 63.81 389 SER A CA 1
ATOM 3026 C C . SER A 1 389 ? -1.299 13.956 19.150 1.00 63.81 389 SER A C 1
ATOM 3028 O O . SER A 1 389 ? -0.252 13.949 18.496 1.00 63.81 389 SER A O 1
ATOM 3030 N N . GLU A 1 390 ? -1.324 13.712 20.463 1.00 67.88 390 GLU A N 1
ATOM 3031 C CA . GLU A 1 390 ? -0.155 13.383 21.297 1.00 67.88 390 GLU A CA 1
ATOM 3032 C C . GLU A 1 390 ? 0.435 11.993 20.980 1.00 67.88 390 GLU A C 1
ATOM 3034 O O . GLU A 1 390 ? 0.588 11.127 21.840 1.00 67.88 390 GLU A O 1
ATOM 3039 N N . GLY A 1 391 ? 0.737 11.716 19.713 1.00 71.31 391 GLY A N 1
ATOM 3040 C CA . GLY A 1 391 ? 1.495 10.532 19.346 1.00 71.31 391 GLY A CA 1
ATOM 3041 C C . GLY A 1 391 ? 2.895 10.595 19.957 1.00 71.31 391 GLY A C 1
ATOM 3042 O O . GLY A 1 391 ? 3.520 11.647 20.021 1.00 71.31 391 GLY A O 1
ATOM 3043 N N . TRP A 1 392 ? 3.453 9.453 20.350 1.00 75.50 392 TRP A N 1
ATOM 3044 C CA . TRP A 1 392 ? 4.854 9.390 20.790 1.00 75.50 392 TRP A CA 1
ATOM 3045 C C . TRP A 1 392 ? 5.801 10.028 19.761 1.00 75.50 392 TRP A C 1
ATOM 3047 O O . TRP A 1 392 ? 6.706 10.757 20.144 1.00 75.50 392 TRP A O 1
ATOM 3057 N N . LEU A 1 393 ? 5.545 9.852 18.458 1.00 75.56 393 LEU A N 1
ATOM 3058 C CA . LEU A 1 393 ? 6.370 10.447 17.406 1.00 75.56 393 LEU A CA 1
ATOM 3059 C C . LEU A 1 393 ? 6.323 11.986 17.413 1.00 75.56 393 LEU A C 1
ATOM 3061 O O . LEU A 1 393 ? 7.351 12.615 17.169 1.00 75.56 393 LEU A O 1
ATOM 3065 N N . SER A 1 394 ? 5.175 12.594 17.741 1.00 79.19 394 SER A N 1
ATOM 3066 C CA . SER A 1 394 ? 5.059 14.056 17.844 1.00 79.19 394 SER A CA 1
ATOM 3067 C C . SER A 1 394 ? 5.786 14.619 19.069 1.00 79.19 394 SER A C 1
ATOM 3069 O O . SER A 1 394 ? 6.149 15.793 19.065 1.00 79.19 394 SER A O 1
ATOM 3071 N N . ARG A 1 395 ? 6.105 13.782 20.073 1.00 85.69 395 ARG A N 1
ATOM 3072 C CA . ARG A 1 395 ? 6.984 14.170 21.192 1.00 85.69 395 ARG A CA 1
ATOM 3073 C C . ARG A 1 395 ? 8.440 14.372 20.758 1.00 85.69 395 ARG A C 1
ATOM 3075 O O . ARG A 1 395 ? 9.128 15.197 21.349 1.00 85.69 395 ARG A O 1
ATOM 3082 N N . TYR A 1 396 ? 8.913 13.649 19.736 1.00 89.06 396 TYR A N 1
ATOM 3083 C CA . TYR A 1 396 ? 10.304 13.750 19.253 1.00 89.06 396 TYR A CA 1
ATOM 3084 C C . TYR A 1 396 ? 10.450 14.606 17.993 1.00 89.06 396 TYR A C 1
ATOM 3086 O O . TYR A 1 396 ? 11.493 15.229 17.780 1.00 89.06 396 TYR A O 1
ATOM 3094 N N . LEU A 1 397 ? 9.430 14.630 17.135 1.00 88.94 397 LEU A N 1
ATOM 3095 C CA . LEU A 1 397 ? 9.456 15.349 15.867 1.00 88.94 397 LEU A CA 1
ATOM 3096 C C . LEU A 1 397 ? 8.432 16.477 15.882 1.00 88.94 397 LEU A C 1
ATOM 3098 O O . LEU A 1 397 ? 7.235 16.248 16.031 1.00 88.94 397 LEU A O 1
ATOM 3102 N N . SER A 1 398 ? 8.904 17.703 15.645 1.00 90.69 398 SER A N 1
ATOM 3103 C CA . SER A 1 398 ? 8.002 18.818 15.382 1.00 90.69 398 SER A CA 1
ATOM 3104 C C . SER A 1 398 ? 7.186 18.549 14.116 1.00 90.69 398 SER A C 1
ATOM 3106 O O . SER A 1 398 ? 7.682 17.959 13.151 1.00 90.69 398 SER A O 1
ATOM 3108 N N . LEU A 1 399 ? 5.941 19.029 14.101 1.00 88.06 399 LEU A N 1
ATOM 3109 C CA . LEU A 1 399 ? 5.018 18.875 12.973 1.00 88.06 399 LEU A CA 1
ATOM 3110 C C . LEU A 1 399 ? 5.651 19.294 11.633 1.00 88.06 399 LEU A C 1
ATOM 3112 O O . LEU A 1 399 ? 5.500 18.605 10.627 1.00 88.06 399 LEU A O 1
ATOM 3116 N N . SER A 1 400 ? 6.430 20.382 11.645 1.00 90.94 400 SER A N 1
ATOM 3117 C CA . SER A 1 400 ? 7.167 20.868 10.473 1.00 90.94 400 SER A CA 1
ATOM 3118 C C . SER A 1 400 ? 8.198 19.851 9.962 1.00 90.94 400 SER A C 1
ATOM 3120 O O . SER A 1 400 ? 8.221 19.550 8.771 1.00 90.94 400 SER A O 1
ATOM 3122 N N . ARG A 1 401 ? 8.997 19.235 10.849 1.00 92.06 401 ARG A N 1
ATOM 3123 C CA . ARG A 1 401 ? 9.990 18.217 10.453 1.00 92.06 401 ARG A CA 1
ATOM 3124 C C . ARG A 1 401 ? 9.327 16.977 9.865 1.00 92.06 401 ARG A C 1
ATOM 3126 O O . ARG A 1 401 ? 9.804 16.461 8.859 1.00 92.06 401 ARG A O 1
ATOM 3133 N N . LEU A 1 402 ? 8.229 16.519 10.467 1.00 88.94 402 LEU A N 1
ATOM 3134 C CA . LEU A 1 402 ? 7.481 15.367 9.966 1.00 88.94 402 LEU A CA 1
ATOM 3135 C C . LEU A 1 402 ? 6.886 15.648 8.580 1.00 88.94 402 LEU A C 1
ATOM 3137 O O . LEU A 1 402 ? 6.969 14.802 7.691 1.00 88.94 402 LEU A O 1
ATOM 3141 N N . HIS A 1 403 ? 6.346 16.852 8.376 1.00 89.12 403 HIS A N 1
ATOM 3142 C CA . HIS A 1 403 ? 5.837 17.278 7.078 1.00 89.12 403 HIS A CA 1
ATOM 3143 C C . HIS A 1 403 ? 6.943 17.325 6.015 1.00 89.12 403 HIS A C 1
ATOM 3145 O O . HIS A 1 403 ? 6.790 16.720 4.956 1.00 89.12 403 HIS A O 1
ATOM 3151 N N . VAL A 1 404 ? 8.077 17.969 6.314 1.00 93.31 404 VAL A N 1
ATOM 3152 C CA . VAL A 1 404 ? 9.232 18.031 5.403 1.00 93.31 404 VAL A CA 1
ATOM 3153 C C . VAL A 1 404 ? 9.747 16.629 5.071 1.00 93.31 404 VAL A C 1
ATOM 3155 O O . VAL A 1 404 ? 9.998 16.342 3.905 1.00 93.31 404 VAL A O 1
ATOM 3158 N N . ALA A 1 405 ? 9.844 15.731 6.056 1.00 92.12 405 ALA A N 1
ATOM 3159 C CA . ALA A 1 405 ? 10.271 14.350 5.835 1.00 92.12 405 ALA A CA 1
ATOM 3160 C C . ALA A 1 405 ? 9.299 13.575 4.930 1.00 92.12 405 ALA A C 1
ATOM 3162 O O . ALA A 1 405 ? 9.735 12.849 4.037 1.00 92.12 405 ALA A O 1
ATOM 3163 N N . LEU A 1 406 ? 7.988 13.749 5.120 1.00 90.62 406 LEU A N 1
ATOM 3164 C CA . LEU A 1 406 ? 6.967 13.103 4.296 1.00 90.62 406 LEU A CA 1
ATOM 3165 C C . LEU A 1 406 ? 6.991 13.619 2.852 1.00 90.62 406 LEU A C 1
ATOM 3167 O O . LEU A 1 406 ? 6.936 12.815 1.924 1.00 90.62 406 LEU A O 1
ATOM 3171 N N . VAL A 1 407 ? 7.120 14.934 2.657 1.00 91.81 407 VAL A N 1
ATOM 3172 C CA . VAL A 1 407 ? 7.254 15.541 1.323 1.00 91.81 407 VAL A CA 1
ATOM 3173 C C . VAL A 1 407 ? 8.551 15.085 0.653 1.00 91.81 407 VAL A C 1
ATOM 3175 O O . VAL A 1 407 ? 8.522 14.660 -0.498 1.00 91.81 407 VAL A O 1
ATOM 3178 N N . ALA A 1 408 ? 9.677 15.088 1.371 1.00 95.31 408 ALA A N 1
ATOM 3179 C CA . ALA A 1 408 ? 10.955 14.606 0.851 1.00 95.31 408 ALA A CA 1
ATOM 3180 C C . ALA A 1 408 ? 10.872 13.133 0.422 1.00 95.31 408 ALA A C 1
ATOM 3182 O O . ALA A 1 408 ? 11.299 12.788 -0.680 1.00 95.31 408 ALA A O 1
ATOM 3183 N N . PHE A 1 409 ? 10.260 12.275 1.245 1.00 94.88 409 PHE A N 1
ATOM 3184 C CA . PHE A 1 409 ? 10.016 10.877 0.896 1.00 94.88 409 PHE A CA 1
ATOM 3185 C C . PHE A 1 409 ? 9.177 10.753 -0.381 1.00 94.88 409 PHE A C 1
ATOM 3187 O O . PHE A 1 409 ? 9.578 10.051 -1.305 1.00 94.88 409 PHE A O 1
ATOM 3194 N N . GLN A 1 410 ? 8.052 11.468 -0.480 1.00 93.88 410 GLN A N 1
ATOM 3195 C CA . GLN A 1 410 ? 7.201 11.452 -1.676 1.00 93.88 410 GLN A CA 1
ATOM 3196 C C . GLN A 1 410 ? 7.949 11.900 -2.935 1.00 93.88 410 GLN A C 1
ATOM 3198 O O . GLN A 1 410 ? 7.812 11.261 -3.978 1.00 93.88 410 GLN A O 1
ATOM 3203 N N . THR A 1 411 ? 8.770 12.946 -2.837 1.00 94.81 411 THR A N 1
ATOM 3204 C CA . THR A 1 411 ? 9.611 13.422 -3.941 1.00 94.81 411 THR A CA 1
ATOM 3205 C C . THR A 1 411 ? 10.610 12.353 -4.379 1.00 94.81 411 THR A C 1
ATOM 3207 O O . THR A 1 411 ? 10.733 12.089 -5.571 1.00 94.81 411 THR A O 1
ATOM 3210 N N . ILE A 1 412 ? 11.272 11.673 -3.437 1.00 96.81 412 ILE A N 1
ATOM 3211 C CA . ILE A 1 412 ? 12.206 10.578 -3.742 1.00 96.81 412 ILE A CA 1
ATOM 3212 C C . ILE A 1 412 ? 11.484 9.416 -4.445 1.00 96.81 412 ILE A C 1
ATOM 3214 O O . ILE A 1 412 ? 11.975 8.908 -5.456 1.00 96.81 412 ILE A O 1
ATOM 3218 N N . VAL A 1 413 ? 10.302 9.015 -3.958 1.00 95.94 413 VAL A N 1
ATOM 3219 C CA . VAL A 1 413 ? 9.485 7.972 -4.606 1.00 95.94 413 VAL A CA 1
ATOM 3220 C C . VAL A 1 413 ? 9.081 8.392 -6.020 1.00 95.94 413 VAL A C 1
ATOM 3222 O O . VAL A 1 413 ? 9.149 7.580 -6.944 1.00 95.94 413 VAL A O 1
ATOM 3225 N N . LEU A 1 414 ? 8.689 9.654 -6.212 1.00 95.44 414 LEU A N 1
ATOM 3226 C CA . LEU A 1 414 ? 8.304 10.186 -7.517 1.00 95.44 414 LEU A CA 1
ATOM 3227 C C . LEU A 1 414 ? 9.480 10.186 -8.501 1.00 95.44 414 LEU A C 1
ATOM 3229 O O . LEU A 1 414 ? 9.312 9.740 -9.633 1.00 95.44 414 LEU A O 1
ATOM 3233 N N . ILE A 1 415 ? 10.667 10.621 -8.069 1.00 97.31 415 ILE A N 1
ATOM 3234 C CA . ILE A 1 415 ? 11.892 10.581 -8.882 1.00 97.31 415 ILE A CA 1
ATOM 3235 C C . ILE A 1 415 ? 12.184 9.139 -9.317 1.00 97.31 415 ILE A C 1
ATOM 3237 O O . ILE A 1 415 ? 12.371 8.888 -10.508 1.00 97.31 415 ILE A O 1
ATOM 3241 N N . ASN A 1 416 ? 12.133 8.178 -8.385 1.00 97.69 416 ASN A N 1
ATOM 3242 C CA . ASN A 1 416 ? 12.324 6.761 -8.702 1.00 97.69 416 ASN A CA 1
ATOM 3243 C C . ASN A 1 416 ? 11.289 6.239 -9.708 1.00 97.69 416 ASN A C 1
ATOM 3245 O O . ASN A 1 416 ? 11.641 5.544 -10.663 1.00 97.69 416 ASN A O 1
ATOM 3249 N N . LEU A 1 417 ? 10.015 6.592 -9.524 1.00 96.12 417 LEU A N 1
ATOM 3250 C CA . LEU A 1 417 ? 8.944 6.202 -10.434 1.00 96.12 417 LEU A CA 1
ATOM 3251 C C . LEU A 1 417 ? 9.176 6.752 -11.846 1.00 96.12 417 LEU A C 1
ATOM 3253 O O . LEU A 1 417 ? 9.086 5.997 -12.813 1.00 96.12 417 LEU A O 1
ATOM 3257 N N . VAL A 1 418 ? 9.489 8.043 -11.974 1.00 97.00 418 VAL A N 1
ATOM 3258 C CA . VAL A 1 418 ? 9.722 8.689 -13.274 1.00 97.00 418 VAL A CA 1
ATOM 3259 C C . VAL A 1 418 ? 10.963 8.108 -13.954 1.00 97.00 418 VAL A C 1
ATOM 3261 O O . VAL A 1 418 ? 10.907 7.825 -15.149 1.00 97.00 418 VAL A O 1
ATOM 3264 N N . ALA A 1 419 ? 12.038 7.837 -13.208 1.00 97.88 419 ALA A N 1
ATOM 3265 C CA . ALA A 1 419 ? 13.241 7.198 -13.744 1.00 97.88 419 ALA A CA 1
ATOM 3266 C C . ALA A 1 419 ? 12.940 5.793 -14.290 1.00 97.88 419 ALA A C 1
ATOM 3268 O O . ALA A 1 419 ? 13.325 5.450 -15.408 1.00 97.88 419 ALA A O 1
ATOM 3269 N N . CYS A 1 420 ? 12.169 4.995 -13.547 1.00 97.38 420 CYS A N 1
ATOM 3270 C CA . CYS A 1 420 ? 11.736 3.673 -13.997 1.00 97.38 420 CYS A CA 1
ATOM 3271 C C . CYS A 1 420 ? 10.821 3.749 -15.231 1.00 97.38 420 CYS A C 1
ATOM 3273 O O . CYS A 1 420 ? 10.965 2.950 -16.155 1.00 97.38 420 CYS A O 1
ATOM 3275 N N . ILE A 1 421 ? 9.905 4.722 -15.292 1.00 95.25 421 ILE A N 1
ATOM 3276 C CA . ILE A 1 421 ? 9.058 4.952 -16.474 1.00 95.25 421 ILE A CA 1
ATOM 3277 C C . ILE A 1 421 ? 9.911 5.340 -17.685 1.00 95.25 421 ILE A C 1
ATOM 3279 O O . ILE A 1 421 ? 9.664 4.846 -18.782 1.00 95.25 421 ILE A O 1
ATOM 3283 N N . LEU A 1 422 ? 10.926 6.184 -17.505 1.00 96.69 422 LEU A N 1
ATOM 3284 C CA . LEU A 1 422 ? 11.832 6.605 -18.572 1.00 96.69 422 LEU A CA 1
ATOM 3285 C C . LEU A 1 422 ? 12.597 5.415 -19.176 1.00 96.69 422 LEU A C 1
ATOM 3287 O O . LEU A 1 422 ? 12.704 5.293 -20.398 1.00 96.69 422 LEU A O 1
ATOM 3291 N N . VAL A 1 423 ? 13.073 4.505 -18.323 1.00 96.38 423 VAL A N 1
ATOM 3292 C CA . VAL A 1 423 ? 13.686 3.235 -18.739 1.00 96.38 423 VAL A CA 1
ATOM 3293 C C . VAL A 1 423 ? 12.670 2.345 -19.461 1.00 96.38 423 VAL A C 1
ATOM 3295 O O . VAL A 1 423 ? 12.940 1.851 -20.554 1.00 96.38 423 VAL A O 1
ATOM 3298 N N . LEU A 1 424 ? 11.469 2.180 -18.900 1.00 93.81 424 LEU A N 1
ATOM 3299 C CA . LEU A 1 424 ? 10.406 1.385 -19.516 1.00 93.81 424 LEU A CA 1
ATOM 3300 C C . LEU A 1 424 ? 10.032 1.909 -20.911 1.00 93.81 424 LEU A C 1
ATOM 3302 O O . LEU A 1 424 ? 9.823 1.122 -21.831 1.00 93.81 424 LEU A O 1
ATOM 3306 N N . LEU A 1 425 ? 9.955 3.230 -21.090 1.00 93.75 425 LEU A N 1
ATOM 3307 C CA . LEU A 1 425 ? 9.644 3.850 -22.377 1.00 93.75 425 LEU A CA 1
ATOM 3308 C C . LEU A 1 425 ? 10.723 3.578 -23.427 1.00 93.75 425 LEU A C 1
ATOM 3310 O O . LEU A 1 425 ? 10.367 3.334 -24.580 1.00 93.75 425 LEU A O 1
ATOM 3314 N N . ALA A 1 426 ? 12.002 3.566 -23.036 1.00 95.25 426 ALA A N 1
ATOM 3315 C CA . ALA A 1 426 ? 13.097 3.171 -23.921 1.00 95.25 426 ALA A CA 1
ATOM 3316 C C . ALA A 1 426 ? 12.925 1.719 -24.399 1.00 95.25 426 ALA A C 1
ATOM 3318 O O . ALA A 1 426 ? 12.944 1.462 -25.601 1.00 95.25 426 ALA A O 1
ATOM 3319 N N . TYR A 1 427 ? 12.627 0.788 -23.485 1.00 92.56 427 TYR A N 1
ATOM 3320 C CA . TYR A 1 427 ? 12.356 -0.608 -23.848 1.00 92.56 427 TYR A CA 1
ATOM 3321 C C . TYR A 1 427 ? 11.123 -0.765 -24.750 1.00 92.56 427 TYR A C 1
ATOM 3323 O O . TYR A 1 427 ? 11.132 -1.561 -25.686 1.00 92.56 427 TYR A O 1
ATOM 3331 N N . MET A 1 428 ? 10.060 0.002 -24.502 1.00 90.25 428 MET A N 1
ATOM 3332 C CA . MET A 1 428 ? 8.806 -0.089 -25.259 1.00 90.25 428 MET A CA 1
ATOM 3333 C C . MET A 1 428 ? 8.892 0.505 -26.669 1.00 90.25 428 MET A C 1
ATOM 3335 O O . MET A 1 428 ? 8.183 0.044 -27.564 1.00 90.25 428 MET A O 1
ATOM 3339 N N . ARG A 1 429 ? 9.696 1.556 -26.868 1.00 92.00 429 ARG A N 1
ATOM 3340 C CA . ARG A 1 429 ? 9.851 2.242 -28.164 1.00 92.00 429 ARG A CA 1
ATOM 3341 C C . ARG A 1 429 ? 10.973 1.668 -29.028 1.00 92.00 429 ARG A C 1
ATOM 3343 O O . ARG A 1 429 ? 11.031 2.011 -30.204 1.00 92.00 429 ARG A O 1
ATOM 3350 N N . GLY A 1 430 ? 11.794 0.786 -28.465 1.00 92.38 430 GLY A N 1
ATOM 3351 C CA . GLY A 1 430 ? 13.020 0.303 -29.086 1.00 92.38 430 GLY A CA 1
ATOM 3352 C C . GLY A 1 430 ? 14.217 1.136 -28.636 1.00 92.38 430 GLY A C 1
ATOM 3353 O O . GLY A 1 430 ? 14.127 2.355 -28.479 1.00 92.38 430 GLY A O 1
ATOM 3354 N N . LEU A 1 431 ? 15.340 0.455 -28.411 1.00 93.81 431 LEU A N 1
ATOM 3355 C CA . LEU A 1 431 ? 16.534 1.046 -27.808 1.00 93.81 431 LEU A CA 1
ATOM 3356 C C . LEU A 1 431 ? 17.259 1.993 -28.773 1.00 93.81 431 LEU A C 1
ATOM 3358 O O . LEU A 1 431 ? 17.757 3.023 -28.329 1.00 93.81 431 LEU A O 1
ATOM 3362 N N . GLU A 1 432 ? 17.229 1.710 -30.079 1.00 93.44 432 GLU A N 1
ATOM 3363 C CA . GLU A 1 432 ? 17.959 2.459 -31.116 1.00 93.44 432 GLU A CA 1
ATOM 3364 C C . GLU A 1 432 ? 17.597 3.950 -31.180 1.00 93.44 432 GLU A C 1
ATOM 3366 O O . GLU A 1 432 ? 18.467 4.794 -31.381 1.00 93.44 432 GLU A O 1
ATOM 3371 N N . HIS A 1 433 ? 16.328 4.295 -30.949 1.00 91.88 433 HIS A N 1
ATOM 3372 C CA . HIS A 1 433 ? 15.832 5.679 -30.956 1.00 91.88 433 HIS A CA 1
ATOM 3373 C C . HIS A 1 433 ? 15.502 6.192 -29.554 1.00 91.88 433 HIS A C 1
ATOM 3375 O O . HIS A 1 433 ? 14.647 7.067 -29.379 1.00 91.88 433 HIS A O 1
ATOM 3381 N N . SER A 1 434 ? 16.128 5.602 -28.541 1.00 96.06 434 SER A N 1
ATOM 3382 C CA . SER A 1 434 ? 15.892 5.971 -27.158 1.00 96.06 434 SER A CA 1
ATOM 3383 C C . SER A 1 434 ? 16.922 6.978 -26.667 1.00 96.06 434 SER A C 1
ATOM 3385 O O . SER A 1 434 ? 17.942 7.261 -27.289 1.00 96.06 434 SER A O 1
ATOM 3387 N N . TRP A 1 435 ? 16.656 7.519 -25.489 1.00 96.25 435 TRP A N 1
ATOM 3388 C CA . TRP A 1 435 ? 17.622 8.360 -24.811 1.00 96.25 435 TRP A CA 1
ATOM 3389 C C . TRP A 1 435 ? 18.902 7.619 -24.414 1.00 96.25 435 TRP A C 1
ATOM 3391 O O . TRP A 1 435 ? 19.926 8.264 -24.228 1.00 96.25 435 TRP A O 1
ATOM 3401 N N . MET A 1 436 ? 18.848 6.289 -24.281 1.00 96.62 436 MET A N 1
ATOM 3402 C CA . MET A 1 436 ? 19.995 5.482 -23.869 1.00 96.62 436 MET A CA 1
ATOM 3403 C C . MET A 1 436 ? 21.087 5.486 -24.941 1.00 96.62 436 MET A C 1
ATOM 3405 O O . MET A 1 436 ? 22.258 5.566 -24.598 1.00 96.62 436 MET A O 1
ATOM 3409 N N . THR A 1 437 ? 20.711 5.473 -26.225 1.00 96.12 437 THR A N 1
ATOM 3410 C CA . THR A 1 437 ? 21.650 5.537 -27.361 1.00 96.12 437 THR A CA 1
ATOM 3411 C C . THR A 1 437 ? 22.074 6.962 -27.711 1.00 96.12 437 THR A C 1
ATOM 3413 O O . THR A 1 437 ? 23.083 7.156 -28.382 1.00 96.12 437 THR A O 1
ATOM 3416 N N . ALA A 1 438 ? 21.339 7.978 -27.245 1.00 94.94 438 ALA A N 1
ATOM 3417 C CA . ALA A 1 438 ? 21.704 9.382 -27.443 1.00 94.94 438 ALA A CA 1
ATOM 3418 C C . ALA A 1 438 ? 22.937 9.805 -26.619 1.00 94.94 438 ALA A C 1
ATOM 3420 O O . ALA A 1 438 ? 23.546 10.840 -26.894 1.00 94.94 438 ALA A O 1
ATOM 3421 N N . VAL A 1 439 ? 23.305 9.020 -25.604 1.00 94.25 439 VAL A N 1
ATOM 3422 C CA . VAL A 1 439 ? 24.474 9.265 -24.761 1.00 94.25 439 VAL A CA 1
ATOM 3423 C C . VAL A 1 439 ? 25.722 8.723 -25.463 1.00 94.25 439 VAL A C 1
ATOM 3425 O O . VAL A 1 439 ? 26.000 7.535 -25.421 1.00 94.25 439 VAL A O 1
ATOM 3428 N N . SER A 1 440 ? 26.496 9.594 -26.114 1.00 94.38 440 SER A N 1
ATOM 3429 C CA . SER A 1 440 ? 27.637 9.177 -26.950 1.00 94.38 440 SER A CA 1
ATOM 3430 C C . SER A 1 440 ? 28.872 8.690 -26.183 1.00 94.38 440 SER A C 1
ATOM 3432 O O . SER A 1 440 ? 29.743 8.056 -26.771 1.00 94.38 440 SER A O 1
ATOM 3434 N N . TRP A 1 441 ? 28.986 9.003 -24.890 1.00 93.50 441 TRP A N 1
ATOM 3435 C CA . TRP A 1 441 ? 30.185 8.714 -24.095 1.00 93.50 441 TRP A CA 1
ATOM 3436 C C . TRP A 1 441 ? 30.157 7.347 -23.396 1.00 93.50 441 TRP A C 1
ATOM 3438 O O . TRP A 1 441 ? 31.166 6.937 -22.825 1.00 93.50 441 TRP A O 1
ATOM 3448 N N . THR A 1 442 ? 29.028 6.635 -23.418 1.00 95.31 442 THR A N 1
ATOM 3449 C CA . THR A 1 442 ? 28.906 5.299 -22.824 1.00 95.31 442 THR A CA 1
ATOM 3450 C C . THR A 1 442 ? 27.831 4.491 -23.539 1.00 95.31 442 THR A C 1
ATOM 3452 O O . THR A 1 442 ? 26.781 5.027 -23.890 1.00 95.31 442 THR A O 1
ATOM 3455 N N . ASP A 1 443 ? 28.074 3.195 -23.732 1.00 95.75 443 ASP A N 1
ATOM 3456 C CA . ASP A 1 443 ? 27.052 2.293 -24.253 1.00 95.75 443 ASP A CA 1
ATOM 3457 C C . ASP A 1 443 ? 26.085 1.893 -23.132 1.00 95.75 443 ASP A C 1
ATOM 3459 O O . ASP A 1 443 ? 26.256 0.901 -22.417 1.00 95.75 443 ASP A O 1
ATOM 3463 N N . LEU A 1 444 ? 25.076 2.740 -22.927 1.00 96.38 444 LEU A N 1
ATOM 3464 C CA . LEU A 1 444 ? 24.095 2.566 -21.861 1.00 96.38 444 LEU A CA 1
ATOM 3465 C C . LEU A 1 444 ? 23.178 1.358 -22.099 1.00 96.38 444 LEU A C 1
ATOM 3467 O O . LEU A 1 444 ? 22.589 0.839 -21.147 1.00 96.38 444 LEU A O 1
ATOM 3471 N N . VAL A 1 445 ? 23.048 0.921 -23.353 1.00 96.06 445 VAL A N 1
ATOM 3472 C CA . VAL A 1 445 ? 22.185 -0.195 -23.746 1.00 96.06 445 VAL A CA 1
ATOM 3473 C C . VAL A 1 445 ? 22.739 -1.512 -23.211 1.00 96.06 445 VAL A C 1
ATOM 3475 O O . VAL A 1 445 ? 21.992 -2.276 -22.594 1.00 96.06 445 VAL A O 1
ATOM 3478 N N . ASP A 1 446 ? 24.046 -1.716 -23.357 1.00 96.12 446 ASP A N 1
ATOM 3479 C CA . ASP A 1 446 ? 24.740 -2.925 -22.901 1.00 96.12 446 ASP A CA 1
ATOM 3480 C C . ASP A 1 446 ? 25.196 -2.849 -21.436 1.00 96.12 446 ASP A C 1
ATOM 3482 O O . ASP A 1 446 ? 25.643 -3.839 -20.844 1.00 96.12 446 ASP A O 1
ATOM 3486 N N . ALA A 1 447 ? 25.058 -1.681 -20.807 1.00 96.94 447 ALA A N 1
ATOM 3487 C CA . ALA A 1 447 ? 25.410 -1.497 -19.412 1.00 96.94 447 ALA A CA 1
ATOM 3488 C C . ALA A 1 447 ? 24.526 -2.317 -18.454 1.00 96.94 447 ALA A C 1
ATOM 3490 O O . ALA A 1 447 ? 23.386 -2.695 -18.735 1.00 96.94 447 ALA A O 1
ATOM 3491 N N . SER A 1 448 ? 25.041 -2.551 -17.243 1.00 96.75 448 SER A N 1
ATOM 3492 C CA . SER A 1 448 ? 24.274 -3.234 -16.199 1.00 96.75 448 SER A CA 1
ATOM 3493 C C . SER A 1 448 ? 22.964 -2.495 -15.877 1.00 96.75 448 SER A C 1
ATOM 3495 O O . SER A 1 448 ? 22.905 -1.265 -15.861 1.00 96.75 448 SER A O 1
ATOM 3497 N N . ARG A 1 449 ? 21.905 -3.239 -15.534 1.00 95.69 449 ARG A N 1
ATOM 3498 C CA . ARG A 1 449 ? 20.582 -2.667 -15.201 1.00 95.69 449 ARG A CA 1
ATOM 3499 C C . ARG A 1 449 ? 20.637 -1.644 -14.063 1.00 95.69 449 ARG A C 1
ATOM 3501 O O . ARG A 1 449 ? 19.918 -0.651 -14.088 1.00 95.69 449 ARG A O 1
ATOM 3508 N N . ALA A 1 450 ? 21.506 -1.876 -13.079 1.00 96.56 450 ALA A N 1
ATOM 3509 C CA . ALA A 1 450 ? 21.728 -0.938 -11.983 1.00 96.56 450 ALA A CA 1
ATOM 3510 C C . ALA A 1 450 ? 22.324 0.387 -12.484 1.00 96.56 450 ALA A C 1
ATOM 3512 O O . ALA A 1 450 ? 21.899 1.451 -12.043 1.00 96.56 450 ALA A O 1
ATOM 3513 N N . TYR A 1 451 ? 23.252 0.326 -13.445 1.00 97.50 451 TYR A N 1
ATOM 3514 C CA . TYR A 1 451 ? 23.830 1.513 -14.070 1.00 97.50 451 TYR A CA 1
ATOM 3515 C C . TYR A 1 451 ? 22.802 2.268 -14.922 1.00 97.50 451 TYR A C 1
ATOM 3517 O O . TYR A 1 451 ? 22.679 3.482 -14.796 1.00 97.50 451 TYR A O 1
ATOM 3525 N N . GLN A 1 452 ? 21.975 1.555 -15.694 1.00 97.62 452 GLN A N 1
ATOM 3526 C CA . GLN A 1 452 ? 20.860 2.161 -16.433 1.00 97.62 452 GLN A CA 1
ATOM 3527 C C . GLN A 1 452 ? 19.877 2.890 -15.502 1.00 97.62 452 GLN A C 1
ATOM 3529 O O . GLN A 1 452 ? 19.477 4.020 -15.784 1.00 97.62 452 GLN A O 1
ATOM 3534 N N . TRP A 1 453 ? 19.505 2.265 -14.376 1.00 97.56 453 TRP A N 1
ATOM 3535 C CA . TRP A 1 453 ? 18.653 2.890 -13.357 1.00 97.56 453 TRP A CA 1
ATOM 3536 C C . TRP A 1 453 ? 19.312 4.133 -12.754 1.00 97.56 453 TRP A C 1
ATOM 3538 O O . TRP A 1 453 ? 18.665 5.172 -12.648 1.00 97.56 453 TRP A O 1
ATOM 3548 N N . TYR A 1 454 ? 20.600 4.053 -12.416 1.00 97.88 454 TYR A N 1
ATOM 3549 C CA . TYR A 1 454 ? 21.364 5.177 -11.878 1.00 97.88 454 TYR A CA 1
ATOM 3550 C C . TYR A 1 454 ? 21.402 6.372 -12.844 1.00 97.88 454 TYR A C 1
ATOM 3552 O O . TYR A 1 454 ? 21.110 7.496 -12.439 1.00 97.88 454 TYR A O 1
ATOM 3560 N N . CYS A 1 455 ? 21.682 6.145 -14.130 1.00 97.56 455 CYS A N 1
ATOM 3561 C CA . CYS A 1 455 ? 21.686 7.207 -15.138 1.00 97.56 455 CYS A CA 1
ATOM 3562 C C . CYS A 1 455 ? 20.292 7.815 -15.351 1.00 97.56 455 CYS A C 1
ATOM 3564 O O . CYS A 1 455 ? 20.165 9.032 -15.483 1.00 97.56 455 CYS A O 1
ATOM 3566 N N . ALA A 1 456 ? 19.236 6.994 -15.322 1.00 97.88 456 ALA A N 1
ATOM 3567 C CA . ALA A 1 456 ? 17.862 7.488 -15.385 1.00 97.88 456 ALA A CA 1
ATOM 3568 C C . ALA A 1 456 ? 17.506 8.345 -14.159 1.00 97.88 456 ALA A C 1
ATOM 3570 O O . ALA A 1 456 ? 16.899 9.404 -14.305 1.00 97.88 456 ALA A O 1
ATOM 3571 N N . MET A 1 457 ? 17.915 7.922 -12.958 1.00 98.12 457 MET A N 1
ATOM 3572 C CA . MET A 1 457 ? 17.750 8.694 -11.723 1.00 98.12 457 MET A CA 1
ATOM 3573 C C . MET A 1 457 ? 18.472 10.036 -11.804 1.00 98.12 457 MET A C 1
ATOM 3575 O O . MET A 1 457 ? 17.864 11.062 -11.511 1.00 98.12 457 MET A O 1
ATOM 3579 N N . TYR A 1 458 ? 19.738 10.036 -12.234 1.00 97.62 458 TYR A N 1
ATOM 3580 C CA . TYR A 1 458 ? 20.523 11.254 -12.426 1.00 97.62 458 TYR A CA 1
ATOM 3581 C C . TYR A 1 458 ? 19.792 12.242 -13.335 1.00 97.62 458 TYR A C 1
ATOM 3583 O O . TYR A 1 458 ? 19.585 13.388 -12.944 1.00 97.62 458 TYR A O 1
ATOM 3591 N N . TRP A 1 459 ? 19.316 11.779 -14.493 1.00 97.25 459 TRP A N 1
ATOM 3592 C CA . TRP A 1 459 ? 18.611 12.647 -15.427 1.00 97.25 459 TRP A CA 1
ATOM 3593 C C . TRP A 1 459 ? 17.318 13.214 -14.828 1.00 97.25 459 TRP A C 1
ATOM 3595 O O . TRP A 1 459 ? 17.104 14.428 -14.840 1.00 97.25 459 TRP A O 1
ATOM 3605 N N . VAL A 1 460 ? 16.476 12.371 -14.224 1.00 97.94 460 VAL A N 1
ATOM 3606 C CA . VAL A 1 460 ? 15.234 12.841 -13.593 1.00 97.94 460 VAL A CA 1
ATOM 3607 C C . VAL A 1 460 ? 15.517 13.845 -12.480 1.00 97.94 460 VAL A C 1
ATOM 3609 O O . VAL A 1 460 ? 14.798 14.835 -12.385 1.00 97.94 460 VAL A O 1
ATOM 3612 N N . ILE A 1 461 ? 16.568 13.640 -11.680 1.00 97.62 461 ILE A N 1
ATOM 3613 C CA . ILE A 1 461 ? 16.995 14.602 -10.657 1.00 97.62 461 ILE A CA 1
ATOM 3614 C C . ILE A 1 461 ? 17.388 15.923 -11.316 1.00 97.62 461 ILE A C 1
ATOM 3616 O O . ILE A 1 461 ? 16.803 16.939 -10.961 1.00 97.62 461 ILE A O 1
ATOM 3620 N N . THR A 1 462 ? 18.298 15.917 -12.298 1.00 97.81 462 THR A N 1
ATOM 3621 C CA . THR A 1 462 ? 18.766 17.150 -12.960 1.00 97.81 462 THR A CA 1
ATOM 3622 C C . THR A 1 462 ? 17.634 17.949 -13.601 1.00 97.81 462 THR A C 1
ATOM 3624 O O . THR A 1 462 ? 17.617 19.177 -13.501 1.00 97.81 462 THR A O 1
ATOM 3627 N N . SER A 1 463 ? 16.647 17.263 -14.182 1.00 96.81 463 SER A N 1
ATOM 3628 C CA . SER A 1 463 ? 15.485 17.915 -14.779 1.00 96.81 463 SER A CA 1
ATOM 3629 C C . SER A 1 463 ? 14.477 18.382 -13.724 1.00 96.81 463 SER A C 1
ATOM 3631 O O . SER A 1 463 ? 13.922 19.471 -13.855 1.00 96.81 463 SER A O 1
ATOM 3633 N N . ALA A 1 464 ? 14.261 17.619 -12.646 1.00 95.50 464 ALA A N 1
ATOM 3634 C CA . ALA A 1 464 ? 13.381 18.018 -11.544 1.00 95.50 464 ALA A CA 1
ATOM 3635 C C . ALA A 1 464 ? 13.940 19.211 -10.752 1.00 95.50 464 ALA A C 1
ATOM 3637 O O . ALA A 1 464 ? 13.173 20.065 -10.312 1.00 95.50 464 ALA A O 1
ATOM 3638 N N . THR A 1 465 ? 15.264 19.301 -10.598 1.00 96.81 465 THR A N 1
ATOM 3639 C CA . THR A 1 465 ? 15.952 20.434 -9.960 1.00 96.81 465 THR A CA 1
ATOM 3640 C C . THR A 1 465 ? 16.221 21.587 -10.921 1.00 96.81 465 THR A C 1
ATOM 3642 O O . THR A 1 465 ? 16.841 22.572 -10.522 1.00 96.81 465 THR A O 1
ATOM 3645 N N . THR A 1 466 ? 15.764 21.501 -12.176 1.00 96.31 466 THR A N 1
ATOM 3646 C CA . THR A 1 466 ? 15.968 22.519 -13.225 1.00 96.31 466 THR A CA 1
ATOM 3647 C C . THR A 1 466 ? 17.439 22.867 -13.478 1.00 96.31 466 THR A C 1
ATOM 3649 O O . THR A 1 466 ? 17.769 23.965 -13.913 1.00 96.31 466 THR A O 1
ATOM 3652 N N . THR A 1 467 ? 18.341 21.932 -13.186 1.00 97.00 467 THR A N 1
ATOM 3653 C CA . THR A 1 467 ? 19.780 22.087 -13.414 1.00 97.00 467 THR A CA 1
ATOM 3654 C C . THR A 1 467 ? 20.140 21.843 -14.880 1.00 97.00 467 THR A C 1
ATOM 3656 O O . THR A 1 467 ? 21.079 22.460 -15.379 1.00 97.00 467 THR A O 1
ATOM 3659 N N . GLY A 1 468 ? 19.393 20.961 -15.558 1.00 80.50 468 GLY A N 1
ATOM 3660 C CA . GLY A 1 468 ? 19.611 20.561 -16.951 1.00 80.50 468 GLY A CA 1
ATOM 3661 C C . GLY A 1 468 ? 18.377 19.938 -17.581 1.00 80.50 468 GLY A C 1
ATOM 3662 O O . GLY A 1 468 ? 17.945 18.862 -17.097 1.00 80.50 468 GLY A O 1
#

Sequence (468 aa):
LTKHLASRCVIDVTQVLYGYKWSWKCCLTPRLDPGMPNILGLLNWGWSGARPLATKAQAPLQTVQEQAERERWALPPEGPPSLASGGPVASPSSHQYQSEPEPGPDRKSYRNLSGRPLSRTALKDQLGADYGHVRLQAAAAEAAAAKRAVYIQEGDVEPGNDFKQTVADLLKEEEYGVLRLVVPHISLSREQFDRYVRWLNQQKQQQRRRQQQHAAGGTAKKADSLPRSLLGLPVVPPYHPLSLAWMSFMTAVDLTWTAFGVPVNVAFCSINYGHLRSACTATDLAFGAVYAANLLTSFQLGLMVVSGHRKKAVLDGRRLAHYYVMYGRFPLDLAAVVPFVYLLVVLGLSGGQGYRSKWVNALSLIRLVRLLRLVSVSKVIYIDSAVGSEGWLSRYLSLSRLHVALVAFQTIVLINLVACILVLLAYMRGLEHSWMTAVSWTDLVDASRAYQWYCAMYWVITSATTTG

pLDDT: mean 71.95, std 24.79, range [25.92, 98.12]

Foldseek 3Di:
DVVVVVVPPPPVVVVLPPDDDDDPPDPDDDPDDPDDDDPVVVVPPPDDPDDDDDDDDDDDDDPPPVVVVVVPPDDDDDDDDDDDDDDDDDDDDDDDDDDDDDDDDDDDDDDDPPPDDDDPPVVVVVVVPVVVVVVVVVVVVVVVVVVVPPDPDPDDDDDDVVNVVVVVVVVVVLVCLQLLLQAFEFEDEPVVVVVVVVVVVVVVVVVVVVVVVVVVVPDDPDDPLAQAAPVRHFADECPDVVNSVLSVVVVVCCLPCLLFVLLLLLQPVLVVALQCPDPSNVVCLVVLVSLVVVLVCQLRYWHWYDYPPDIDIDRHSVVSVVCCVPGNCNVLSVLQNVLNVVSVVCNVVVVSVDDDRPVSNVSSVSNNSNCVVVSVSLVSQLVSLVVVRPRPVCVVDPSVRSVVVSVVSVVLSVLSNQLSVLSNVCVVVDVCPHPQVVPPPDNSVPDDSVVSSVVSSVVSVCVVVVVD

Radius of gyration: 34.86 Å; chains: 1; bounding box: 78×89×110 Å